Protein AF-0000000080687275 (afdb_homodimer)

Secondary structure (DSSP, 8-state):
-HHHHHHHHHHHHHHHHHHHHHHHHHHHHHHHT---TTHHHHHHHHHHHHHHHHHHH--HHHHHHHHHHHHHHHHHHHHIIIIIS---HHHHHHHHHHHHHHHHHHHHHHHHSSSSPPPP---PPBTTBTTB-TTSHHHHHH--BHHHHHHHHHHHHHHHHHHHSHHHHHHHHHHH-HHHHHHTT--HHHHHHHHHHHHHHHHHHHHHHIIIIISSS--TTTTTTHHHHHHHHHHHTTT-HHHHHHHHHHHHHHHHHHHHHHHSHHHHTTS-GGGGGGHHHHHHHHHHHHHTTS----TTTTPPP---/-HHHHHHHHHHHHHHHHHHHHHHHHHHHHHHHT---TTHHHHHHHHHHHHHHHHHHH--HHHHHHHHHHHHHHHHHHHHIIIIIS---HHHHHHHHHHHHHHHHHHHHHHHHSSSSPPPP---PPBTTBTTB-TTSHHHHHH--BHHHHHHHHHHHHHHHHHHHSHHHHHHHHHHH-HHHHHHTT--HHHHHHHHHHHHHHHHHHHHHHIIIIISSS--TTTTTTHHHHHHHHHHHTTT-HHHHHHHHHHHHHHHHHHHHHHHSHHHHHHS-GGGGGGHHHHHHHHHHHHHTTS----TTTTPPP---

Nearest PDB structures (foldseek):
  2nq2-assembly1_B  TM=5.399E-01  e=2.246E-03  Haemophilus influenzae
  7lb8-assembly1_B  TM=5.882E-01  e=3.002E-01  Escherichia coli K-12
  4iu9-assembly1_B  TM=1.634E-01  e=3.045E+00  Escherichia coli K-12
  7lb8-assembly1_B  TM=5.883E-01  e=2.188E-01  Escherichia coli K-12
  2x79-assembly1_A  TM=1.346E-01  e=5.485E-01  Microbacterium maritypicum

Foldseek 3Di:
DVVLVLLLLQQLLLQLLLLLLLLVLQLLLQLLFAGALLLQLLLLLLLLQLLVCCQVPVDNVVSLQRLLVSLLVLLLQLLCCCAVVVDQNVVSNVVSNVVSLVVSQVVCCVVPVGSKDDFRDHAAAWPCVVPDDCPDSCCSNRRAGCSSVVSVVSLVVLQCCLPPHPLNVLSNCSLAPVPVSVVVPHDSSVSSSVSSSNSSSSSSSSSSCQCRHPVRMDDRCSCVCSSVQSNLQCQLLLSHSVSSSVSSSLLSSQQSVLQVQCPDPVVVVVDPSVVSNCRSVVVSVVSCVVRNVDNNGRPNHSPHDDDD/DVVLVLLLLQQLLLQLLLLLLLLVLQLLLQLLFAGALLLQLLLLLLLLQLLVCCQVPVDNVVSLQRLLVSLLVLLLQLLCCCAVVVDQNVVSNVVSNVVSLVVSQVVCCVVPVGSKDPFRDHAAAWPCVVPDDCPDSCCSNRRAGCSSVVSVVSLVVLQCCLPPHPLNVLSNCSLAPVPVSVVVPDDSSVSSSVSSSNSSSSSSSSSSCQCRHPVRMDDRCSCVCSSVQSNLQCQLLLSHSVSSSVSSSLLSSQQSVLQVQCPDPVVVVVDPSVVSNCRSVVVSVVSCVVRNVDNSGRPNHSPHDDDD

Structure (mmCIF, N/CA/C/O backbone):
data_AF-0000000080687275-model_v1
#
loop_
_entity.id
_entity.type
_entity.pdbx_description
1 polymer 'Branched-chain amino acid transport system / permease component family protein'
#
loop_
_atom_site.group_PDB
_atom_site.id
_atom_site.type_symbol
_atom_site.label_atom_id
_atom_site.label_alt_id
_atom_site.label_comp_id
_atom_site.label_asym_id
_atom_site.label_entity_id
_atom_site.label_seq_id
_atom_site.pdbx_PDB_ins_code
_atom_site.Cartn_x
_atom_site.Cartn_y
_atom_site.Cartn_z
_atom_site.occupancy
_atom_site.B_iso_or_equiv
_atom_site.auth_seq_id
_atom_site.auth_comp_id
_atom_site.auth_asym_id
_atom_site.auth_atom_id
_atom_site.pdbx_PDB_model_num
ATOM 1 N N . MET A 1 1 ? -11.378 -32.579 17.565 1 58.43 1 MET A N 1
ATOM 2 C CA . MET A 1 1 ? -9.994 -32.147 17.398 1 58.43 1 MET A CA 1
ATOM 3 C C . MET A 1 1 ? -9.497 -32.446 15.988 1 58.43 1 MET A C 1
ATOM 5 O O . MET A 1 1 ? -8.892 -31.587 15.344 1 58.43 1 MET A O 1
ATOM 9 N N . SER A 1 2 ? -9.923 -33.703 15.536 1 73.34 2 SER A N 1
ATOM 10 C CA . SER A 1 2 ? -9.489 -34.105 14.202 1 73.34 2 SER A CA 1
ATOM 11 C C . SER A 1 2 ? -10.126 -33.23 13.127 1 73.34 2 SER A C 1
ATOM 13 O O . SER A 1 2 ? -9.461 -32.832 12.169 1 73.34 2 SER A O 1
ATOM 15 N N . ASN A 1 3 ? -11.264 -32.815 13.44 1 81.19 3 ASN A N 1
ATOM 16 C CA . ASN A 1 3 ? -11.999 -32.004 12.476 1 81.19 3 ASN A CA 1
ATOM 17 C C . ASN A 1 3 ? -11.424 -30.594 12.375 1 81.19 3 ASN A C 1
ATOM 19 O O . ASN A 1 3 ? -11.367 -30.019 11.287 1 81.19 3 ASN A O 1
ATOM 23 N N . ILE A 1 4 ? -10.945 -30.25 13.502 1 84.49 4 ILE A N 1
ATOM 24 C CA . ILE A 1 4 ? -10.379 -28.906 13.538 1 84.49 4 ILE A CA 1
ATOM 25 C C . ILE A 1 4 ? -9.06 -28.881 12.769 1 84.49 4 ILE A C 1
ATOM 27 O O . ILE A 1 4 ? -8.787 -27.937 12.023 1 84.49 4 ILE A O 1
ATOM 31 N N . ILE A 1 5 ? -8.329 -29.882 12.946 1 87.19 5 ILE A N 1
ATOM 32 C CA . ILE A 1 5 ? -7.039 -29.976 12.272 1 87.19 5 ILE A CA 1
ATOM 33 C C . ILE A 1 5 ? -7.251 -30.081 10.764 1 87.19 5 ILE A C 1
ATOM 35 O O . ILE A 1 5 ? -6.554 -29.427 9.985 1 87.19 5 ILE A O 1
ATOM 39 N N . ILE A 1 6 ? -8.177 -30.902 10.423 1 89.71 6 ILE A N 1
ATOM 40 C CA . ILE A 1 6 ? -8.488 -31.067 9.007 1 89.71 6 ILE A CA 1
ATOM 41 C C . ILE A 1 6 ? -8.948 -29.735 8.42 1 89.71 6 ILE A C 1
ATOM 43 O O . ILE A 1 6 ? -8.522 -29.35 7.329 1 89.71 6 ILE A O 1
ATOM 47 N N . PHE A 1 7 ? -9.694 -29.078 9.126 1 89.55 7 PHE A N 1
ATOM 48 C CA . PHE A 1 7 ? -10.179 -27.776 8.683 1 89.55 7 PHE A CA 1
ATOM 49 C C . PHE A 1 7 ? -9.025 -26.791 8.532 1 89.55 7 PHE A C 1
ATOM 51 O O . PHE A 1 7 ? -8.949 -26.063 7.54 1 89.55 7 PHE A O 1
ATOM 58 N N . LEU A 1 8 ? -8.193 -26.786 9.498 1 90.4 8 LEU A N 1
ATOM 59 C CA . LEU A 1 8 ? -7.048 -25.881 9.492 1 90.4 8 LEU A CA 1
ATOM 60 C C . LEU A 1 8 ? -6.173 -26.119 8.266 1 90.4 8 LEU A C 1
ATOM 62 O O . LEU A 1 8 ? -5.809 -25.173 7.565 1 90.4 8 LEU A O 1
ATOM 66 N N . ILE A 1 9 ? -5.897 -27.325 8.002 1 92.4 9 ILE A N 1
ATOM 67 C CA . ILE A 1 9 ? -5.022 -27.664 6.884 1 92.4 9 ILE A CA 1
ATOM 68 C C . ILE A 1 9 ? -5.734 -27.373 5.565 1 92.4 9 ILE A C 1
ATOM 70 O O . ILE A 1 9 ? -5.147 -26.786 4.653 1 92.4 9 ILE A O 1
ATOM 74 N N . SER A 1 10 ? -6.96 -27.768 5.53 1 92.69 10 SER A N 1
ATOM 75 C CA . SER A 1 10 ? -7.748 -27.6 4.314 1 92.69 10 SER A CA 1
ATOM 76 C C . SER A 1 10 ? -7.91 -26.126 3.958 1 92.69 10 SER A C 1
ATOM 78 O O . SER A 1 10 ? -7.652 -25.724 2.821 1 92.69 10 SER A O 1
ATOM 80 N N . GLU A 1 11 ? -8.269 -25.326 4.936 1 92.1 11 GLU A N 1
ATOM 81 C CA . GLU A 1 11 ? -8.498 -23.903 4.704 1 92.1 11 GLU A CA 1
ATOM 82 C C . GLU A 1 11 ? -7.189 -23.174 4.412 1 92.1 11 GLU A C 1
ATOM 84 O O . GLU A 1 11 ? -7.166 -22.215 3.638 1 92.1 11 GLU A O 1
ATOM 89 N N . THR A 1 12 ? -6.183 -23.611 5.043 1 93.88 12 THR A N 1
ATOM 90 C CA . THR A 1 12 ? -4.868 -23.046 4.76 1 93.88 12 THR A CA 1
ATOM 91 C C . THR A 1 12 ? -4.5 -23.24 3.292 1 93.88 12 THR A C 1
ATOM 93 O O . THR A 1 12 ? -4.016 -22.312 2.64 1 93.88 12 THR A O 1
ATOM 96 N N . LEU A 1 13 ? -4.747 -24.419 2.801 1 94.3 13 LEU A N 1
ATOM 97 C CA . LEU A 1 13 ? -4.449 -24.723 1.406 1 94.3 13 LEU A CA 1
ATOM 98 C C . LEU A 1 13 ? -5.271 -23.842 0.47 1 94.3 13 LEU A C 1
ATOM 100 O O . LEU A 1 13 ? -4.737 -23.281 -0.489 1 94.3 13 LEU A O 1
ATOM 104 N N . ILE A 1 14 ? -6.486 -23.67 0.762 1 93.69 14 ILE A N 1
ATOM 105 C CA . ILE A 1 14 ? -7.4 -22.903 -0.078 1 93.69 14 ILE A CA 1
ATOM 106 C C . ILE A 1 14 ? -6.983 -21.434 -0.088 1 93.69 14 ILE A C 1
ATOM 108 O O . ILE A 1 14 ? -6.896 -20.814 -1.151 1 93.69 14 ILE A O 1
ATOM 112 N N . ASN A 1 15 ? -6.614 -20.956 1.047 1 92.28 15 ASN A N 1
ATOM 113 C CA . ASN A 1 15 ? -6.348 -19.527 1.177 1 92.28 15 ASN A CA 1
ATOM 114 C C . ASN A 1 15 ? -4.947 -19.17 0.689 1 92.28 15 ASN A C 1
ATOM 116 O O . ASN A 1 15 ? -4.674 -18.013 0.365 1 92.28 15 ASN A O 1
ATOM 120 N N . SER A 1 16 ? -4.086 -20.107 0.638 1 96.32 16 SER A N 1
ATOM 121 C CA . SER A 1 16 ? -2.701 -19.831 0.271 1 96.32 16 SER A CA 1
ATOM 122 C C . SER A 1 16 ? -2.554 -19.655 -1.237 1 96.32 16 SER A C 1
ATOM 124 O O . SER A 1 16 ? -1.581 -19.059 -1.705 1 96.32 16 SER A O 1
ATOM 126 N N . GLN A 1 17 ? -3.489 -20.201 -2.002 1 97.3 17 GLN A N 1
ATOM 127 C CA . GLN A 1 17 ? -3.305 -20.267 -3.448 1 97.3 17 GLN A CA 1
ATOM 128 C C . GLN A 1 17 ? -3.199 -18.87 -4.053 1 97.3 17 GLN A C 1
ATOM 130 O O . GLN A 1 17 ? -2.372 -18.631 -4.936 1 97.3 17 GLN A O 1
ATOM 135 N N . THR A 1 18 ? -3.985 -17.893 -3.594 1 97.74 18 THR A N 1
ATOM 136 C CA . THR A 1 18 ? -3.936 -16.536 -4.128 1 97.74 18 THR A CA 1
ATOM 137 C C . THR A 1 18 ? -2.615 -15.861 -3.768 1 97.74 18 THR A C 1
ATOM 139 O O . THR A 1 18 ? -2.014 -15.179 -4.6 1 97.74 18 THR A O 1
ATOM 142 N N . LEU A 1 19 ? -2.14 -16.135 -2.581 1 96.87 19 LEU A N 1
ATOM 143 C CA . LEU A 1 19 ? -0.883 -15.548 -2.13 1 96.87 19 LEU A CA 1
ATOM 144 C C . LEU A 1 19 ? 0.298 -16.142 -2.89 1 96.87 19 LEU A C 1
ATOM 146 O O . LEU A 1 19 ? 1.256 -15.435 -3.208 1 96.87 19 LEU A O 1
ATOM 150 N N . ILE A 1 20 ? 0.205 -17.406 -3.135 1 98.36 20 ILE A N 1
ATOM 151 C CA . ILE A 1 20 ? 1.276 -18.066 -3.873 1 98.36 20 ILE A CA 1
ATOM 152 C C . ILE A 1 20 ? 1.376 -17.472 -5.277 1 98.36 20 ILE A C 1
ATOM 154 O O . ILE A 1 20 ? 2.461 -17.087 -5.719 1 98.36 20 ILE A O 1
ATOM 158 N N . LEU A 1 21 ? 0.271 -17.351 -5.945 1 98.7 21 LEU A N 1
ATOM 159 C CA . LEU A 1 21 ? 0.258 -16.852 -7.316 1 98.7 21 LEU A CA 1
ATOM 160 C C . LEU A 1 21 ? 0.722 -15.4 -7.371 1 98.7 21 LEU A C 1
ATOM 162 O O . LEU A 1 21 ? 1.595 -15.053 -8.169 1 98.7 21 LEU A O 1
ATOM 166 N N . ALA A 1 22 ? 0.164 -14.581 -6.518 1 98.46 22 ALA A N 1
ATOM 167 C CA . ALA A 1 22 ? 0.58 -13.182 -6.463 1 98.46 22 ALA A CA 1
ATOM 168 C C . ALA A 1 22 ? 2.046 -13.061 -6.057 1 98.46 22 ALA A C 1
ATOM 170 O O . ALA A 1 22 ? 2.779 -12.226 -6.593 1 98.46 22 ALA A O 1
ATOM 171 N N . GLY A 1 23 ? 2.444 -13.875 -5.089 1 97.82 23 GLY A N 1
ATOM 172 C CA . GLY A 1 23 ? 3.827 -13.875 -4.639 1 97.82 23 GLY A CA 1
ATOM 173 C C . GLY A 1 23 ? 4.809 -14.26 -5.728 1 97.82 23 GLY A C 1
ATOM 174 O O . GLY A 1 23 ? 5.879 -13.659 -5.847 1 97.82 23 GLY A O 1
ATOM 175 N N . LEU A 1 24 ? 4.457 -15.268 -6.497 1 98.59 24 LEU A N 1
ATOM 176 C CA . LEU A 1 24 ? 5.293 -15.663 -7.625 1 98.59 24 LEU A CA 1
ATOM 177 C C . LEU A 1 24 ? 5.387 -14.539 -8.652 1 98.59 24 LEU A C 1
ATOM 179 O O . LEU A 1 24 ? 6.435 -14.345 -9.272 1 98.59 24 LEU A O 1
ATOM 183 N N . GLY A 1 25 ? 4.239 -13.866 -8.832 1 98.57 25 GLY A N 1
ATOM 184 C CA . GLY A 1 25 ? 4.277 -12.688 -9.684 1 98.57 25 GLY A CA 1
ATOM 185 C C . GLY A 1 25 ? 5.264 -11.638 -9.208 1 98.57 25 GLY A C 1
ATOM 186 O O . GLY A 1 25 ? 6.084 -11.15 -9.988 1 98.57 25 GLY A O 1
ATOM 187 N N . GLY A 1 26 ? 5.193 -11.292 -7.982 1 97.86 26 GLY A N 1
ATOM 188 C CA . GLY A 1 26 ? 6.163 -10.362 -7.425 1 97.86 26 GLY A CA 1
ATOM 189 C C . GLY A 1 26 ? 7.594 -10.851 -7.543 1 97.86 26 GLY A C 1
ATOM 190 O O . GLY A 1 26 ? 8.504 -10.064 -7.812 1 97.86 26 GLY A O 1
ATOM 191 N N . LEU A 1 27 ? 7.783 -12.134 -7.367 1 97.91 27 LEU A N 1
ATOM 192 C CA . LEU A 1 27 ? 9.109 -12.744 -7.362 1 97.91 27 LEU A CA 1
ATOM 193 C C . LEU A 1 27 ? 9.798 -12.555 -8.709 1 97.91 27 LEU A C 1
ATOM 195 O O . LEU A 1 27 ? 10.953 -12.126 -8.765 1 97.91 27 LEU A O 1
ATOM 199 N N . ILE A 1 28 ? 9.077 -12.842 -9.726 1 98.51 28 ILE A N 1
ATOM 200 C CA . ILE A 1 28 ? 9.711 -12.8 -11.039 1 98.51 28 ILE A CA 1
ATOM 201 C C . ILE A 1 28 ? 10.062 -11.358 -11.397 1 98.51 28 ILE A C 1
ATOM 203 O O . ILE A 1 28 ? 11.115 -11.096 -11.984 1 98.51 28 ILE A O 1
ATOM 207 N N . SER A 1 29 ? 9.233 -10.442 -11.064 1 98.44 29 SER A N 1
ATOM 208 C CA . SER A 1 29 ? 9.52 -9.034 -11.322 1 98.44 29 SER A CA 1
ATOM 209 C C . SER A 1 29 ? 10.722 -8.558 -10.513 1 98.44 29 SER A C 1
ATOM 211 O O . SER A 1 29 ? 11.637 -7.937 -11.058 1 98.44 29 SER A O 1
ATOM 213 N N . GLU A 1 30 ? 10.749 -8.901 -9.304 1 96.58 30 GLU A N 1
ATOM 214 C CA . GLU A 1 30 ? 11.806 -8.4 -8.431 1 96.58 30 GLU A CA 1
ATOM 215 C C . GLU A 1 30 ? 13.132 -9.102 -8.71 1 96.58 30 GLU A C 1
ATOM 217 O O . GLU A 1 30 ? 14.198 -8.494 -8.599 1 96.58 30 GLU A O 1
ATOM 222 N N . LYS A 1 31 ? 13.071 -10.333 -9.066 1 97.25 31 LYS A N 1
ATOM 223 C CA . LYS A 1 31 ? 14.298 -11.036 -9.432 1 97.25 31 LYS A CA 1
ATOM 224 C C . LYS A 1 31 ? 14.961 -10.389 -10.644 1 97.25 31 LYS A C 1
ATOM 226 O O . LYS A 1 31 ? 16.186 -10.42 -10.778 1 97.25 31 LYS A O 1
ATOM 231 N N . SER A 1 32 ? 14.154 -9.834 -11.443 1 97.96 32 SER A N 1
ATOM 232 C CA . SER A 1 32 ? 14.694 -9.186 -12.634 1 97.96 32 SER A CA 1
ATOM 233 C C . SER A 1 32 ? 15.208 -7.786 -12.317 1 97.96 32 SER A C 1
ATOM 235 O O . SER A 1 32 ? 15.897 -7.172 -13.134 1 97.96 32 SER A O 1
ATOM 237 N N . GLY A 1 33 ? 14.776 -7.269 -11.204 1 96.35 33 GLY A N 1
ATOM 238 C CA . GLY A 1 33 ? 15.297 -5.976 -10.792 1 96.35 33 GLY A CA 1
ATOM 239 C C . GLY A 1 33 ? 14.228 -4.903 -10.703 1 96.35 33 GLY A C 1
ATOM 240 O O . GLY A 1 33 ? 14.53 -3.741 -10.422 1 96.35 33 GLY A O 1
ATOM 241 N N . ILE A 1 34 ? 12.976 -5.273 -10.898 1 96.42 34 ILE A N 1
ATOM 242 C CA . ILE A 1 34 ? 11.91 -4.278 -10.879 1 96.42 34 ILE A CA 1
ATOM 243 C C . ILE A 1 34 ? 10.966 -4.556 -9.711 1 96.42 34 ILE A C 1
ATOM 245 O O . ILE A 1 34 ? 10.413 -5.652 -9.6 1 96.42 34 ILE A O 1
ATOM 249 N N . ILE A 1 35 ? 10.806 -3.594 -8.859 1 93.64 35 ILE A N 1
ATOM 250 C CA . ILE A 1 35 ? 9.862 -3.715 -7.753 1 93.64 35 ILE A CA 1
ATOM 251 C C . ILE A 1 35 ? 8.445 -3.445 -8.253 1 93.64 35 ILE A C 1
ATOM 253 O O . ILE A 1 35 ? 8.193 -2.431 -8.907 1 93.64 35 ILE A O 1
ATOM 257 N N . ASN A 1 36 ? 7.596 -4.362 -7.973 1 94.42 36 ASN A N 1
ATOM 258 C CA . ASN A 1 36 ? 6.201 -4.144 -8.343 1 94.42 36 ASN A CA 1
ATOM 259 C C . ASN A 1 36 ? 5.298 -4.086 -7.114 1 94.42 36 ASN A C 1
ATOM 261 O O . ASN A 1 36 ? 4.637 -5.07 -6.778 1 94.42 36 ASN A O 1
ATOM 265 N N . ILE A 1 37 ? 5.153 -2.952 -6.578 1 90.63 37 ILE A N 1
ATOM 266 C CA . ILE A 1 37 ? 4.303 -2.753 -5.409 1 90.63 37 ILE A CA 1
ATOM 267 C C . ILE A 1 37 ? 2.843 -2.657 -5.844 1 90.63 37 ILE A C 1
ATOM 269 O O . ILE A 1 37 ? 1.936 -2.689 -5.009 1 90.63 37 ILE A O 1
ATOM 273 N N . GLY A 1 38 ? 2.559 -2.633 -7.095 1 93.88 38 GLY A N 1
ATOM 274 C CA . GLY A 1 38 ? 1.223 -2.479 -7.648 1 93.88 38 GLY A CA 1
ATOM 275 C C . GLY A 1 38 ? 0.452 -3.784 -7.716 1 93.88 38 GLY A C 1
ATOM 276 O O . GLY A 1 38 ? -0.606 -3.854 -8.344 1 93.88 38 GLY A O 1
ATOM 277 N N . LEU A 1 39 ? 0.964 -4.8 -7.057 1 97.12 39 LEU A N 1
ATOM 278 C CA . LEU A 1 39 ? 0.348 -6.121 -7.13 1 97.12 39 LEU A CA 1
ATOM 279 C C . LEU A 1 39 ? -1.102 -6.071 -6.663 1 97.12 39 LEU A C 1
ATOM 281 O O . LEU A 1 39 ? -1.957 -6.777 -7.202 1 97.12 39 LEU A O 1
ATOM 285 N N . GLU A 1 40 ? -1.343 -5.26 -5.691 1 94.88 40 GLU A N 1
ATOM 286 C CA . GLU A 1 40 ? -2.698 -5.143 -5.159 1 94.88 40 GLU A CA 1
ATOM 287 C C . GLU A 1 40 ? -3.666 -4.632 -6.222 1 94.88 40 GLU A C 1
ATOM 289 O O . GLU A 1 40 ? -4.753 -5.185 -6.397 1 94.88 40 GLU A O 1
ATOM 294 N N . GLY A 1 41 ? -3.285 -3.571 -6.865 1 95.08 41 GLY A N 1
ATOM 295 C CA . GLY A 1 41 ? -4.116 -3.028 -7.928 1 95.08 41 GLY A CA 1
ATOM 296 C C . GLY A 1 41 ? -4.285 -3.98 -9.098 1 95.08 41 GLY A C 1
ATOM 297 O O . GLY A 1 41 ? -5.381 -4.106 -9.649 1 95.08 41 GLY A O 1
ATOM 298 N N . ILE A 1 42 ? -3.259 -4.637 -9.44 1 98.27 42 ILE A N 1
ATOM 299 C CA . ILE A 1 42 ? -3.284 -5.582 -10.551 1 98.27 42 ILE A CA 1
ATOM 300 C C . ILE A 1 42 ? -4.175 -6.771 -10.198 1 98.27 42 ILE A C 1
ATOM 302 O O . ILE A 1 42 ? -4.968 -7.227 -11.025 1 98.27 42 ILE A O 1
ATOM 306 N N . MET A 1 43 ? -4.057 -7.214 -8.998 1 98.34 43 MET A N 1
ATOM 307 C CA . MET A 1 43 ? -4.925 -8.291 -8.53 1 98.34 43 MET A CA 1
ATOM 308 C C . MET A 1 43 ? -6.391 -7.874 -8.591 1 98.34 43 MET A C 1
ATOM 310 O O . MET A 1 43 ? -7.254 -8.674 -8.955 1 98.34 43 MET A O 1
ATOM 314 N N . THR A 1 44 ? -6.683 -6.666 -8.277 1 97.82 44 THR A N 1
ATOM 315 C CA . THR A 1 44 ? -8.052 -6.163 -8.254 1 97.82 44 THR A CA 1
ATOM 316 C C . THR A 1 44 ? -8.661 -6.185 -9.653 1 97.82 44 THR A C 1
ATOM 318 O O . THR A 1 44 ? -9.801 -6.616 -9.833 1 97.82 44 THR A O 1
ATOM 321 N N . ILE A 1 45 ? -7.888 -5.678 -10.585 1 97.7 45 ILE A N 1
ATOM 322 C CA . ILE A 1 45 ? -8.419 -5.662 -11.944 1 97.7 45 ILE A CA 1
ATOM 323 C C . ILE A 1 45 ? -8.612 -7.094 -12.44 1 97.7 45 ILE A C 1
ATOM 325 O O . ILE A 1 45 ? -9.535 -7.372 -13.209 1 97.7 45 ILE A O 1
ATOM 329 N N . GLY A 1 46 ? -7.704 -7.978 -12.092 1 98.72 46 GLY A N 1
ATOM 330 C CA . GLY A 1 46 ? -7.885 -9.385 -12.412 1 98.72 46 GLY A CA 1
ATOM 331 C C . GLY A 1 46 ? -9.113 -9.992 -11.762 1 98.72 46 GLY A C 1
ATOM 332 O O . GLY A 1 46 ? -9.834 -10.77 -12.39 1 98.72 46 GLY A O 1
ATOM 333 N N . ALA A 1 47 ? -9.316 -9.658 -10.515 1 98.62 47 ALA A N 1
ATOM 334 C CA . ALA A 1 47 ? -10.48 -10.14 -9.777 1 98.62 47 ALA A CA 1
ATOM 335 C C . ALA A 1 47 ? -11.777 -9.719 -10.463 1 98.62 47 ALA A C 1
ATOM 337 O O . ALA A 1 47 ? -12.675 -10.541 -10.665 1 98.62 47 ALA A O 1
ATOM 338 N N . PHE A 1 48 ? -11.849 -8.456 -10.839 1 98.31 48 PHE A N 1
ATOM 339 C CA . PHE A 1 48 ? -13.05 -7.953 -11.495 1 98.31 48 PHE A CA 1
ATOM 340 C C . PHE A 1 48 ? -13.241 -8.612 -12.855 1 98.31 48 PHE A C 1
ATOM 342 O O . PHE A 1 48 ? -14.326 -9.11 -13.163 1 98.31 48 PHE A O 1
ATOM 349 N N . SER A 1 49 ? -12.151 -8.576 -13.667 1 98.62 49 SER A N 1
ATOM 350 C CA . SER A 1 49 ? -12.244 -9.113 -15.021 1 98.62 49 SER A CA 1
ATOM 351 C C . SER A 1 49 ? -12.602 -10.596 -15.004 1 98.62 49 SER A C 1
ATOM 353 O O . SER A 1 49 ? -13.427 -11.05 -15.799 1 98.62 49 SER A O 1
ATOM 355 N N . GLY A 1 50 ? -11.944 -11.334 -14.118 1 98.25 50 GLY A N 1
ATOM 356 C CA . GLY A 1 50 ? -12.276 -12.744 -13.991 1 98.25 50 GLY A CA 1
ATOM 357 C C . GLY A 1 50 ? -13.726 -12.984 -13.615 1 98.25 50 GLY A C 1
ATOM 358 O O . GLY A 1 50 ? -14.401 -13.817 -14.224 1 98.25 50 GLY A O 1
ATOM 359 N N . ALA A 1 51 ? -14.202 -12.276 -12.665 1 98.11 51 ALA A N 1
ATOM 360 C CA . ALA A 1 51 ? -15.58 -12.428 -12.205 1 98.11 51 ALA A CA 1
ATOM 361 C C . ALA A 1 51 ? -16.569 -12.06 -13.308 1 98.11 51 ALA A C 1
ATOM 363 O O . ALA A 1 51 ? -17.554 -12.768 -13.528 1 98.11 51 ALA A O 1
ATOM 364 N N . ALA A 1 52 ? -16.306 -10.916 -13.949 1 98.02 52 ALA A N 1
ATOM 365 C CA . ALA A 1 52 ? -17.196 -10.443 -15.007 1 98.02 52 ALA A CA 1
ATOM 366 C C . ALA A 1 52 ? -17.287 -11.46 -16.141 1 98.02 52 ALA A C 1
ATOM 368 O O . ALA A 1 52 ? -18.383 -11.781 -16.609 1 98.02 52 ALA A O 1
ATOM 369 N N . VAL A 1 53 ? -16.144 -11.939 -16.559 1 97.94 53 VAL A N 1
ATOM 370 C CA . VAL A 1 53 ? -16.117 -12.889 -17.666 1 97.94 53 VAL A CA 1
ATOM 371 C C . VAL A 1 53 ? -16.774 -14.2 -17.239 1 97.94 53 VAL A C 1
ATOM 373 O O . VAL A 1 53 ? -17.483 -14.831 -18.027 1 97.94 53 VAL A O 1
ATOM 376 N N . ALA A 1 54 ? -16.514 -14.592 -16.016 1 97.47 54 ALA A N 1
ATOM 377 C CA . ALA A 1 54 ? -17.142 -15.809 -15.507 1 97.47 54 ALA A CA 1
ATOM 378 C C . ALA A 1 54 ? -18.662 -15.678 -15.497 1 97.47 54 ALA A C 1
ATOM 380 O O . ALA A 1 54 ? -19.376 -16.647 -15.768 1 97.47 54 ALA A O 1
ATOM 381 N N . TYR A 1 55 ? -19.123 -14.565 -15.166 1 96.6 55 TYR A N 1
ATOM 382 C CA . TYR A 1 55 ? -20.557 -14.308 -15.113 1 96.6 55 TYR A CA 1
ATOM 383 C C . TYR A 1 55 ? -21.193 -14.478 -16.488 1 96.6 55 TYR A C 1
ATOM 385 O O . TYR A 1 55 ? -22.272 -15.062 -16.612 1 96.6 55 TYR A O 1
ATOM 393 N N . PHE A 1 56 ? -20.552 -14.047 -17.511 1 96.67 56 PHE A N 1
ATOM 394 C CA . PHE A 1 56 ? -21.142 -14.042 -18.844 1 96.67 56 PHE A CA 1
ATOM 395 C C . PHE A 1 56 ? -20.867 -15.358 -19.562 1 96.67 56 PHE A C 1
ATOM 397 O O . PHE A 1 56 ? -21.706 -15.843 -20.324 1 96.67 56 PHE A O 1
ATOM 404 N N . THR A 1 57 ? -19.693 -15.958 -19.339 1 96.08 57 THR A N 1
ATOM 405 C CA . THR A 1 57 ? -19.292 -17.097 -20.156 1 96.08 57 THR A CA 1
ATOM 406 C C . THR A 1 57 ? -19.509 -18.407 -19.403 1 96.08 57 THR A C 1
ATOM 408 O O . THR A 1 57 ? -19.508 -19.482 -20.005 1 96.08 57 THR A O 1
ATOM 411 N N . HIS A 1 58 ? -19.535 -18.343 -18.102 1 94.99 58 HIS A N 1
ATOM 412 C CA . HIS A 1 58 ? -19.672 -19.517 -17.247 1 94.99 58 HIS A CA 1
ATOM 413 C C . HIS A 1 58 ? -18.515 -20.488 -17.455 1 94.99 58 HIS A C 1
ATOM 415 O O . HIS A 1 58 ? -18.711 -21.705 -17.446 1 94.99 58 HIS A O 1
ATOM 421 N N . ASP A 1 59 ? -17.414 -19.979 -17.801 1 95.04 59 ASP A N 1
ATOM 422 C CA . ASP A 1 59 ? -16.184 -20.744 -17.981 1 95.04 59 ASP A CA 1
ATOM 423 C C . ASP A 1 59 ? -15.097 -20.272 -17.019 1 95.04 59 ASP A C 1
ATOM 425 O O . ASP A 1 59 ? -14.383 -19.308 -17.304 1 95.04 59 ASP A O 1
ATOM 429 N N . PRO A 1 60 ? -14.886 -21.003 -16.003 1 93.04 60 PRO A N 1
ATOM 430 C CA . PRO A 1 60 ? -13.966 -20.542 -14.96 1 93.04 60 PRO A CA 1
ATOM 431 C C . PRO A 1 60 ? -12.521 -20.456 -15.444 1 93.04 60 PRO A C 1
ATOM 433 O O . PRO A 1 60 ? -11.807 -19.51 -15.101 1 93.04 60 PRO A O 1
ATOM 436 N N . LEU A 1 61 ? -12.078 -21.465 -16.214 1 95.11 61 LEU A N 1
ATOM 437 C CA . LEU A 1 61 ? -10.694 -21.461 -16.676 1 95.11 61 LEU A CA 1
ATOM 438 C C . LEU A 1 61 ? -10.436 -20.284 -17.61 1 95.11 61 LEU A C 1
ATOM 440 O O . LEU A 1 61 ? -9.401 -19.621 -17.51 1 95.11 61 LEU A O 1
ATOM 444 N N . PHE A 1 62 ? -11.349 -20.07 -18.514 1 97.2 62 PHE A N 1
ATOM 445 C CA . PHE A 1 62 ? -11.237 -18.934 -19.42 1 97.2 62 PHE A CA 1
ATOM 446 C C . PHE A 1 62 ? -11.258 -17.621 -18.647 1 97.2 62 PHE A C 1
ATOM 448 O O . PHE A 1 62 ? -10.507 -16.696 -18.964 1 97.2 62 PHE A O 1
ATOM 455 N N . SER A 1 63 ? -12.132 -17.551 -17.648 1 98 63 SER A N 1
ATOM 456 C CA . SER A 1 63 ? -12.241 -16.351 -16.825 1 98 63 SER A CA 1
ATOM 457 C C . SER A 1 63 ? -10.936 -16.066 -16.088 1 98 63 SER A C 1
ATOM 459 O O . SER A 1 63 ? -10.53 -14.909 -15.96 1 98 63 SER A O 1
ATOM 461 N N . ILE A 1 64 ? -10.297 -17.099 -15.602 1 98.13 64 ILE A N 1
ATOM 462 C CA . ILE A 1 64 ? -9.028 -16.95 -14.897 1 98.13 64 ILE A CA 1
ATOM 463 C C . ILE A 1 64 ? -7.956 -16.453 -15.864 1 98.13 64 ILE A C 1
ATOM 465 O O . ILE A 1 64 ? -7.174 -15.561 -15.529 1 98.13 64 ILE A O 1
ATOM 469 N N . PHE A 1 65 ? -7.992 -16.977 -17.063 1 98.37 65 PHE A N 1
ATOM 470 C CA . PHE A 1 65 ? -7.037 -16.561 -18.083 1 98.37 65 PHE A CA 1
ATOM 471 C C . PHE A 1 65 ? -7.239 -15.096 -18.449 1 98.37 65 PHE A C 1
ATOM 473 O O . PHE A 1 65 ? -6.272 -14.339 -18.559 1 98.37 65 PHE A O 1
ATOM 480 N N . VAL A 1 66 ? -8.502 -14.686 -18.566 1 98.67 66 VAL A N 1
ATOM 481 C CA . VAL A 1 66 ? -8.813 -13.304 -18.915 1 98.67 66 VAL A CA 1
ATOM 482 C C . VAL A 1 66 ? -8.409 -12.378 -17.77 1 98.67 66 VAL A C 1
ATOM 484 O O . VAL A 1 66 ? -7.937 -11.263 -18.003 1 98.67 66 VAL A O 1
ATOM 487 N N . GLY A 1 67 ? -8.664 -12.838 -16.53 1 98.75 67 GLY A N 1
ATOM 488 C CA . GLY A 1 67 ? -8.168 -12.077 -15.395 1 98.75 67 GLY A CA 1
ATOM 489 C C . GLY A 1 67 ? -6.669 -11.845 -15.441 1 98.75 67 GLY A C 1
ATOM 490 O O . GLY A 1 67 ? -6.198 -10.741 -15.159 1 98.75 67 GLY A O 1
ATOM 491 N N . GLY A 1 68 ? -5.974 -12.908 -15.815 1 98.82 68 GLY A N 1
ATOM 492 C CA . GLY A 1 68 ? -4.537 -12.775 -15.99 1 98.82 68 GLY A CA 1
ATOM 493 C C . GLY A 1 68 ? -4.157 -11.772 -17.064 1 98.82 68 GLY A C 1
ATOM 494 O O . GLY A 1 68 ? -3.243 -10.967 -16.873 1 98.82 68 GLY A O 1
ATOM 495 N N . LEU A 1 69 ? -4.826 -11.768 -18.16 1 98.84 69 LEU A N 1
ATOM 496 C CA . LEU A 1 69 ? -4.552 -10.849 -19.259 1 98.84 69 LEU A CA 1
ATOM 497 C C . LEU A 1 69 ? -4.831 -9.408 -18.845 1 98.84 69 LEU A C 1
ATOM 499 O O . LEU A 1 69 ? -4.098 -8.494 -19.23 1 98.84 69 LEU A O 1
ATOM 503 N N . ALA A 1 70 ? -5.899 -9.239 -18.109 1 98.79 70 ALA A N 1
ATOM 504 C CA . ALA A 1 70 ? -6.206 -7.899 -17.615 1 98.79 70 ALA A CA 1
ATOM 505 C C . ALA A 1 70 ? -5.083 -7.371 -16.727 1 98.79 70 ALA A C 1
ATOM 507 O O . ALA A 1 70 ? -4.71 -6.199 -16.819 1 98.79 70 ALA A O 1
ATOM 508 N N . GLY A 1 71 ? -4.603 -8.272 -15.854 1 98.75 71 GLY A N 1
ATOM 509 C CA . GLY A 1 71 ? -3.462 -7.895 -15.035 1 98.75 71 GLY A CA 1
ATOM 510 C C . GLY A 1 71 ? -2.224 -7.571 -15.849 1 98.75 71 GLY A C 1
ATOM 511 O O . GLY A 1 71 ? -1.505 -6.618 -15.544 1 98.75 71 GLY A O 1
ATOM 512 N N . LEU A 1 72 ? -2.037 -8.352 -16.86 1 98.79 72 LEU A N 1
ATOM 513 C CA . LEU A 1 72 ? -0.912 -8.128 -17.762 1 98.79 72 LEU A CA 1
ATOM 514 C C . LEU A 1 72 ? -1.01 -6.758 -18.425 1 98.79 72 LEU A C 1
ATOM 516 O O . LEU A 1 72 ? -0.009 -6.047 -18.541 1 98.79 72 LEU A O 1
ATOM 520 N N . VAL A 1 73 ? -2.128 -6.36 -18.822 1 98.29 73 VAL A N 1
ATOM 521 C CA . VAL A 1 73 ? -2.341 -5.078 -19.486 1 98.29 73 VAL A CA 1
ATOM 522 C C . VAL A 1 73 ? -1.993 -3.938 -18.532 1 98.29 73 VAL A C 1
ATOM 524 O O . VAL A 1 73 ? -1.304 -2.989 -18.915 1 98.29 73 VAL A O 1
ATOM 527 N N . LEU A 1 74 ? -2.487 -4.039 -17.375 1 95.5 74 LEU A N 1
ATOM 528 C CA . LEU A 1 74 ? -2.18 -2.995 -16.403 1 95.5 74 LEU A CA 1
ATOM 529 C C . LEU A 1 74 ? -0.685 -2.956 -16.101 1 95.5 74 LEU A C 1
ATOM 531 O O . LEU A 1 74 ? -0.124 -1.885 -15.861 1 95.5 74 LEU A O 1
ATOM 535 N N . ALA A 1 75 ? -0.062 -4.115 -16.098 1 98.11 75 ALA A N 1
ATOM 536 C CA . ALA A 1 75 ? 1.366 -4.208 -15.806 1 98.11 75 ALA A CA 1
ATOM 537 C C . ALA A 1 75 ? 2.196 -3.562 -16.912 1 98.11 75 ALA A C 1
ATOM 539 O O . ALA A 1 75 ? 3.348 -3.181 -16.691 1 98.11 75 ALA A O 1
ATOM 540 N N . ILE A 1 76 ? 1.667 -3.443 -18.099 1 97.71 76 ILE A N 1
ATOM 541 C CA . ILE A 1 76 ? 2.36 -2.755 -19.182 1 97.71 76 ILE A CA 1
ATOM 542 C C . ILE A 1 76 ? 2.648 -1.311 -18.776 1 97.71 76 ILE A C 1
ATOM 544 O O . ILE A 1 76 ? 3.725 -0.782 -19.062 1 97.71 76 ILE A O 1
ATOM 548 N N . LEU A 1 77 ? 1.728 -0.724 -18.096 1 91.28 77 LEU A N 1
ATOM 549 C CA . LEU A 1 77 ? 1.928 0.648 -17.643 1 91.28 77 LEU A CA 1
ATOM 550 C C . LEU A 1 77 ? 3.115 0.738 -16.689 1 91.28 77 LEU A C 1
ATOM 552 O O . LEU A 1 77 ? 3.974 1.609 -16.84 1 91.28 77 LEU A O 1
ATOM 556 N N . HIS A 1 78 ? 3.102 -0.14 -15.771 1 92.25 78 HIS A N 1
ATOM 557 C CA . HIS A 1 78 ? 4.205 -0.162 -14.817 1 92.25 78 HIS A CA 1
ATOM 558 C C . HIS A 1 78 ? 5.541 -0.367 -15.524 1 92.25 78 HIS A C 1
ATOM 560 O O . HIS A 1 78 ? 6.523 0.309 -15.211 1 92.25 78 HIS A O 1
ATOM 566 N N . ALA A 1 79 ? 5.524 -1.302 -16.463 1 96.66 79 ALA A N 1
ATOM 567 C CA . ALA A 1 79 ? 6.749 -1.634 -17.186 1 96.66 79 ALA A CA 1
ATOM 568 C C . ALA A 1 79 ? 7.243 -0.444 -18.003 1 96.66 79 ALA A C 1
ATOM 570 O O . ALA A 1 79 ? 8.434 -0.122 -17.984 1 96.66 79 ALA A O 1
ATOM 571 N N . VAL A 1 80 ? 6.386 0.173 -18.686 1 93.25 80 VAL A N 1
ATOM 572 C CA . VAL A 1 80 ? 6.758 1.292 -19.546 1 93.25 80 VAL A CA 1
ATOM 573 C C . VAL A 1 80 ? 7.303 2.438 -18.698 1 93.25 80 VAL A C 1
ATOM 575 O O . VAL A 1 80 ? 8.352 3.006 -19.01 1 93.25 80 VAL A O 1
ATOM 578 N N . PHE A 1 81 ? 6.666 2.668 -17.65 1 87.85 81 PHE A N 1
ATOM 579 C CA . PHE A 1 81 ? 7.052 3.806 -16.825 1 87.85 81 PHE A CA 1
ATOM 580 C C . PHE A 1 81 ? 8.368 3.533 -16.106 1 87.85 81 PHE A C 1
ATOM 582 O O . PHE A 1 81 ? 9.208 4.425 -15.978 1 87.85 81 PHE A O 1
ATOM 589 N N . THR A 1 82 ? 8.587 2.351 -15.662 1 90.34 82 THR A N 1
ATOM 590 C CA . THR A 1 82 ? 9.755 2.058 -14.838 1 90.34 82 THR A CA 1
ATOM 591 C C . THR A 1 82 ? 10.969 1.751 -15.709 1 90.34 82 THR A C 1
ATOM 593 O O . THR A 1 82 ? 12.088 2.156 -15.389 1 90.34 82 THR A O 1
ATOM 596 N N . ILE A 1 83 ? 10.746 1.093 -16.817 1 93.98 83 ILE A N 1
ATOM 597 C CA . ILE A 1 83 ? 11.87 0.576 -17.59 1 93.98 83 ILE A CA 1
ATOM 598 C C . ILE A 1 83 ? 12.283 1.598 -18.647 1 93.98 83 ILE A C 1
ATOM 600 O O . ILE A 1 83 ? 13.473 1.856 -18.838 1 93.98 83 ILE A O 1
ATOM 604 N N . PHE A 1 84 ? 11.324 2.209 -19.242 1 91.47 84 PHE A N 1
ATOM 605 C CA . PHE A 1 84 ? 11.658 3.099 -20.348 1 91.47 84 PHE A CA 1
ATOM 606 C C . PHE A 1 84 ? 11.697 4.55 -19.882 1 91.47 84 PHE A C 1
ATOM 608 O O . PHE A 1 84 ? 12.542 5.328 -20.329 1 91.47 84 PHE A O 1
ATOM 615 N N . LEU A 1 85 ? 10.869 4.816 -19.033 1 86 85 LEU A N 1
ATOM 616 C CA . LEU A 1 85 ? 10.814 6.205 -18.592 1 86 85 LEU A CA 1
ATOM 617 C C . LEU A 1 85 ? 11.596 6.396 -17.297 1 86 85 LEU A C 1
ATOM 619 O O . LEU A 1 85 ? 11.726 7.519 -16.805 1 86 85 LEU A O 1
ATOM 623 N N . LYS A 1 86 ? 12.022 5.269 -16.699 1 87.25 86 LYS A N 1
ATOM 624 C CA . LYS A 1 86 ? 12.91 5.269 -15.54 1 87.25 86 LYS A CA 1
ATOM 625 C C . LYS A 1 86 ? 12.27 5.988 -14.356 1 87.25 86 LYS A C 1
ATOM 627 O O . LYS A 1 86 ? 12.945 6.714 -13.624 1 87.25 86 LYS A O 1
ATOM 632 N N . SER A 1 87 ? 10.937 5.829 -14.317 1 80.55 87 SER A N 1
ATOM 633 C CA . SER A 1 87 ? 10.196 6.393 -13.194 1 80.55 87 SER A CA 1
ATOM 634 C C . SER A 1 87 ? 10.407 5.573 -11.925 1 80.55 87 SER A C 1
ATOM 636 O O . SER A 1 87 ? 10.827 4.416 -11.991 1 80.55 87 SER A O 1
ATOM 638 N N . ASP A 1 88 ? 10.171 6.213 -10.771 1 80.76 88 ASP A N 1
ATOM 639 C CA . ASP A 1 88 ? 10.262 5.516 -9.492 1 80.76 88 ASP A CA 1
ATOM 640 C C . ASP A 1 88 ? 9.268 4.359 -9.425 1 80.76 88 ASP A C 1
ATOM 642 O O . ASP A 1 88 ? 8.077 4.54 -9.688 1 80.76 88 ASP A O 1
ATOM 646 N N . GLN A 1 89 ? 9.757 3.293 -9.13 1 86.92 89 GLN A N 1
ATOM 647 C CA . GLN A 1 89 ? 8.977 2.062 -9.189 1 86.92 89 GLN A CA 1
ATOM 648 C C . GLN A 1 89 ? 7.944 2.011 -8.067 1 86.92 89 GLN A C 1
ATOM 650 O O . GLN A 1 89 ? 6.889 1.391 -8.215 1 86.92 89 GLN A O 1
ATOM 655 N N . ILE A 1 90 ? 8.178 2.602 -6.981 1 80.38 90 ILE A N 1
ATOM 656 C CA . ILE A 1 90 ? 7.237 2.638 -5.866 1 80.38 90 ILE A CA 1
ATOM 657 C C . ILE A 1 90 ? 6.034 3.503 -6.234 1 80.38 90 ILE A C 1
ATOM 659 O O . ILE A 1 90 ? 4.887 3.116 -5.998 1 80.38 90 ILE A O 1
ATOM 663 N N . ILE A 1 91 ? 6.308 4.554 -6.895 1 78.03 91 ILE A N 1
ATOM 664 C CA . ILE A 1 91 ? 5.261 5.49 -7.291 1 78.03 91 ILE A CA 1
ATOM 665 C C . ILE A 1 91 ? 4.338 4.83 -8.313 1 78.03 91 ILE A C 1
ATOM 667 O O . ILE A 1 91 ? 3.114 4.87 -8.17 1 78.03 91 ILE A O 1
ATOM 671 N N . THR A 1 92 ? 5.002 4.348 -9.288 1 84.25 92 THR A N 1
ATOM 672 C CA . THR A 1 92 ? 4.206 3.742 -10.35 1 84.25 92 THR A CA 1
ATOM 673 C C . THR A 1 92 ? 3.391 2.57 -9.813 1 84.25 92 THR A C 1
ATOM 675 O O . THR A 1 92 ? 2.23 2.39 -10.188 1 84.25 92 THR A O 1
ATOM 678 N N . GLY A 1 93 ? 3.991 1.767 -8.96 1 87.95 93 GLY A N 1
ATOM 679 C CA . GLY A 1 93 ? 3.259 0.672 -8.342 1 87.95 93 GLY A CA 1
ATOM 680 C C . GLY A 1 93 ? 2.067 1.136 -7.527 1 87.95 93 GLY A C 1
ATOM 681 O O . GLY A 1 93 ? 0.977 0.57 -7.634 1 87.95 93 GLY A O 1
ATOM 682 N N . MET A 1 94 ? 2.272 2.105 -6.725 1 83.07 94 MET A N 1
ATOM 683 C CA . MET A 1 94 ? 1.186 2.635 -5.905 1 83.07 94 MET A CA 1
ATOM 684 C C . MET A 1 94 ? 0.076 3.211 -6.779 1 83.07 94 MET A C 1
ATOM 686 O O . MET A 1 94 ? -1.105 3.086 -6.451 1 83.07 94 MET A O 1
ATOM 690 N N . ALA A 1 95 ? 0.465 3.901 -7.82 1 82.75 95 ALA A N 1
ATOM 691 C CA . ALA A 1 95 ? -0.519 4.433 -8.76 1 82.75 95 ALA A CA 1
ATOM 692 C C . ALA A 1 95 ? -1.423 3.325 -9.293 1 82.75 95 ALA A C 1
ATOM 694 O O . ALA A 1 95 ? -2.632 3.521 -9.444 1 82.75 95 ALA A O 1
ATOM 695 N N . LEU A 1 96 ? -0.82 2.209 -9.537 1 90.04 96 LEU A N 1
ATOM 696 C CA . LEU A 1 96 ? -1.599 1.084 -10.043 1 90.04 96 LEU A CA 1
ATOM 697 C C . LEU A 1 96 ? -2.6 0.602 -8.998 1 90.04 96 LEU A C 1
ATOM 699 O O . LEU A 1 96 ? -3.693 0.148 -9.344 1 90.04 96 LEU A O 1
ATOM 703 N N . ASN A 1 97 ? -2.195 0.675 -7.779 1 89.45 97 ASN A N 1
ATOM 704 C CA . ASN A 1 97 ? -3.077 0.246 -6.699 1 89.45 97 ASN A CA 1
ATOM 705 C C . ASN A 1 97 ? -4.324 1.122 -6.612 1 89.45 97 ASN A C 1
ATOM 707 O O . ASN A 1 97 ? -5.35 0.698 -6.079 1 89.45 97 ASN A O 1
ATOM 711 N N . PHE A 1 98 ? -4.287 2.251 -7.083 1 83.19 98 PHE A N 1
ATOM 712 C CA . PHE A 1 98 ? -5.459 3.117 -7.12 1 83.19 98 PHE A CA 1
ATOM 713 C C . PHE A 1 98 ? -6.19 2.983 -8.45 1 83.19 98 PHE A C 1
ATOM 715 O O . PHE A 1 98 ? -7.421 3.04 -8.497 1 83.19 98 PHE A O 1
ATOM 722 N N . LEU A 1 99 ? -5.434 2.78 -9.473 1 86.27 99 LEU A N 1
ATOM 723 C CA . LEU A 1 99 ? -6.001 2.696 -10.815 1 86.27 99 LEU A CA 1
ATOM 724 C C . LEU A 1 99 ? -6.793 1.405 -10.991 1 86.27 99 LEU A C 1
ATOM 726 O O . LEU A 1 99 ? -7.875 1.412 -11.584 1 86.27 99 LEU A O 1
ATOM 730 N N . GLY A 1 100 ? -6.26 0.291 -10.53 1 91.19 100 GLY A N 1
ATOM 731 C CA . GLY A 1 100 ? -6.92 -0.999 -10.656 1 91.19 100 GLY A CA 1
ATOM 732 C C . GLY A 1 100 ? -8.355 -0.986 -10.164 1 91.19 100 GLY A C 1
ATOM 733 O O . GLY A 1 100 ? -9.287 -1.184 -10.947 1 91.19 100 GLY A O 1
ATOM 734 N N . PRO A 1 101 ? -8.512 -0.69 -8.889 1 88.74 101 PRO A N 1
ATOM 735 C CA . PRO A 1 101 ? -9.869 -0.64 -8.341 1 88.74 101 PRO A CA 1
ATOM 736 C C . PRO A 1 101 ? -10.748 0.397 -9.037 1 88.74 101 PRO A C 1
ATOM 738 O O . PRO A 1 101 ? -11.949 0.175 -9.212 1 88.74 101 PRO A O 1
ATOM 741 N N . ALA A 1 102 ? -10.196 1.554 -9.403 1 83.3 102 ALA A N 1
ATOM 742 C CA . ALA A 1 102 ? -10.969 2.595 -10.075 1 83.3 102 ALA A CA 1
ATOM 743 C C . ALA A 1 102 ? -11.52 2.096 -11.407 1 83.3 102 ALA A C 1
ATOM 745 O O . ALA A 1 102 ? -12.694 2.311 -11.72 1 83.3 102 ALA A O 1
ATOM 746 N N . ILE A 1 103 ? -10.687 1.467 -12.145 1 89.6 103 ILE A N 1
ATOM 747 C CA . ILE A 1 103 ? -11.111 0.923 -13.431 1 89.6 103 ILE A CA 1
ATOM 748 C C . ILE A 1 103 ? -12.147 -0.176 -13.21 1 89.6 103 ILE A C 1
ATOM 750 O O . ILE A 1 103 ? -13.142 -0.255 -13.934 1 89.6 103 ILE A O 1
ATOM 754 N N . ALA A 1 104 ? -11.905 -1.022 -12.246 1 92.86 104 ALA A N 1
ATOM 755 C CA . ALA A 1 104 ? -12.827 -2.115 -11.947 1 92.86 104 ALA A CA 1
ATOM 756 C C . ALA A 1 104 ? -14.214 -1.583 -11.599 1 92.86 104 ALA A C 1
ATOM 758 O O . ALA A 1 104 ? -15.22 -2.06 -12.131 1 92.86 104 ALA A O 1
ATOM 759 N N . VAL A 1 105 ? -14.287 -0.667 -10.728 1 86.13 105 VAL A N 1
ATOM 760 C CA . VAL A 1 105 ? -15.557 -0.089 -10.303 1 86.13 105 VAL A CA 1
ATOM 761 C C . VAL A 1 105 ? -16.251 0.567 -11.494 1 86.13 105 VAL A C 1
ATOM 763 O O . VAL A 1 105 ? -17.463 0.422 -11.672 1 86.13 105 VAL A O 1
ATOM 766 N N . PHE A 1 106 ? -15.475 1.289 -12.314 1 85.38 106 PHE A N 1
ATOM 767 C CA . PHE A 1 106 ? -16.014 1.983 -13.478 1 85.38 106 PHE A CA 1
ATOM 768 C C . PHE A 1 106 ? -16.659 0.997 -14.445 1 85.38 106 PHE A C 1
ATOM 770 O O . PHE A 1 106 ? -17.821 1.159 -14.822 1 85.38 106 PHE A O 1
ATOM 777 N N . ILE A 1 107 ? -15.938 0.007 -14.787 1 92.39 107 ILE A N 1
ATOM 778 C CA . ILE A 1 107 ? -16.431 -0.946 -15.775 1 92.39 107 ILE A CA 1
ATOM 779 C C . ILE A 1 107 ? -17.581 -1.757 -15.182 1 92.39 107 ILE A C 1
ATOM 781 O O . ILE A 1 107 ? -18.544 -2.082 -15.88 1 92.39 107 ILE A O 1
ATOM 785 N N . SER A 1 108 ? -17.497 -2.099 -13.937 1 92.17 108 SER A N 1
ATOM 786 C CA . SER A 1 108 ? -18.564 -2.853 -13.286 1 92.17 108 SER A CA 1
ATOM 787 C C . SER A 1 108 ? -19.878 -2.08 -13.303 1 92.17 108 SER A C 1
ATOM 789 O O . SER A 1 108 ? -20.937 -2.651 -13.57 1 92.17 108 SER A O 1
ATOM 791 N N . THR A 1 109 ? -19.834 -0.859 -12.994 1 87.32 109 THR A N 1
ATOM 792 C CA . THR A 1 109 ? -21.03 -0.025 -12.981 1 87.32 109 THR A CA 1
ATOM 793 C C . THR A 1 109 ? -21.624 0.092 -14.382 1 87.32 109 THR A C 1
ATOM 795 O O . THR A 1 109 ? -22.844 0.174 -14.54 1 87.32 109 THR A O 1
ATOM 798 N N . LEU A 1 110 ? -20.784 0.133 -15.362 1 87.31 110 LEU A N 1
ATOM 799 C CA . LEU A 1 110 ? -21.238 0.22 -16.746 1 87.31 110 LEU A CA 1
ATOM 800 C C . LEU A 1 110 ? -21.936 -1.068 -17.171 1 87.31 110 LEU A C 1
ATOM 802 O O . LEU A 1 110 ? -22.954 -1.027 -17.865 1 87.31 110 LEU A O 1
ATOM 806 N N . ILE A 1 111 ? -21.394 -2.145 -16.675 1 93.69 111 ILE A N 1
ATOM 807 C CA . ILE A 1 111 ? -21.868 -3.439 -17.156 1 93.69 111 ILE A CA 1
ATOM 808 C C . ILE A 1 111 ? -23.011 -3.93 -16.271 1 93.69 111 ILE A C 1
ATOM 810 O O . ILE A 1 111 ? -24.01 -4.454 -16.77 1 93.69 111 ILE A O 1
ATOM 814 N N . PHE A 1 112 ? -22.866 -3.725 -14.978 1 94.47 112 PHE A N 1
ATOM 815 C CA . PHE A 1 112 ? -23.79 -4.376 -14.057 1 94.47 112 PHE A CA 1
ATOM 816 C C . PHE A 1 112 ? -24.621 -3.343 -13.304 1 94.47 112 PHE A C 1
ATOM 818 O O . PHE A 1 112 ? -25.437 -3.698 -12.451 1 94.47 112 PHE A O 1
ATOM 825 N N . SER A 1 113 ? -24.39 -2.022 -13.478 1 89.81 113 SER A N 1
ATOM 826 C CA . SER A 1 113 ? -25.057 -0.949 -12.748 1 89.81 113 SER A CA 1
ATOM 827 C C . SER A 1 113 ? -24.815 -1.069 -11.247 1 89.81 113 SER A C 1
ATOM 829 O O . SER A 1 113 ? -25.696 -0.755 -10.444 1 89.81 113 SER A O 1
ATOM 831 N N . SER A 1 114 ? -23.783 -1.754 -10.996 1 88.72 114 SER A N 1
ATOM 832 C CA . SER A 1 114 ? -23.351 -1.971 -9.619 1 88.72 114 SER A CA 1
ATOM 833 C C . SER A 1 114 ? -21.83 -2.02 -9.518 1 88.72 114 SER A C 1
ATOM 835 O O . SER A 1 114 ? -21.149 -2.366 -10.486 1 88.72 114 SER A O 1
ATOM 837 N N . ILE A 1 115 ? -21.315 -1.677 -8.37 1 87.52 115 ILE A N 1
ATOM 838 C CA . ILE A 1 115 ? -19.872 -1.71 -8.152 1 87.52 115 ILE A CA 1
ATOM 839 C C . ILE A 1 115 ? -19.413 -3.153 -7.957 1 87.52 115 ILE A C 1
ATOM 841 O O . ILE A 1 115 ? -18.213 -3.438 -7.986 1 87.52 115 ILE A O 1
ATOM 845 N N . SER A 1 116 ? -20.375 -4.02 -7.759 1 92.68 116 SER A N 1
ATOM 846 C CA . SER A 1 116 ? -20.106 -5.442 -7.574 1 92.68 116 SER A CA 1
ATOM 847 C C . SER A 1 116 ? -20.689 -6.268 -8.716 1 92.68 116 SER A C 1
ATOM 849 O O . SER A 1 116 ? -21.606 -5.82 -9.408 1 92.68 116 SER A O 1
ATOM 851 N N . THR A 1 117 ? -20.093 -7.395 -8.95 1 96 117 THR A N 1
ATOM 852 C CA . THR A 1 117 ? -20.667 -8.316 -9.925 1 96 117 THR A CA 1
ATOM 853 C C . THR A 1 117 ? -21.718 -9.209 -9.272 1 96 117 THR A C 1
ATOM 855 O O . THR A 1 117 ? -21.701 -9.409 -8.056 1 96 117 THR A O 1
ATOM 858 N N . PRO A 1 118 ? -22.648 -9.641 -10.089 1 95.87 118 PRO A N 1
ATOM 859 C CA . PRO A 1 118 ? -23.529 -10.685 -9.56 1 95.87 118 PRO A CA 1
ATOM 860 C C . PRO A 1 118 ? -22.776 -11.96 -9.19 1 95.87 118 PRO A C 1
ATOM 862 O O . PRO A 1 118 ? -21.616 -12.131 -9.574 1 95.87 118 PRO A O 1
ATOM 865 N N . PRO A 1 119 ? -23.42 -12.805 -8.428 1 95.78 119 PRO A N 1
ATOM 866 C CA . PRO A 1 119 ? -22.772 -14.06 -8.039 1 95.78 119 PRO A CA 1
ATOM 867 C C . PRO A 1 119 ? -22.487 -14.971 -9.231 1 95.78 119 PRO A C 1
ATOM 869 O O . PRO A 1 119 ? -23.27 -15.011 -10.183 1 95.78 119 PRO A O 1
ATOM 872 N N . ILE A 1 120 ? -21.383 -15.603 -9.127 1 94.08 120 ILE A N 1
ATOM 873 C CA . ILE A 1 120 ? -20.956 -16.556 -10.146 1 94.08 120 ILE A CA 1
ATOM 874 C C . ILE A 1 120 ? -21.438 -17.957 -9.775 1 94.08 120 ILE A C 1
ATOM 876 O O . ILE A 1 120 ? -21.228 -18.414 -8.65 1 94.08 120 ILE A O 1
ATOM 880 N N . GLU A 1 121 ? -21.965 -18.671 -10.666 1 89.32 121 GLU A N 1
ATOM 881 C CA . GLU A 1 121 ? -22.622 -19.947 -10.397 1 89.32 121 GLU A CA 1
ATOM 882 C C . GLU A 1 121 ? -21.678 -21.119 -10.655 1 89.32 121 GLU A C 1
ATOM 884 O O . GLU A 1 121 ? -21.832 -22.188 -10.061 1 89.32 121 GLU A O 1
ATOM 889 N N . ILE A 1 122 ? -20.741 -20.923 -11.525 1 85.33 122 ILE A N 1
ATOM 890 C CA . ILE A 1 122 ? -19.889 -22.041 -11.915 1 85.33 122 ILE A CA 1
ATOM 891 C C . ILE A 1 122 ? -18.487 -21.845 -11.343 1 85.33 122 ILE A C 1
ATOM 893 O O . ILE A 1 122 ? -17.963 -20.729 -11.337 1 85.33 122 ILE A O 1
ATOM 897 N N . LYS A 1 123 ? -17.904 -23.026 -10.888 1 86.94 123 LYS A N 1
ATOM 898 C CA . LYS A 1 123 ? -16.564 -23.028 -10.308 1 86.94 123 LYS A CA 1
ATOM 899 C C . LYS A 1 123 ? -15.685 -24.092 -10.959 1 86.94 123 LYS A C 1
ATOM 901 O O . LYS A 1 123 ? -16.184 -24.97 -11.666 1 86.94 123 LYS A O 1
ATOM 906 N N . LEU A 1 124 ? -14.411 -24.011 -10.76 1 90.21 124 LEU A N 1
ATOM 907 C CA . LEU A 1 124 ? -13.453 -25.004 -11.231 1 90.21 124 LEU A CA 1
ATOM 908 C C . LEU A 1 124 ? -13.728 -26.366 -10.602 1 90.21 124 LEU A C 1
ATOM 910 O O . LEU A 1 124 ? -14.226 -26.446 -9.477 1 90.21 124 LEU A O 1
ATOM 914 N N . PRO A 1 125 ? -13.398 -27.411 -11.346 1 89.33 125 PRO A N 1
ATOM 915 C CA . PRO A 1 125 ? -13.575 -28.754 -10.788 1 89.33 125 PRO A CA 1
ATOM 916 C C . PRO A 1 125 ? -12.694 -29.007 -9.567 1 89.33 125 PRO A C 1
ATOM 918 O O . PRO A 1 125 ? -11.675 -28.335 -9.387 1 89.33 125 PRO A O 1
ATOM 921 N N . ILE A 1 126 ? -13.17 -29.954 -8.779 1 91.34 126 ILE A N 1
ATOM 922 C CA . ILE A 1 126 ? -12.471 -30.341 -7.558 1 91.34 126 ILE A CA 1
ATOM 923 C C . ILE A 1 126 ? -11.68 -31.624 -7.801 1 91.34 126 ILE A C 1
ATOM 925 O O . ILE A 1 126 ? -12.192 -32.572 -8.402 1 91.34 126 ILE A O 1
ATOM 929 N N . LEU A 1 127 ? -10.49 -31.618 -7.4 1 86.47 127 LEU A N 1
ATOM 930 C CA . LEU A 1 127 ? -9.654 -32.806 -7.528 1 86.47 127 LEU A CA 1
ATOM 931 C C . LEU A 1 127 ? -10.218 -33.959 -6.704 1 86.47 127 LEU A C 1
ATOM 933 O O . LEU A 1 127 ? -10.632 -33.764 -5.558 1 86.47 127 LEU A O 1
ATOM 937 N N . PHE A 1 128 ? -10.307 -35.15 -7.263 1 85.54 128 PHE A N 1
ATOM 938 C CA . PHE A 1 128 ? -10.713 -36.402 -6.636 1 85.54 128 PHE A CA 1
ATOM 939 C C . PHE A 1 128 ? -12.228 -36.466 -6.485 1 85.54 128 PHE A C 1
ATOM 941 O O . PHE A 1 128 ? -12.758 -37.402 -5.883 1 85.54 128 PHE A O 1
ATOM 948 N N . ASN A 1 129 ? -12.828 -35.379 -6.97 1 83.98 129 ASN A N 1
ATOM 949 C CA . ASN A 1 129 ? -14.285 -35.42 -6.893 1 83.98 129 ASN A CA 1
ATOM 950 C C . ASN A 1 129 ? -14.853 -36.619 -7.647 1 83.98 129 ASN A C 1
ATOM 952 O O . ASN A 1 129 ? -14.564 -36.806 -8.83 1 83.98 129 ASN A O 1
ATOM 956 N N . GLY A 1 130 ? -15.631 -37.367 -6.968 1 85.01 130 GLY A N 1
ATOM 957 C CA . GLY A 1 130 ? -16.227 -38.546 -7.577 1 85.01 130 GLY A CA 1
ATOM 958 C C . GLY A 1 130 ? -15.329 -39.768 -7.515 1 85.01 130 GLY A C 1
ATOM 959 O O . GLY A 1 130 ? -15.766 -40.881 -7.813 1 85.01 130 GLY A O 1
ATOM 960 N N . ILE A 1 131 ? -14.104 -39.614 -7.126 1 86.64 131 ILE A N 1
ATOM 961 C CA . ILE A 1 131 ? -13.15 -40.715 -7.049 1 86.64 131 ILE A CA 1
ATOM 962 C C . ILE A 1 131 ? -13.019 -41.184 -5.602 1 86.64 131 ILE A C 1
ATOM 964 O O . ILE A 1 131 ? -13.08 -42.384 -5.324 1 86.64 131 ILE A O 1
ATOM 968 N N . LEU A 1 132 ? -12.921 -40.223 -4.756 1 87.25 132 LEU A N 1
ATOM 969 C CA . LEU A 1 132 ? -12.814 -40.517 -3.331 1 87.25 132 LEU A CA 1
ATOM 970 C C . LEU A 1 132 ? -14.047 -40.025 -2.581 1 87.25 132 LEU A C 1
ATOM 972 O O . LEU A 1 132 ? -14.69 -39.06 -3.001 1 87.25 132 LEU A O 1
ATOM 976 N N . SER A 1 133 ? -14.306 -40.705 -1.514 1 87.29 133 SER A N 1
ATOM 977 C CA . SER A 1 133 ? -15.419 -40.276 -0.673 1 87.29 133 SER A CA 1
ATOM 978 C C . SER A 1 133 ? -15.142 -38.918 -0.038 1 87.29 133 SER A C 1
ATOM 980 O O . SER A 1 133 ? -14.016 -38.642 0.382 1 87.29 133 SER A O 1
ATOM 982 N N . LYS A 1 134 ? -16.092 -38.121 0.026 1 86.57 134 LYS A N 1
ATOM 983 C CA . LYS A 1 134 ? -15.985 -36.779 0.592 1 86.57 134 LYS A CA 1
ATOM 984 C C . LYS A 1 134 ? -15.648 -36.835 2.079 1 86.57 134 LYS A C 1
ATOM 986 O O . LYS A 1 134 ? -15.159 -35.856 2.647 1 86.57 134 LYS A O 1
ATOM 991 N N . THR A 1 135 ? -15.873 -37.96 2.662 1 84.69 135 THR A N 1
ATOM 992 C CA . THR A 1 135 ? -15.632 -38.105 4.094 1 84.69 135 THR A CA 1
ATOM 993 C C . THR A 1 135 ? -14.213 -38.601 4.356 1 84.69 135 THR A C 1
ATOM 995 O O . THR A 1 135 ? -13.742 -38.578 5.495 1 84.69 135 THR A O 1
ATOM 998 N N . SER A 1 136 ? -13.617 -39.041 3.293 1 87.1 136 SER A N 1
ATOM 999 C CA . SER A 1 136 ? -12.253 -39.535 3.446 1 87.1 136 SER A CA 1
ATOM 1000 C C . SER A 1 136 ? -11.3 -38.413 3.845 1 87.1 136 SER A C 1
ATOM 1002 O O . SER A 1 136 ? -11.479 -37.265 3.434 1 87.1 136 SER A O 1
ATOM 1004 N N . PHE A 1 137 ? -10.34 -38.818 4.602 1 87.6 137 PHE A N 1
ATOM 1005 C CA . PHE A 1 137 ? -9.331 -37.884 5.089 1 87.6 137 PHE A CA 1
ATOM 1006 C C . PHE A 1 137 ? -8.587 -37.236 3.928 1 87.6 137 PHE A C 1
ATOM 1008 O O . PHE A 1 137 ? -8.357 -36.025 3.929 1 87.6 137 PHE A O 1
ATOM 1015 N N . ILE A 1 138 ? -8.238 -37.982 2.988 1 87.45 138 ILE A N 1
ATOM 1016 C CA . ILE A 1 138 ? -7.488 -37.502 1.833 1 87.45 138 ILE A CA 1
ATOM 1017 C C . ILE A 1 138 ? -8.324 -36.485 1.061 1 87.45 138 ILE A C 1
ATOM 1019 O O . ILE A 1 138 ? -7.811 -35.45 0.629 1 87.45 138 ILE A O 1
ATOM 1023 N N . PHE A 1 139 ? -9.532 -36.773 0.909 1 88.45 139 PHE A N 1
ATOM 1024 C CA . PHE A 1 139 ? -10.404 -35.871 0.166 1 88.45 139 PHE A CA 1
ATOM 1025 C C . PHE A 1 139 ? -10.634 -34.579 0.942 1 88.45 139 PHE A C 1
ATOM 1027 O O . PHE A 1 139 ? -10.697 -33.498 0.352 1 88.45 139 PHE A O 1
ATOM 1034 N N . GLN A 1 140 ? -10.722 -34.726 2.181 1 88.7 140 GLN A N 1
ATOM 1035 C CA . GLN A 1 140 ? -11 -33.548 2.996 1 88.7 140 GLN A CA 1
ATOM 1036 C C . GLN A 1 140 ? -9.826 -32.573 2.971 1 88.7 140 GLN A C 1
ATOM 1038 O O . GLN A 1 140 ? -10.021 -31.357 3.037 1 88.7 140 GLN A O 1
ATOM 1043 N N . ILE A 1 141 ? -8.7 -33.08 2.792 1 88.76 141 ILE A N 1
ATOM 1044 C CA . ILE A 1 141 ? -7.514 -32.23 2.817 1 88.76 141 ILE A CA 1
ATOM 1045 C C . ILE A 1 141 ? -7.145 -31.816 1.395 1 88.76 141 ILE A C 1
ATOM 1047 O O . ILE A 1 141 ? -6.849 -30.647 1.139 1 88.76 141 ILE A O 1
ATOM 1051 N N . PHE A 1 142 ? -7.286 -32.733 0.446 1 90.32 142 PHE A N 1
ATOM 1052 C CA . PHE A 1 142 ? -6.711 -32.48 -0.87 1 90.32 142 PHE A CA 1
ATOM 1053 C C . PHE A 1 142 ? -7.805 -32.319 -1.918 1 90.32 142 PHE A C 1
ATOM 1055 O O . PHE A 1 142 ? -7.526 -31.971 -3.067 1 90.32 142 PHE A O 1
ATOM 1062 N N . GLY A 1 143 ? -9.062 -32.668 -1.528 1 91.15 143 GLY A N 1
ATOM 1063 C CA . GLY A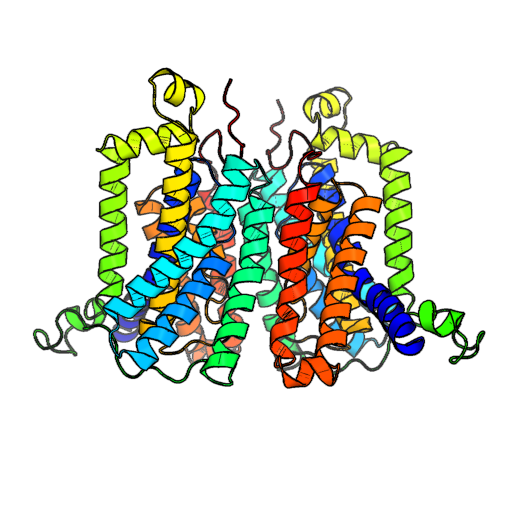 1 143 ? -10.17 -32.425 -2.438 1 91.15 143 GLY A CA 1
ATOM 1064 C C . GLY A 1 143 ? -10.464 -30.95 -2.639 1 91.15 143 GLY A C 1
ATOM 1065 O O . GLY A 1 143 ? -11.487 -30.447 -2.171 1 91.15 143 GLY A O 1
ATOM 1066 N N . LYS A 1 144 ? -9.533 -30.295 -3.342 1 92.08 144 LYS A N 1
ATOM 1067 C CA . LYS A 1 144 ? -9.635 -28.858 -3.579 1 92.08 144 LYS A CA 1
ATOM 1068 C C . LYS A 1 144 ? -9.734 -28.553 -5.071 1 92.08 144 LYS A C 1
ATOM 1070 O O . LYS A 1 144 ? -9.523 -29.435 -5.906 1 92.08 144 LYS A O 1
ATOM 1075 N N . ARG A 1 145 ? -10.095 -27.4 -5.338 1 93.41 145 ARG A N 1
ATOM 1076 C CA . ARG A 1 145 ? -10.233 -26.97 -6.726 1 93.41 145 ARG A CA 1
ATOM 1077 C C . ARG A 1 145 ? -8.877 -26.925 -7.422 1 93.41 145 ARG A C 1
ATOM 1079 O O . ARG A 1 145 ? -7.842 -26.779 -6.769 1 93.41 145 ARG A O 1
ATOM 1086 N N . TYR A 1 146 ? -8.786 -26.981 -8.688 1 94.31 146 TYR A N 1
ATOM 1087 C CA . TYR A 1 146 ? -7.587 -27.094 -9.51 1 94.31 146 TYR A CA 1
ATOM 1088 C C . TYR A 1 146 ? -6.68 -25.884 -9.32 1 94.31 146 TYR A C 1
ATOM 1090 O O . TYR A 1 146 ? -5.465 -25.976 -9.509 1 94.31 146 TYR A O 1
ATOM 1098 N N . SER A 1 147 ? -7.293 -24.807 -8.916 1 95.6 147 SER A N 1
ATOM 1099 C CA . SER A 1 147 ? -6.51 -23.582 -8.79 1 95.6 147 SER A CA 1
ATOM 1100 C C . SER A 1 147 ? -5.415 -23.731 -7.738 1 95.6 147 SER A C 1
ATOM 1102 O O . SER A 1 147 ? -4.325 -23.175 -7.887 1 95.6 147 SER A O 1
ATOM 1104 N N . VAL A 1 148 ? -5.664 -24.513 -6.719 1 96.56 148 VAL A N 1
ATOM 1105 C CA . VAL A 1 148 ? -4.677 -24.747 -5.669 1 96.56 148 VAL A CA 1
ATOM 1106 C C . VAL A 1 148 ? -3.461 -25.464 -6.253 1 96.56 148 VAL A C 1
ATOM 1108 O O . VAL A 1 148 ? -2.32 -25.082 -5.986 1 96.56 148 VAL A O 1
ATOM 1111 N N . TYR A 1 149 ? -3.671 -26.362 -7.04 1 95.77 149 TYR A N 1
ATOM 1112 C CA . TYR A 1 149 ? -2.603 -27.181 -7.604 1 95.77 149 TYR A CA 1
ATOM 1113 C C . TYR A 1 149 ? -1.859 -26.427 -8.7 1 95.77 149 TYR A C 1
ATOM 1115 O O . TYR A 1 149 ? -0.656 -26.622 -8.889 1 95.77 149 TYR A O 1
ATOM 1123 N N . ILE A 1 150 ? -2.582 -25.588 -9.392 1 96.07 150 ILE A N 1
ATOM 1124 C CA . ILE A 1 150 ? -1.925 -24.724 -10.366 1 96.07 150 ILE A CA 1
ATOM 1125 C C . ILE A 1 150 ? -0.923 -23.815 -9.656 1 96.07 150 ILE A C 1
ATOM 1127 O O . ILE A 1 150 ? 0.193 -23.615 -10.14 1 96.07 150 ILE A O 1
ATOM 1131 N N . ALA A 1 151 ? -1.368 -23.291 -8.517 1 97.92 151 ALA A N 1
ATOM 1132 C CA . ALA A 1 151 ? -0.481 -22.434 -7.735 1 97.92 151 ALA A CA 1
ATOM 1133 C C . ALA A 1 151 ? 0.757 -23.199 -7.276 1 97.92 151 ALA A C 1
ATOM 1135 O O . ALA A 1 151 ? 1.881 -22.709 -7.409 1 97.92 151 ALA A O 1
ATOM 1136 N N . ILE A 1 152 ? 0.602 -24.403 -6.785 1 97.51 152 ILE A N 1
ATOM 1137 C CA . ILE A 1 152 ? 1.705 -25.218 -6.287 1 97.51 152 ILE A CA 1
ATOM 1138 C C . ILE A 1 152 ? 2.615 -25.619 -7.446 1 97.51 152 ILE A C 1
ATOM 1140 O O . ILE A 1 152 ? 3.841 -25.587 -7.319 1 97.51 152 ILE A O 1
ATOM 1144 N N . LEU A 1 153 ? 2.023 -25.972 -8.541 1 97.79 153 LEU A N 1
ATOM 1145 C CA . LEU A 1 153 ? 2.79 -26.305 -9.737 1 97.79 153 LEU A CA 1
ATOM 1146 C C . LEU A 1 153 ? 3.615 -25.111 -10.205 1 97.79 153 LEU A C 1
ATOM 1148 O O . LEU A 1 153 ? 4.725 -25.28 -10.715 1 97.79 153 LEU A O 1
ATOM 1152 N N . GLY A 1 154 ? 2.981 -23.962 -10.038 1 98.29 154 GLY A N 1
ATOM 1153 C CA . GLY A 1 154 ? 3.725 -22.757 -10.369 1 98.29 154 GLY A CA 1
ATOM 1154 C C . GLY A 1 154 ? 5.015 -22.617 -9.582 1 98.29 154 GLY A C 1
ATOM 1155 O O . GLY A 1 154 ? 6.04 -22.204 -10.129 1 98.29 154 GLY A O 1
ATOM 1156 N N . VAL A 1 155 ? 4.956 -22.964 -8.347 1 98.62 155 VAL A N 1
ATOM 1157 C CA . VAL A 1 155 ? 6.135 -22.88 -7.492 1 98.62 155 VAL A CA 1
ATOM 1158 C C . VAL A 1 155 ? 7.231 -23.797 -8.03 1 98.62 155 VAL A C 1
ATOM 1160 O O . VAL A 1 155 ? 8.392 -23.394 -8.134 1 98.62 155 VAL A O 1
ATOM 1163 N N . VAL A 1 156 ? 6.879 -24.995 -8.38 1 98.26 156 VAL A N 1
ATOM 1164 C CA . VAL A 1 156 ? 7.824 -25.977 -8.901 1 98.26 156 VAL A CA 1
ATOM 1165 C C . VAL A 1 156 ? 8.39 -25.493 -10.234 1 98.26 156 VAL A C 1
ATOM 1167 O O . VAL A 1 156 ? 9.6 -25.565 -10.465 1 98.26 156 VAL A O 1
ATOM 1170 N N . LEU A 1 157 ? 7.547 -24.99 -11.02 1 98.34 157 LEU A N 1
ATOM 1171 C CA . LEU A 1 157 ? 7.965 -24.505 -12.331 1 98.34 157 LEU A CA 1
ATOM 1172 C C . LEU A 1 157 ? 8.947 -23.346 -12.194 1 98.34 157 LEU A C 1
ATOM 1174 O O . LEU A 1 157 ? 9.969 -23.308 -12.882 1 98.34 157 LEU A O 1
ATOM 1178 N N . PHE A 1 158 ? 8.595 -22.389 -11.378 1 98.58 158 PHE A N 1
ATOM 1179 C CA . PHE A 1 158 ? 9.481 -21.249 -11.176 1 98.58 158 PHE A CA 1
ATOM 1180 C C . PHE A 1 158 ? 10.823 -21.7 -10.611 1 98.58 158 PHE A C 1
ATOM 1182 O O . PHE A 1 158 ? 11.872 -21.186 -11.003 1 98.58 158 PHE A O 1
ATOM 1189 N N . HIS A 1 159 ? 10.774 -22.678 -9.703 1 97.87 159 HIS A N 1
ATOM 1190 C CA . HIS A 1 159 ? 12.011 -23.204 -9.137 1 97.87 159 HIS A CA 1
ATOM 1191 C C . HIS A 1 159 ? 12.896 -23.813 -10.219 1 97.87 159 HIS A C 1
ATOM 1193 O O . HIS A 1 159 ? 14.097 -23.536 -10.274 1 97.87 159 HIS A O 1
ATOM 1199 N N . ILE A 1 160 ? 12.334 -24.589 -11.071 1 97.81 160 ILE A N 1
ATOM 1200 C CA . ILE A 1 160 ? 13.061 -25.247 -12.152 1 97.81 160 ILE A CA 1
ATOM 1201 C C . ILE A 1 160 ? 13.592 -24.201 -13.129 1 97.81 160 ILE A C 1
ATOM 1203 O O . ILE A 1 160 ? 14.757 -24.252 -13.531 1 97.81 160 ILE A O 1
ATOM 1207 N N . VAL A 1 161 ? 12.79 -23.205 -13.437 1 97.61 161 VAL A N 1
ATOM 1208 C CA . VAL A 1 161 ? 13.17 -22.182 -14.405 1 97.61 161 VAL A CA 1
ATOM 1209 C C . VAL A 1 161 ? 14.346 -21.371 -13.866 1 97.61 161 VAL A C 1
ATOM 1211 O O . VAL A 1 161 ? 15.346 -21.177 -14.561 1 97.61 161 VAL A O 1
ATOM 1214 N N . PHE A 1 162 ? 14.307 -20.928 -12.653 1 96.92 162 PHE A N 1
ATOM 1215 C CA . PHE A 1 162 ? 15.33 -20.058 -12.084 1 96.92 162 PHE A CA 1
ATOM 1216 C C . PHE A 1 162 ? 16.637 -20.817 -11.885 1 96.92 162 PHE A C 1
ATOM 1218 O O . PHE A 1 162 ? 17.72 -20.245 -12.021 1 96.92 162 PHE A O 1
ATOM 1225 N N . LYS A 1 163 ? 16.517 -22.096 -11.612 1 95.33 163 LYS A N 1
ATOM 1226 C CA . LYS A 1 163 ? 17.702 -22.843 -11.201 1 95.33 163 LYS A CA 1
ATOM 1227 C C . LYS A 1 163 ? 18.353 -23.54 -12.393 1 95.33 163 LYS A C 1
ATOM 1229 O O . LYS A 1 163 ? 19.579 -23.643 -12.465 1 95.33 163 LYS A O 1
ATOM 1234 N N . TYR A 1 164 ? 17.544 -23.912 -13.4 1 96.72 164 TYR A N 1
ATOM 1235 C CA . TYR A 1 164 ? 18.101 -24.878 -14.341 1 96.72 164 TYR A CA 1
ATOM 1236 C C . TYR A 1 164 ? 17.996 -24.366 -15.773 1 96.72 164 TYR A C 1
ATOM 1238 O O . TYR A 1 164 ? 18.445 -25.03 -16.71 1 96.72 164 TYR A O 1
ATOM 1246 N N . THR A 1 165 ? 17.462 -23.186 -16.015 1 97.56 165 THR A N 1
ATOM 1247 C CA . THR A 1 165 ? 17.273 -22.765 -17.399 1 97.56 165 THR A CA 1
ATOM 1248 C C . THR A 1 165 ? 18.07 -21.498 -17.692 1 97.56 165 THR A C 1
ATOM 1250 O O . THR A 1 165 ? 18.436 -20.762 -16.774 1 97.56 165 THR A O 1
ATOM 1253 N N . LYS A 1 166 ? 18.294 -21.267 -18.969 1 97.1 166 LYS A N 1
ATOM 1254 C CA . LYS A 1 166 ? 18.992 -20.071 -19.432 1 97.1 166 LYS A CA 1
ATOM 1255 C C . LYS A 1 166 ? 18.178 -18.813 -19.144 1 97.1 166 LYS A C 1
ATOM 1257 O O . LYS A 1 166 ? 18.737 -17.772 -18.792 1 97.1 166 LYS A O 1
ATOM 1262 N N . ILE A 1 167 ? 16.926 -18.961 -19.265 1 97.26 167 ILE A N 1
ATOM 1263 C CA . ILE A 1 167 ? 16.042 -17.824 -19.028 1 97.26 167 ILE A CA 1
ATOM 1264 C C . ILE A 1 167 ? 16.136 -17.393 -17.567 1 97.26 167 ILE A C 1
ATOM 1266 O O . ILE A 1 167 ? 16.175 -16.197 -17.267 1 97.26 167 ILE A O 1
ATOM 1270 N N . GLY A 1 168 ? 16.119 -18.363 -16.726 1 97.85 168 GLY A N 1
ATOM 1271 C CA . GLY A 1 168 ? 16.254 -18.067 -15.309 1 97.85 168 GLY A CA 1
ATOM 1272 C C . GLY A 1 168 ? 17.56 -17.377 -14.966 1 97.85 168 GLY A C 1
ATOM 1273 O O . GLY A 1 168 ? 17.584 -16.452 -14.15 1 97.85 168 GLY A O 1
ATOM 1274 N N . LEU A 1 169 ? 18.615 -17.77 -15.593 1 96.85 169 LEU A N 1
ATOM 1275 C CA . LEU A 1 169 ? 19.922 -17.159 -15.372 1 96.85 169 LEU A CA 1
ATOM 1276 C C . LEU A 1 169 ? 19.932 -15.711 -15.848 1 96.85 169 LEU A C 1
ATOM 1278 O O . LEU A 1 169 ? 20.518 -14.843 -15.197 1 96.85 169 LEU A O 1
ATOM 1282 N N . ARG A 1 170 ? 19.331 -15.519 -16.944 1 97.89 170 ARG A N 1
ATOM 1283 C CA . ARG A 1 170 ? 19.271 -14.169 -17.495 1 97.89 170 ARG A CA 1
ATOM 1284 C C . ARG A 1 170 ? 18.444 -13.249 -16.602 1 97.89 170 ARG A C 1
ATOM 1286 O O . ARG A 1 170 ? 18.788 -12.08 -16.419 1 97.89 170 ARG A O 1
ATOM 1293 N N . ILE A 1 171 ? 17.367 -13.793 -16.068 1 98.2 171 ILE A N 1
ATOM 1294 C CA . ILE A 1 171 ? 16.525 -13.016 -15.166 1 98.2 171 ILE A CA 1
ATOM 1295 C C . ILE A 1 171 ? 17.314 -12.648 -13.911 1 98.2 171 ILE A C 1
ATOM 1297 O O . ILE A 1 171 ? 17.36 -11.479 -13.52 1 98.2 171 ILE A O 1
ATOM 1301 N N . ASN A 1 172 ? 17.981 -13.605 -13.354 1 97.21 172 ASN A N 1
ATOM 1302 C CA . ASN A 1 172 ? 18.785 -13.364 -12.161 1 97.21 172 ASN A CA 1
ATOM 1303 C C . ASN A 1 172 ? 19.893 -12.35 -12.427 1 97.21 172 ASN A C 1
ATOM 1305 O O . ASN A 1 172 ? 20.143 -11.467 -11.604 1 97.21 172 ASN A O 1
ATOM 1309 N N . ALA A 1 173 ? 20.521 -12.464 -13.525 1 97.06 173 ALA A N 1
ATOM 1310 C CA . ALA A 1 173 ? 21.612 -11.559 -13.881 1 97.06 173 ALA A CA 1
ATOM 1311 C C . ALA A 1 173 ? 21.103 -10.133 -14.066 1 97.06 173 ALA A C 1
ATOM 1313 O O . ALA A 1 173 ? 21.807 -9.17 -13.75 1 97.06 173 ALA A O 1
ATOM 1314 N N . SER A 1 174 ? 19.892 -10.043 -14.58 1 97.1 174 SER A N 1
ATOM 1315 C CA . SER A 1 174 ? 19.318 -8.721 -14.806 1 97.1 174 SER A CA 1
ATOM 1316 C C . SER A 1 174 ? 19.126 -7.969 -13.493 1 97.1 174 SER A C 1
ATOM 1318 O O . SER A 1 174 ? 19.179 -6.738 -13.463 1 97.1 174 SER A O 1
ATOM 1320 N N . GLY A 1 175 ? 18.814 -8.734 -12.452 1 96.1 175 GLY A N 1
ATOM 1321 C CA . GLY A 1 175 ? 18.636 -8.118 -11.147 1 96.1 175 GLY A CA 1
ATOM 1322 C C . GLY A 1 175 ? 19.924 -8.025 -10.35 1 96.1 175 GLY A C 1
ATOM 1323 O O . GLY A 1 175 ? 20.057 -7.168 -9.473 1 96.1 175 GLY A O 1
ATOM 1324 N N . GLU A 1 176 ? 20.989 -8.829 -10.699 1 95.94 176 GLU A N 1
ATOM 1325 C CA . GLU A 1 176 ? 22.22 -8.894 -9.917 1 95.94 176 GLU A CA 1
ATOM 1326 C C . GLU A 1 176 ? 23.339 -8.097 -10.582 1 95.94 176 GLU A C 1
ATOM 1328 O O . GLU A 1 176 ? 24.115 -7.421 -9.903 1 95.94 176 GLU A O 1
ATOM 1333 N N . ASN A 1 177 ? 23.448 -8.281 -11.859 1 95.81 177 ASN A N 1
ATOM 1334 C CA . ASN A 1 177 ? 24.513 -7.638 -12.621 1 95.81 177 ASN A CA 1
ATOM 1335 C C . ASN A 1 177 ? 24.064 -7.305 -14.041 1 95.81 177 ASN A C 1
ATOM 1337 O O . ASN A 1 177 ? 24.551 -7.896 -15.006 1 95.81 177 ASN A O 1
ATOM 1341 N N . PRO A 1 178 ? 23.269 -6.281 -14.133 1 96.33 178 PRO A N 1
ATOM 1342 C CA . PRO A 1 178 ? 22.714 -5.953 -15.449 1 96.33 178 PRO A CA 1
ATOM 1343 C C . PRO A 1 178 ? 23.791 -5.603 -16.473 1 96.33 178 PRO A C 1
ATOM 1345 O O . PRO A 1 178 ? 23.636 -5.894 -17.662 1 96.33 178 PRO A O 1
ATOM 1348 N N . GLU A 1 179 ? 24.881 -5.026 -16.042 1 95.04 179 GLU A N 1
ATOM 1349 C CA . GLU A 1 179 ? 25.955 -4.65 -16.956 1 95.04 179 GLU A CA 1
ATOM 1350 C C . GLU A 1 179 ? 26.599 -5.882 -17.586 1 95.04 179 GLU A C 1
ATOM 1352 O O . GLU A 1 179 ? 26.929 -5.877 -18.774 1 95.04 179 GLU A O 1
ATOM 1357 N N . VAL A 1 180 ? 26.815 -6.831 -16.787 1 94.48 180 VAL A N 1
ATOM 1358 C CA . VAL A 1 180 ? 27.406 -8.075 -17.27 1 94.48 180 VAL A CA 1
ATOM 1359 C C . VAL A 1 180 ? 26.459 -8.745 -18.263 1 94.48 180 VAL A C 1
ATOM 1361 O O . VAL A 1 180 ? 26.898 -9.284 -19.282 1 94.48 180 VAL A O 1
ATOM 1364 N N . LEU A 1 181 ? 25.195 -8.744 -17.964 1 95.64 181 LEU A N 1
ATOM 1365 C CA . LEU A 1 181 ? 24.2 -9.317 -18.864 1 95.64 181 LEU A CA 1
ATOM 1366 C C . LEU A 1 181 ? 24.219 -8.612 -20.216 1 95.64 181 LEU A C 1
ATOM 1368 O O . LEU A 1 181 ? 24.174 -9.264 -21.262 1 95.64 181 LEU A O 1
ATOM 1372 N N . GLU A 1 182 ? 24.313 -7.391 -20.202 1 94.65 182 GLU A N 1
ATOM 1373 C CA . GLU A 1 182 ? 24.364 -6.608 -21.433 1 94.65 182 GLU A CA 1
ATOM 1374 C C . GLU A 1 182 ? 25.643 -6.893 -22.216 1 94.65 182 GLU A C 1
ATOM 1376 O O . GLU A 1 182 ? 25.638 -6.88 -23.448 1 94.65 182 GLU A O 1
ATOM 1381 N N . SER A 1 183 ? 26.724 -7.101 -21.512 1 94.54 183 SER A N 1
ATOM 1382 C CA . SER A 1 183 ? 28.02 -7.336 -22.142 1 94.54 183 SER A CA 1
ATOM 1383 C C . SER A 1 183 ? 28.005 -8.611 -22.977 1 94.54 183 SER A C 1
ATOM 1385 O O . SER A 1 183 ? 28.796 -8.757 -23.911 1 94.54 183 SER A O 1
ATOM 1387 N N . VAL A 1 184 ? 27.158 -9.503 -22.69 1 95.11 184 VAL A N 1
ATOM 1388 C CA . VAL A 1 184 ? 27.106 -10.754 -23.44 1 95.11 184 VAL A CA 1
ATOM 1389 C C . VAL A 1 184 ? 25.999 -10.681 -24.49 1 95.11 184 VAL A C 1
ATOM 1391 O O . VAL A 1 184 ? 25.588 -11.706 -25.04 1 95.11 184 VAL A O 1
ATOM 1394 N N . GLY A 1 185 ? 25.32 -9.519 -24.673 1 94.36 185 GLY A N 1
ATOM 1395 C CA . GLY A 1 185 ? 24.437 -9.271 -25.801 1 94.36 185 GLY A CA 1
ATOM 1396 C C . GLY A 1 185 ? 22.969 -9.448 -25.46 1 94.36 185 GLY A C 1
ATOM 1397 O O . GLY A 1 185 ? 22.12 -9.496 -26.353 1 94.36 185 GLY A O 1
ATOM 1398 N N . VAL A 1 186 ? 22.654 -9.637 -24.256 1 95.88 186 VAL A N 1
ATOM 1399 C CA . VAL A 1 186 ? 21.262 -9.811 -23.855 1 95.88 186 VAL A CA 1
ATOM 1400 C C . VAL A 1 186 ? 20.698 -8.484 -23.352 1 95.88 186 VAL A C 1
ATOM 1402 O O . VAL A 1 186 ? 21.33 -7.802 -22.541 1 95.88 186 VAL A O 1
ATOM 1405 N N . SER A 1 187 ? 19.538 -8.154 -23.843 1 97.03 187 SER A N 1
ATOM 1406 C CA . SER A 1 187 ? 18.937 -6.877 -23.474 1 97.03 187 SER A CA 1
ATOM 1407 C C . SER A 1 187 ? 18.315 -6.94 -22.083 1 97.03 187 SER A C 1
ATOM 1409 O O . SER A 1 187 ? 17.36 -7.686 -21.858 1 97.03 187 SER A O 1
ATOM 1411 N N . VAL A 1 188 ? 18.796 -6.126 -21.243 1 97.53 188 VAL A N 1
ATOM 1412 C CA . VAL A 1 188 ? 18.288 -6.055 -19.877 1 97.53 188 VAL A CA 1
ATOM 1413 C C . VAL A 1 188 ? 16.844 -5.559 -19.888 1 97.53 188 VAL A C 1
ATOM 1415 O O . VAL A 1 188 ? 15.982 -6.124 -19.211 1 97.53 188 VAL A O 1
ATOM 1418 N N . ASN A 1 189 ? 16.504 -4.572 -20.727 1 97.2 189 ASN A N 1
ATOM 1419 C CA . ASN A 1 189 ? 15.174 -3.974 -20.786 1 97.2 189 ASN A CA 1
ATOM 1420 C C . ASN A 1 189 ? 14.128 -4.977 -21.263 1 97.2 189 ASN A C 1
ATOM 1422 O O . ASN A 1 189 ? 13.003 -4.994 -20.76 1 97.2 189 ASN A O 1
ATOM 1426 N N . LYS A 1 190 ? 14.526 -5.799 -22.161 1 97.72 190 LYS A N 1
ATOM 1427 C CA . LYS A 1 190 ? 13.584 -6.794 -22.665 1 97.72 190 LYS A CA 1
ATOM 1428 C C . LYS A 1 190 ? 13.25 -7.828 -21.594 1 97.72 190 LYS A C 1
ATOM 1430 O O . LYS A 1 190 ? 12.089 -8.21 -21.433 1 97.72 190 LYS A O 1
ATOM 1435 N N . ILE A 1 191 ? 14.278 -8.261 -20.924 1 98.09 191 ILE A N 1
ATOM 1436 C CA . ILE A 1 191 ? 14.08 -9.249 -19.87 1 98.09 191 ILE A CA 1
ATOM 1437 C C . ILE A 1 191 ? 13.186 -8.665 -18.778 1 98.09 191 ILE A C 1
ATOM 1439 O O . ILE A 1 191 ? 12.203 -9.29 -18.372 1 98.09 191 ILE A O 1
ATOM 1443 N N . ARG A 1 192 ? 13.492 -7.479 -18.327 1 98.43 192 ARG A N 1
ATOM 1444 C CA . ARG A 1 192 ? 12.727 -6.833 -17.265 1 98.43 192 ARG A CA 1
ATOM 1445 C C . ARG A 1 192 ? 11.288 -6.581 -17.702 1 98.43 192 ARG A C 1
ATOM 1447 O O . ARG A 1 192 ? 10.353 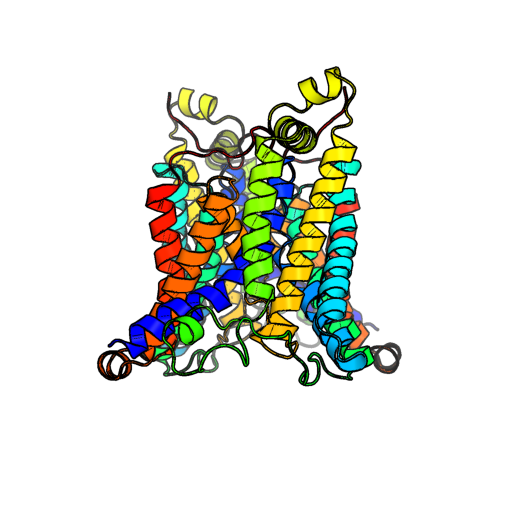-6.779 -16.923 1 98.43 192 ARG A O 1
ATOM 1454 N N . PHE A 1 193 ? 11.202 -6.198 -18.957 1 98.41 193 PHE A N 1
ATOM 1455 C CA . PHE A 1 193 ? 9.871 -5.937 -19.493 1 98.41 193 PHE A CA 1
ATOM 1456 C C . PHE A 1 193 ? 9.017 -7.199 -19.461 1 98.41 193 PHE A C 1
ATOM 1458 O O . PHE A 1 193 ? 7.881 -7.174 -18.982 1 98.41 193 PHE A O 1
ATOM 1465 N N . CYS A 1 194 ? 9.532 -8.251 -19.905 1 98.56 194 CYS A N 1
ATOM 1466 C CA . CYS A 1 194 ? 8.809 -9.517 -19.938 1 98.56 194 CYS A CA 1
ATOM 1467 C C . CYS A 1 194 ? 8.482 -9.996 -18.528 1 98.56 194 CYS A C 1
ATOM 1469 O O . CYS A 1 194 ? 7.398 -10.527 -18.285 1 98.56 194 CYS A O 1
ATOM 1471 N N . CYS A 1 195 ? 9.404 -9.823 -17.637 1 98.75 195 CYS A N 1
ATOM 1472 C CA . CYS A 1 195 ? 9.208 -10.265 -16.261 1 98.75 195 CYS A CA 1
ATOM 1473 C C . CYS A 1 195 ? 8.096 -9.47 -15.586 1 98.75 195 CYS A C 1
ATOM 1475 O O . CYS A 1 195 ? 7.271 -10.037 -14.867 1 98.75 195 CYS A O 1
ATOM 1477 N N . VAL A 1 196 ? 8.016 -8.175 -15.86 1 98.76 196 VAL A N 1
ATOM 1478 C CA . VAL A 1 196 ? 6.969 -7.342 -15.277 1 98.76 196 VAL A CA 1
ATOM 1479 C C . VAL A 1 196 ? 5.613 -7.731 -15.863 1 98.76 196 VAL A C 1
ATOM 1481 O O . VAL A 1 196 ? 4.606 -7.754 -15.151 1 98.76 196 VAL A O 1
ATOM 1484 N N . LEU A 1 197 ? 5.595 -8.056 -17.106 1 98.84 197 LEU A N 1
ATOM 1485 C CA . LEU A 1 197 ? 4.351 -8.489 -17.734 1 98.84 197 LEU A CA 1
ATOM 1486 C C . LEU A 1 197 ? 3.863 -9.799 -17.125 1 98.84 197 LEU A C 1
ATOM 1488 O O . LEU A 1 197 ? 2.673 -9.95 -16.839 1 98.84 197 LEU A O 1
ATOM 1492 N N . LEU A 1 198 ? 4.783 -10.69 -16.975 1 98.77 198 LEU A N 1
ATOM 1493 C CA . LEU A 1 198 ? 4.424 -11.967 -16.368 1 98.77 198 LEU A CA 1
ATOM 1494 C C . LEU A 1 198 ? 3.971 -11.775 -14.924 1 98.77 198 LEU A C 1
ATOM 1496 O O . LEU A 1 198 ? 3.08 -12.482 -14.449 1 98.77 198 LEU A O 1
ATOM 1500 N N . SER A 1 199 ? 4.637 -10.872 -14.253 1 98.81 199 SER A N 1
ATOM 1501 C CA . SER A 1 199 ? 4.213 -10.495 -12.908 1 98.81 199 SER A CA 1
ATOM 1502 C C . SER A 1 199 ? 2.751 -10.061 -12.892 1 98.81 199 SER A C 1
ATOM 1504 O O . SER A 1 199 ? 1.978 -10.498 -12.037 1 98.81 199 SER A O 1
ATOM 1506 N N . GLY A 1 200 ? 2.419 -9.222 -13.839 1 98.86 200 GLY A N 1
ATOM 1507 C CA . GLY A 1 200 ? 1.041 -8.768 -13.951 1 98.86 200 GLY A CA 1
ATOM 1508 C C . GLY A 1 200 ? 0.068 -9.889 -14.265 1 98.86 200 GLY A C 1
ATOM 1509 O O . GLY A 1 200 ? -1.028 -9.942 -13.703 1 98.86 200 GLY A O 1
ATOM 1510 N N . PHE A 1 201 ? 0.468 -10.719 -15.148 1 98.89 201 PHE A N 1
ATOM 1511 C CA . PHE A 1 201 ? -0.379 -11.845 -15.523 1 98.89 201 PHE A CA 1
ATOM 1512 C C . PHE A 1 201 ? -0.681 -12.721 -14.314 1 98.89 201 PHE A C 1
ATOM 1514 O O . PHE A 1 201 ? -1.839 -13.06 -14.06 1 98.89 201 PHE A O 1
ATOM 1521 N N . LEU A 1 202 ? 0.331 -13.09 -13.573 1 98.85 202 LEU A N 1
ATOM 1522 C CA . LEU A 1 202 ? 0.158 -13.967 -12.42 1 98.85 202 LEU A CA 1
ATOM 1523 C C . LEU A 1 202 ? -0.664 -13.281 -11.334 1 98.85 202 LEU A C 1
ATOM 1525 O O . LEU A 1 202 ? -1.509 -13.914 -10.696 1 98.85 202 LEU A O 1
ATOM 1529 N N . ALA A 1 203 ? -0.405 -12.003 -11.089 1 98.81 203 ALA A N 1
ATOM 1530 C CA . ALA A 1 203 ? -1.205 -11.253 -10.123 1 98.81 203 ALA A CA 1
ATOM 1531 C C . ALA A 1 203 ? -2.669 -11.196 -10.549 1 98.81 203 ALA A C 1
ATOM 1533 O O . ALA A 1 203 ? -3.569 -11.322 -9.716 1 98.81 203 ALA A O 1
ATOM 1534 N N . GLY A 1 204 ? -2.878 -10.979 -11.854 1 98.84 204 GLY A N 1
ATOM 1535 C CA . GLY A 1 204 ? -4.237 -10.995 -12.373 1 98.84 204 GLY A CA 1
ATOM 1536 C C . GLY A 1 204 ? -4.925 -12.336 -12.201 1 98.84 204 GLY A C 1
ATOM 1537 O O . GLY A 1 204 ? -6.096 -12.394 -11.82 1 98.84 204 GLY A O 1
ATOM 1538 N N . VAL A 1 205 ? -4.205 -13.359 -12.485 1 98.75 205 VAL A N 1
ATOM 1539 C CA . VAL A 1 205 ? -4.726 -14.707 -12.28 1 98.75 205 VAL A CA 1
ATOM 1540 C C . VAL A 1 205 ? -5.096 -14.9 -10.811 1 98.75 205 VAL A C 1
ATOM 1542 O O . VAL A 1 205 ? -6.15 -15.459 -10.498 1 98.75 205 VAL A O 1
ATOM 1545 N N . SER A 1 206 ? -4.199 -14.485 -9.926 1 98.66 206 SER A N 1
ATOM 1546 C CA . SER A 1 206 ? -4.457 -14.565 -8.491 1 98.66 206 SER A CA 1
ATOM 1547 C C . SER A 1 206 ? -5.768 -13.877 -8.126 1 98.66 206 SER A C 1
ATOM 1549 O O . SER A 1 206 ? -6.575 -14.427 -7.374 1 98.66 206 SER A O 1
ATOM 1551 N N . GLY A 1 207 ? -5.997 -12.731 -8.655 1 98.51 207 GLY A N 1
ATOM 1552 C CA . GLY A 1 207 ? -7.242 -12.017 -8.418 1 98.51 207 GLY A CA 1
ATOM 1553 C C . GLY A 1 207 ? -8.46 -12.751 -8.948 1 98.51 207 GLY A C 1
ATOM 1554 O O . GLY A 1 207 ? -9.487 -12.83 -8.27 1 98.51 207 GLY A O 1
ATOM 1555 N N . ALA A 1 208 ? -8.298 -13.25 -10.125 1 98.47 208 ALA A N 1
ATOM 1556 C CA . ALA A 1 208 ? -9.407 -13.98 -10.735 1 98.47 208 ALA A CA 1
ATOM 1557 C C . ALA A 1 208 ? -9.756 -15.224 -9.923 1 98.47 208 ALA A C 1
ATOM 1559 O O . ALA A 1 208 ? -10.933 -15.555 -9.758 1 98.47 208 ALA A O 1
ATOM 1560 N N . VAL A 1 209 ? -8.753 -15.891 -9.48 1 97.91 209 VAL A N 1
ATOM 1561 C CA . VAL A 1 209 ? -8.978 -17.068 -8.646 1 97.91 209 VAL A CA 1
ATOM 1562 C C . VAL A 1 209 ? -9.731 -16.667 -7.38 1 97.91 209 VAL A C 1
ATOM 1564 O O . VAL A 1 209 ? -10.646 -17.372 -6.945 1 97.91 209 VAL A O 1
ATOM 1567 N N . LEU A 1 210 ? -9.407 -15.599 -6.861 1 97.11 210 LEU A N 1
ATOM 1568 C CA . LEU A 1 210 ? -10.041 -15.108 -5.643 1 97.11 210 LEU A CA 1
ATOM 1569 C C . LEU A 1 210 ? -11.544 -14.94 -5.841 1 97.11 210 LEU A C 1
ATOM 1571 O O . LEU A 1 210 ? -12.336 -15.347 -4.988 1 97.11 210 LEU A O 1
ATOM 1575 N N . THR A 1 211 ? -11.943 -14.386 -6.973 1 97.21 211 THR A N 1
ATOM 1576 C CA . THR A 1 211 ? -13.346 -14.024 -7.142 1 97.21 211 THR A CA 1
ATOM 1577 C C . THR A 1 211 ? -14.118 -15.153 -7.818 1 97.21 211 THR A C 1
ATOM 1579 O O . THR A 1 211 ? -15.341 -15.242 -7.686 1 97.21 211 THR A O 1
ATOM 1582 N N . THR A 1 212 ? -13.431 -16.029 -8.564 1 96.11 212 THR A N 1
ATOM 1583 C CA . THR A 1 212 ? -14.156 -17.081 -9.268 1 96.11 212 THR A CA 1
ATOM 1584 C C . THR A 1 212 ? -14.176 -18.367 -8.447 1 96.11 212 THR A C 1
ATOM 1586 O O . THR A 1 212 ? -15.063 -19.206 -8.62 1 96.11 212 THR A O 1
ATOM 1589 N N . VAL A 1 213 ? -13.191 -18.528 -7.581 1 94.15 213 VAL A N 1
ATOM 1590 C CA . VAL A 1 213 ? -13.056 -19.805 -6.889 1 94.15 213 VAL A CA 1
ATOM 1591 C C . VAL A 1 213 ? -13.387 -19.629 -5.409 1 94.15 213 VAL A C 1
ATOM 1593 O O . VAL A 1 213 ? -14.083 -20.459 -4.819 1 94.15 213 VAL A O 1
ATOM 1596 N N . ILE A 1 214 ? -12.975 -18.531 -4.835 1 92.96 214 ILE A N 1
ATOM 1597 C CA . ILE A 1 214 ? -13.071 -18.379 -3.388 1 92.96 214 ILE A CA 1
ATOM 1598 C C . ILE A 1 214 ? -14.307 -17.554 -3.035 1 92.96 214 ILE A C 1
ATOM 1600 O O . ILE A 1 214 ? -15.202 -18.034 -2.335 1 92.96 214 ILE A O 1
ATOM 1604 N N . ALA A 1 215 ? -14.42 -16.392 -3.618 1 92.89 215 ALA A N 1
ATOM 1605 C CA . ALA A 1 215 ? -15.473 -15.464 -3.216 1 92.89 215 ALA A CA 1
ATOM 1606 C C . ALA A 1 215 ? -16.715 -15.631 -4.087 1 92.89 215 ALA A C 1
ATOM 1608 O O . ALA A 1 215 ? -17.819 -15.257 -3.684 1 92.89 215 ALA A O 1
ATOM 1609 N N . SER A 1 216 ? -16.658 -16.046 -5.33 1 94.48 216 SER A N 1
ATOM 1610 C CA . SER A 1 216 ? -17.741 -16.282 -6.279 1 94.48 216 SER A CA 1
ATOM 1611 C C . SER A 1 216 ? -18.419 -14.976 -6.68 1 94.48 216 SER A C 1
ATOM 1613 O O . SER A 1 216 ? -19.599 -14.967 -7.036 1 94.48 216 SER A O 1
ATOM 1615 N N . SER A 1 217 ? -17.794 -13.878 -6.496 1 96.4 217 SER A N 1
ATOM 1616 C CA . SER A 1 217 ? -18.214 -12.565 -6.973 1 96.4 217 SER A CA 1
ATOM 1617 C C . SER A 1 217 ? -17.134 -11.516 -6.728 1 96.4 217 SER A C 1
ATOM 1619 O O . SER A 1 217 ? -16.191 -11.754 -5.97 1 96.4 217 SER A O 1
ATOM 1621 N N . TYR A 1 218 ? -17.276 -10.452 -7.407 1 97.13 218 TYR A N 1
ATOM 1622 C CA . TYR A 1 218 ? -16.405 -9.308 -7.161 1 97.13 218 TYR A CA 1
ATOM 1623 C C . TYR A 1 218 ? -17.126 -8.239 -6.348 1 97.13 218 TYR A C 1
ATOM 1625 O O . TYR A 1 218 ? -18.226 -7.814 -6.707 1 97.13 218 TYR A O 1
ATOM 1633 N N . VAL A 1 219 ? -16.575 -7.908 -5.292 1 93.95 219 VAL A N 1
ATOM 1634 C CA . VAL A 1 219 ? -16.988 -6.748 -4.51 1 93.95 219 VAL A CA 1
ATOM 1635 C C . VAL A 1 219 ? -15.794 -5.822 -4.287 1 93.95 219 VAL A C 1
ATOM 1637 O O . VAL A 1 219 ? -14.646 -6.272 -4.273 1 93.95 219 VAL A O 1
ATOM 1640 N N . GLN A 1 220 ? -16.097 -4.576 -4.134 1 86.86 220 GLN A N 1
ATOM 1641 C CA . GLN A 1 220 ? -15.014 -3.628 -3.892 1 86.86 220 GLN A CA 1
ATOM 1642 C C . GLN A 1 220 ? -14.223 -4.005 -2.642 1 86.86 220 GLN A C 1
ATOM 1644 O O . GLN A 1 220 ? -14.805 -4.269 -1.588 1 86.86 220 GLN A O 1
ATOM 1649 N N . GLY A 1 221 ? -12.915 -4.094 -2.81 1 86.1 221 GLY A N 1
ATOM 1650 C CA . GLY A 1 221 ? -12.073 -4.411 -1.668 1 86.1 221 GLY A CA 1
ATOM 1651 C C . GLY A 1 221 ? -11.861 -5.901 -1.478 1 86.1 221 GLY A C 1
ATOM 1652 O O . GLY A 1 221 ? -11.248 -6.326 -0.496 1 86.1 221 GLY A O 1
ATOM 1653 N N . VAL A 1 222 ? -12.297 -6.675 -2.388 1 92.19 222 VAL A N 1
ATOM 1654 C CA . VAL A 1 222 ? -12.293 -8.127 -2.244 1 92.19 222 VAL A CA 1
ATOM 1655 C C . VAL A 1 222 ? -10.86 -8.624 -2.063 1 92.19 222 VAL A C 1
ATOM 1657 O O . VAL A 1 222 ? -10.627 -9.634 -1.394 1 92.19 222 VAL A O 1
ATOM 1660 N N . THR A 1 223 ? -9.853 -7.979 -2.62 1 94 223 THR A N 1
ATOM 1661 C CA . THR A 1 223 ? -8.469 -8.423 -2.503 1 94 223 THR A CA 1
ATOM 1662 C C . THR A 1 223 ? -7.964 -8.251 -1.073 1 94 223 THR A C 1
ATOM 1664 O O . THR A 1 223 ? -7.086 -8.991 -0.626 1 94 223 THR A O 1
ATOM 1667 N N . GLY A 1 224 ? -8.482 -7.238 -0.422 1 86.19 224 GLY A N 1
ATOM 1668 C CA . GLY A 1 224 ? -8.243 -7.089 1.005 1 86.19 224 GLY A CA 1
ATOM 1669 C C . GLY A 1 224 ? -6.776 -6.91 1.349 1 86.19 224 GLY A C 1
ATOM 1670 O O . GLY A 1 224 ? -6.312 -7.393 2.384 1 86.19 224 GLY A O 1
ATOM 1671 N N . GLY A 1 225 ? -5.949 -6.439 0.46 1 87.69 225 GLY A N 1
ATOM 1672 C CA . GLY A 1 225 ? -4.539 -6.208 0.73 1 87.69 225 GLY A CA 1
ATOM 1673 C C . GLY A 1 225 ? -3.67 -7.417 0.437 1 87.69 225 GLY A C 1
ATOM 1674 O O . GLY A 1 225 ? -2.465 -7.399 0.696 1 87.69 225 GLY A O 1
ATOM 1675 N N . GLN A 1 226 ? -4.194 -8.402 -0.062 1 92.23 226 GLN A N 1
ATOM 1676 C CA . GLN A 1 226 ? -3.458 -9.637 -0.31 1 92.23 226 GLN A CA 1
ATOM 1677 C C . GLN A 1 226 ? -2.27 -9.393 -1.236 1 92.23 226 GLN A C 1
ATOM 1679 O O . GLN A 1 226 ? -1.245 -10.069 -1.13 1 92.23 226 GLN A O 1
ATOM 1684 N N . GLY A 1 227 ? -2.417 -8.488 -2.152 1 93.65 227 GLY A N 1
ATOM 1685 C CA . GLY A 1 227 ? -1.279 -8.131 -2.985 1 93.65 227 GLY A CA 1
ATOM 1686 C C . GLY A 1 227 ? -0.085 -7.643 -2.186 1 93.65 227 GLY A C 1
ATOM 1687 O O . GLY A 1 227 ? 1.056 -7.998 -2.487 1 93.65 227 GLY A O 1
ATOM 1688 N N . PHE A 1 228 ? -0.35 -6.867 -1.195 1 88.66 228 PHE A N 1
ATOM 1689 C CA . PHE A 1 228 ? 0.709 -6.373 -0.323 1 88.66 228 PHE A CA 1
ATOM 1690 C C . PHE A 1 228 ? 1.271 -7.499 0.537 1 88.66 228 PHE A C 1
ATOM 1692 O O . PHE A 1 228 ? 2.477 -7.557 0.782 1 88.66 228 PHE A O 1
ATOM 1699 N N . ILE A 1 229 ? 0.389 -8.325 0.975 1 88.06 229 ILE A N 1
ATOM 1700 C CA . ILE A 1 229 ? 0.827 -9.457 1.783 1 88.06 229 ILE A CA 1
ATOM 1701 C C . ILE A 1 229 ? 1.737 -10.361 0.955 1 88.06 229 ILE A C 1
ATOM 1703 O O . ILE A 1 229 ? 2.736 -10.878 1.461 1 88.06 229 ILE A O 1
ATOM 1707 N N . ALA A 1 230 ? 1.363 -10.494 -0.259 1 93.6 230 ALA A N 1
ATOM 1708 C CA . ALA A 1 230 ? 2.174 -11.315 -1.154 1 93.6 230 ALA A CA 1
ATOM 1709 C C . ALA A 1 230 ? 3.598 -10.775 -1.254 1 93.6 230 ALA A C 1
ATOM 1711 O O . ALA A 1 230 ? 4.558 -11.546 -1.319 1 93.6 230 ALA A O 1
ATOM 1712 N N . ILE A 1 231 ? 3.731 -9.515 -1.319 1 90.12 231 ILE A N 1
ATOM 1713 C CA . ILE A 1 231 ? 5.049 -8.894 -1.375 1 90.12 231 ILE A CA 1
ATOM 1714 C C . ILE A 1 231 ? 5.827 -9.217 -0.101 1 90.12 231 ILE A C 1
ATOM 1716 O O . ILE A 1 231 ? 7.02 -9.525 -0.156 1 90.12 231 ILE A O 1
ATOM 1720 N N . VAL A 1 232 ? 5.114 -9.164 1.003 1 84.55 232 VAL A N 1
ATOM 1721 C CA . VAL A 1 232 ? 5.745 -9.469 2.283 1 84.55 232 VAL A CA 1
ATOM 1722 C C . VAL A 1 232 ? 6.221 -10.92 2.292 1 84.55 232 VAL A C 1
ATOM 1724 O O . VAL A 1 232 ? 7.309 -11.219 2.788 1 84.55 232 VAL A O 1
ATOM 1727 N N . MET A 1 233 ? 5.456 -11.74 1.696 1 87.93 233 MET A N 1
ATOM 1728 C CA . MET A 1 233 ? 5.81 -13.157 1.697 1 87.93 233 MET A CA 1
ATOM 1729 C C . MET A 1 233 ? 7.01 -13.418 0.792 1 87.93 233 MET A C 1
ATOM 1731 O O . MET A 1 233 ? 7.825 -14.298 1.074 1 87.93 233 MET A O 1
ATOM 1735 N N . LEU A 1 234 ? 7.022 -12.734 -0.265 1 89.12 234 LEU A N 1
ATOM 1736 C CA . LEU A 1 234 ? 8.159 -12.9 -1.164 1 89.12 234 LEU A CA 1
ATOM 1737 C C . LEU A 1 234 ? 9.452 -12.449 -0.494 1 89.12 234 LEU A C 1
ATOM 1739 O O . LEU A 1 234 ? 10.502 -13.067 -0.681 1 89.12 234 LEU A O 1
ATOM 1743 N N . ILE A 1 235 ? 9.354 -11.41 0.279 1 84.32 235 ILE A N 1
ATOM 1744 C CA . ILE A 1 235 ? 10.525 -10.906 0.988 1 84.32 235 ILE A CA 1
ATOM 1745 C C . ILE A 1 235 ? 10.911 -11.876 2.102 1 84.32 235 ILE A C 1
ATOM 1747 O O . ILE A 1 235 ? 12.081 -12.245 2.235 1 84.32 235 ILE A O 1
ATOM 1751 N N . PHE A 1 236 ? 9.9 -12.258 2.734 1 81.08 236 PHE A N 1
ATOM 1752 C CA . PHE A 1 236 ? 10.104 -13.252 3.781 1 81.08 236 PHE A CA 1
ATOM 1753 C C . PHE A 1 236 ? 10.706 -14.528 3.205 1 81.08 236 PHE A C 1
ATOM 1755 O O . PHE A 1 236 ? 11.493 -15.205 3.871 1 81.08 236 PHE A O 1
ATOM 1762 N N . GLY A 1 237 ? 10.269 -14.865 2.106 1 87.73 237 GLY A N 1
ATOM 1763 C CA . GLY A 1 237 ? 10.711 -16.077 1.434 1 87.73 237 GLY A CA 1
ATOM 1764 C C . GLY A 1 237 ? 12.072 -15.933 0.78 1 87.73 237 GLY A C 1
ATOM 1765 O O . GLY A 1 237 ? 12.52 -16.831 0.063 1 87.73 237 GLY A O 1
ATOM 1766 N N . LYS A 1 238 ? 12.752 -14.79 0.959 1 89.16 238 LYS A N 1
ATOM 1767 C CA . LYS A 1 238 ? 14.113 -14.53 0.498 1 89.16 238 LYS A CA 1
ATOM 1768 C C . LYS A 1 238 ? 14.207 -14.63 -1.022 1 89.16 238 LYS A C 1
ATOM 1770 O O . LYS A 1 238 ? 15.176 -15.177 -1.554 1 89.16 238 LYS A O 1
ATOM 1775 N N . TRP A 1 239 ? 13.174 -14.312 -1.669 1 93.22 239 TRP A N 1
ATOM 1776 C CA . TRP A 1 239 ? 13.113 -14.222 -3.124 1 93.22 239 TRP A CA 1
ATOM 1777 C C . TRP A 1 239 ? 13.336 -15.589 -3.764 1 93.22 239 TRP A C 1
ATOM 1779 O O . TRP A 1 239 ? 14.095 -15.713 -4.728 1 93.22 239 TRP A O 1
ATOM 1789 N N . THR A 1 240 ? 12.764 -16.601 -3.18 1 95.77 240 THR A N 1
ATOM 1790 C CA . THR A 1 240 ? 12.76 -17.935 -3.771 1 95.77 240 THR A CA 1
ATOM 1791 C C . THR A 1 240 ? 11.333 -18.455 -3.919 1 95.77 240 THR A C 1
ATOM 1793 O O . THR A 1 240 ? 10.447 -18.081 -3.148 1 95.77 240 THR A O 1
ATOM 1796 N N . PRO A 1 241 ? 11.166 -19.268 -4.897 1 97.74 241 PRO A N 1
ATOM 1797 C CA . PRO A 1 241 ? 9.817 -19.805 -5.09 1 97.74 241 PRO A CA 1
ATOM 1798 C C . PRO A 1 241 ? 9.322 -20.603 -3.886 1 97.74 241 PRO A C 1
ATOM 1800 O O . PRO A 1 241 ? 8.181 -20.426 -3.451 1 97.74 241 PRO A O 1
ATOM 1803 N N . PHE A 1 242 ? 10.138 -21.391 -3.341 1 97.19 242 PHE A N 1
ATOM 1804 C CA . PHE A 1 242 ? 9.749 -22.188 -2.184 1 97.19 242 PHE A CA 1
ATOM 1805 C C . PHE A 1 242 ? 9.556 -21.305 -0.957 1 97.19 242 PHE A C 1
ATOM 1807 O O . PHE A 1 242 ? 8.72 -21.598 -0.1 1 97.19 242 PHE A O 1
ATOM 1814 N N . GLY A 1 243 ? 10.333 -20.299 -0.882 1 93.85 243 GLY A N 1
ATOM 1815 C CA . GLY A 1 243 ? 10.108 -19.331 0.18 1 93.85 243 GLY A CA 1
ATOM 1816 C C . GLY A 1 243 ? 8.739 -18.68 0.113 1 93.85 243 GLY A C 1
ATOM 1817 O O . GLY A 1 243 ? 8.079 -18.503 1.139 1 93.85 243 GLY A O 1
ATOM 1818 N N . VAL A 1 244 ? 8.367 -18.309 -1.075 1 95.79 244 VAL A N 1
ATOM 1819 C CA . VAL A 1 244 ? 7.045 -17.728 -1.285 1 95.79 244 VAL A CA 1
ATOM 1820 C C . VAL A 1 244 ? 5.969 -18.716 -0.841 1 95.79 244 VAL A C 1
ATOM 1822 O O . VAL A 1 244 ? 4.999 -18.333 -0.183 1 95.79 244 VAL A O 1
ATOM 1825 N N . LEU A 1 245 ? 6.183 -19.982 -1.209 1 97.24 245 LEU A N 1
ATOM 1826 C CA . LEU A 1 245 ? 5.247 -21.03 -0.816 1 97.24 245 LEU A CA 1
ATOM 1827 C C . LEU A 1 245 ? 5.137 -21.119 0.702 1 97.24 245 LEU A C 1
ATOM 1829 O O . LEU A 1 245 ? 4.032 -21.11 1.25 1 97.24 245 LEU A O 1
ATOM 1833 N N . MET A 1 246 ? 6.215 -21.199 1.347 1 92.86 246 MET A N 1
ATOM 1834 C CA . MET A 1 246 ? 6.239 -21.345 2.8 1 92.86 246 MET A CA 1
ATOM 1835 C C . MET A 1 246 ? 5.636 -20.12 3.48 1 92.86 246 MET A C 1
ATOM 1837 O O . MET A 1 246 ? 4.894 -20.248 4.455 1 92.86 246 MET A O 1
ATOM 1841 N N . GLY A 1 247 ? 6.035 -18.993 3.001 1 89.88 247 GLY A N 1
ATOM 1842 C CA . GLY A 1 247 ? 5.457 -17.777 3.549 1 89.88 247 GLY A CA 1
ATOM 1843 C C . GLY A 1 247 ? 3.951 -17.704 3.383 1 89.88 247 GLY A C 1
ATOM 1844 O O . GLY A 1 247 ? 3.237 -17.31 4.308 1 89.88 247 GLY A O 1
ATOM 1845 N N . SER A 1 248 ? 3.484 -18.048 2.199 1 94.27 248 SER A N 1
ATOM 1846 C CA . SER A 1 248 ? 2.053 -18.017 1.913 1 94.27 248 SER A CA 1
ATOM 1847 C C . SER A 1 248 ? 1.291 -19 2.797 1 94.27 248 SER A C 1
ATOM 1849 O O . SER A 1 248 ? 0.203 -18.689 3.285 1 94.27 248 SER A O 1
ATOM 1851 N N . PHE A 1 249 ? 1.87 -20.141 3.035 1 93.23 249 PHE A N 1
ATOM 1852 C CA . PHE A 1 249 ? 1.254 -21.127 3.915 1 93.23 249 PHE A CA 1
ATOM 1853 C C . PHE A 1 249 ? 1.239 -20.631 5.356 1 93.23 249 PHE A C 1
ATOM 1855 O O . PHE A 1 249 ? 0.248 -20.806 6.068 1 93.23 249 PHE A O 1
ATOM 1862 N N . LEU A 1 250 ? 2.255 -20.11 5.739 1 87.26 250 LEU A N 1
ATOM 1863 C CA . LEU A 1 250 ? 2.346 -19.617 7.11 1 87.26 250 LEU A CA 1
ATOM 1864 C C . LEU A 1 250 ? 1.289 -18.55 7.374 1 87.26 250 LEU A C 1
ATOM 1866 O O . LEU A 1 250 ? 0.58 -18.608 8.381 1 87.26 250 LEU A O 1
ATOM 1870 N N . PHE A 1 251 ? 1.221 -17.614 6.502 1 88.34 251 PHE A N 1
ATOM 1871 C CA . PHE A 1 251 ? 0.249 -16.542 6.683 1 88.34 251 PHE A CA 1
ATOM 1872 C C . PHE A 1 251 ? -1.171 -17.096 6.696 1 88.34 251 PHE A C 1
ATOM 1874 O O . PHE A 1 251 ? -1.977 -16.731 7.554 1 88.34 251 PHE A O 1
ATOM 1881 N N . SER A 1 252 ? -1.429 -17.905 5.714 1 91.91 252 SER A N 1
ATOM 1882 C CA . SER A 1 252 ? -2.772 -18.464 5.602 1 91.91 252 SER A CA 1
ATOM 1883 C C . SER A 1 252 ? -3.113 -19.328 6.812 1 91.91 252 SER A C 1
ATOM 1885 O O . SER A 1 252 ? -4.263 -19.356 7.257 1 91.91 252 SER A O 1
ATOM 1887 N N . PHE A 1 253 ? -2.193 -20.052 7.289 1 90.25 253 PHE A N 1
ATOM 1888 C CA . PHE A 1 253 ? -2.396 -20.87 8.479 1 90.25 253 PHE A CA 1
ATOM 1889 C C . PHE A 1 253 ? -2.733 -20 9.683 1 90.25 253 PHE A C 1
ATOM 1891 O O . PHE A 1 253 ? -3.683 -20.284 10.415 1 90.25 253 PHE A O 1
ATOM 1898 N N . VAL A 1 254 ? -1.952 -18.996 9.831 1 85.49 254 VAL A N 1
ATOM 1899 C CA . VAL A 1 254 ? -2.157 -18.112 10.973 1 85.49 254 VAL A CA 1
ATOM 1900 C C . VAL A 1 254 ? -3.518 -17.428 10.861 1 85.49 254 VAL A C 1
ATOM 1902 O O . VAL A 1 254 ? -4.224 -17.269 11.859 1 85.49 254 VAL A O 1
ATOM 1905 N N . LYS A 1 255 ? -3.827 -17.005 9.701 1 85.08 255 LYS A N 1
ATOM 1906 C CA . LYS A 1 255 ? -5.126 -16.379 9.47 1 85.08 255 LYS A CA 1
ATOM 1907 C C . LYS A 1 255 ? -6.266 -17.338 9.8 1 85.08 255 LYS A C 1
ATOM 1909 O O . LYS A 1 255 ? -7.24 -16.954 10.45 1 85.08 255 LYS A O 1
ATOM 1914 N N . THR A 1 256 ? -6.136 -18.569 9.312 1 86.7 256 THR A N 1
ATOM 1915 C CA . THR A 1 256 ? -7.156 -19.58 9.563 1 86.7 256 THR A CA 1
ATOM 1916 C C . THR A 1 256 ? -7.224 -19.923 11.048 1 86.7 256 THR A C 1
ATOM 1918 O O . THR A 1 256 ? -8.31 -20.127 11.594 1 86.7 256 THR A O 1
ATOM 1921 N N . LEU A 1 257 ? -6.126 -20.033 11.644 1 83.85 257 LEU A N 1
ATOM 1922 C CA . LEU A 1 257 ? -6.068 -20.314 13.074 1 83.85 257 LEU A CA 1
ATOM 1923 C C . LEU A 1 257 ? -6.781 -19.226 13.871 1 83.85 257 LEU A C 1
ATOM 1925 O O . LEU A 1 257 ? -7.484 -19.521 14.84 1 83.85 257 LEU A O 1
ATOM 1929 N N . ALA A 1 258 ? -6.551 -18.024 13.453 1 79.14 258 ALA A N 1
ATOM 1930 C CA . ALA A 1 258 ? -7.207 -16.904 14.121 1 79.14 258 ALA A CA 1
ATOM 1931 C C . ALA A 1 258 ? -8.725 -17.019 14.024 1 79.14 258 ALA A C 1
ATOM 1933 O O . ALA A 1 258 ? -9.439 -16.736 14.989 1 79.14 258 ALA A O 1
ATOM 1934 N N . ILE A 1 259 ? -9.174 -17.428 12.943 1 76.26 259 ILE A N 1
ATOM 1935 C CA . ILE A 1 259 ? -10.607 -17.581 12.716 1 76.26 259 ILE A CA 1
ATOM 1936 C C . ILE A 1 259 ? -11.146 -18.724 13.573 1 76.26 259 ILE A C 1
ATOM 1938 O O . ILE A 1 259 ? -12.221 -18.61 14.165 1 76.26 259 ILE A O 1
ATOM 1942 N N . VAL A 1 260 ? -10.402 -19.794 13.605 1 79.46 260 VAL A N 1
ATOM 1943 C CA . VAL A 1 260 ? -10.812 -20.961 14.38 1 79.46 260 VAL A CA 1
ATOM 1944 C C . VAL A 1 260 ? -10.83 -20.614 15.867 1 79.46 260 VAL A C 1
ATOM 1946 O O . VAL A 1 260 ? -11.749 -21.005 16.59 1 79.46 260 VAL A O 1
ATOM 1949 N N . LEU A 1 261 ? -9.895 -19.97 16.253 1 76.56 261 LEU A N 1
ATOM 1950 C CA . LEU A 1 261 ? -9.806 -19.596 17.66 1 76.56 261 LEU A CA 1
ATOM 1951 C C . LEU A 1 261 ? -10.914 -18.618 18.034 1 76.56 261 LEU A C 1
ATOM 1953 O O . LEU A 1 261 ? -11.421 -18.647 19.158 1 76.56 261 LEU A O 1
ATOM 1957 N N . ALA A 1 262 ? -11.198 -17.797 17.089 1 72.11 262 ALA A N 1
ATOM 1958 C CA . ALA A 1 262 ? -12.267 -16.831 17.328 1 72.11 262 ALA A CA 1
ATOM 1959 C C . ALA A 1 262 ? -13.613 -17.532 17.491 1 72.11 262 ALA A C 1
ATOM 1961 O O . ALA A 1 262 ? -14.518 -17.006 18.143 1 72.11 262 ALA A O 1
ATOM 1962 N N . GLN A 1 263 ? -13.752 -18.604 16.851 1 68.71 263 GLN A N 1
ATOM 1963 C CA . GLN A 1 263 ? -15.007 -19.348 16.897 1 68.71 263 GLN A CA 1
ATOM 1964 C C . GLN A 1 263 ? -15.045 -20.289 18.097 1 68.71 263 GLN A C 1
ATOM 1966 O O . GLN A 1 263 ? -16.087 -20.873 18.402 1 68.71 263 GLN A O 1
ATOM 1971 N N . SER A 1 264 ? -13.983 -20.45 18.74 1 66.23 264 SER A N 1
ATOM 1972 C CA . SER A 1 264 ? -13.97 -21.349 19.889 1 66.23 264 SER A CA 1
ATOM 1973 C C . SER A 1 264 ? -14.689 -20.731 21.084 1 66.23 264 SER A C 1
ATOM 1975 O O . SER A 1 264 ? -14.555 -19.533 21.342 1 66.23 264 SER A O 1
ATOM 1977 N N . PRO A 1 265 ? -15.684 -21.414 21.496 1 59.96 265 PRO A N 1
ATOM 1978 C CA . PRO A 1 265 ? -16.488 -20.943 22.626 1 59.96 265 PRO A CA 1
ATOM 1979 C C . PRO A 1 265 ? -15.641 -20.326 23.737 1 59.96 265 PRO A C 1
ATOM 1981 O O . PRO A 1 265 ? -16.066 -19.364 24.38 1 59.96 265 PRO A O 1
ATOM 1984 N N . PHE A 1 266 ? -14.573 -20.901 24.014 1 53.21 266 PHE A N 1
ATOM 1985 C CA . PHE A 1 266 ? -13.767 -20.429 25.134 1 53.21 266 PHE A CA 1
ATOM 1986 C C . PHE A 1 266 ? -13.226 -19.031 24.86 1 53.21 266 PHE A C 1
ATOM 1988 O O . PHE A 1 266 ? -13.229 -18.174 25.745 1 53.21 266 PHE A O 1
ATOM 1995 N N . LEU A 1 267 ? -12.775 -18.812 23.738 1 55.83 267 LEU A N 1
ATOM 1996 C CA . LEU A 1 267 ? -12.173 -17.519 23.432 1 55.83 267 LEU A CA 1
ATOM 1997 C C . LEU A 1 267 ? -13.223 -16.536 22.925 1 55.83 267 LEU A C 1
ATOM 1999 O O . LEU A 1 267 ? -13.018 -15.321 22.976 1 55.83 267 LEU A O 1
ATOM 2003 N N . SER A 1 268 ? -14.271 -17.129 22.262 1 54.72 268 SER A N 1
ATOM 2004 C CA . SER A 1 268 ? -15.379 -16.282 21.833 1 54.72 268 SER A CA 1
ATOM 2005 C C . SER A 1 268 ? -15.92 -15.451 22.992 1 54.72 268 SER A C 1
ATOM 2007 O O . SER A 1 268 ? -16.628 -14.465 22.777 1 54.72 268 SER A O 1
ATOM 2009 N N . LEU A 1 269 ? -15.91 -16.11 24.147 1 51.19 269 LEU A N 1
ATOM 2010 C CA . LEU A 1 269 ? -16.419 -15.41 25.321 1 51.19 269 LEU A CA 1
ATOM 2011 C C . LEU A 1 269 ? -15.578 -14.175 25.625 1 51.19 269 LEU A C 1
ATOM 2013 O O . LEU A 1 269 ? -16.091 -13.181 26.143 1 51.19 269 LEU A O 1
ATOM 2017 N N . ILE A 1 270 ? -14.397 -14.377 25.501 1 50.33 270 ILE A N 1
ATOM 2018 C CA . ILE A 1 270 ? -13.542 -13.313 26.017 1 50.33 270 ILE A CA 1
ATOM 2019 C C . ILE A 1 270 ? -13.256 -12.3 24.911 1 50.33 270 ILE A C 1
ATOM 2021 O O . ILE A 1 270 ? -13.11 -11.105 25.178 1 50.33 270 ILE A O 1
ATOM 2025 N N . MET A 1 271 ? -13.05 -12.874 23.619 1 52.05 271 MET A N 1
ATOM 2026 C CA . MET A 1 271 ? -12.62 -11.876 22.644 1 52.05 271 MET A CA 1
ATOM 2027 C C . MET A 1 271 ? -13.561 -11.847 21.444 1 52.05 271 MET A C 1
ATOM 2029 O O . MET A 1 271 ? -13.872 -12.891 20.868 1 52.05 271 MET A O 1
ATOM 2033 N N . PRO A 1 272 ? -14.319 -10.758 21.26 1 53.38 272 PRO A N 1
ATOM 2034 C CA . PRO A 1 272 ? -15.13 -10.656 20.044 1 53.38 272 PRO A CA 1
ATOM 2035 C C . PRO A 1 272 ? -14.385 -11.126 18.797 1 53.38 272 PRO A C 1
ATOM 2037 O O . PRO A 1 272 ? -13.165 -10.964 18.705 1 53.38 272 PRO A O 1
ATOM 2040 N N . PRO A 1 273 ? -14.892 -12.173 17.992 1 52.91 273 PRO A N 1
ATOM 2041 C CA . PRO A 1 273 ? -14.321 -12.74 16.768 1 52.91 273 PRO A CA 1
ATOM 2042 C C . PRO A 1 273 ? -13.518 -11.719 15.965 1 52.91 273 PRO A C 1
ATOM 2044 O O . PRO A 1 273 ? -12.555 -12.083 15.285 1 52.91 273 PRO A O 1
ATOM 2047 N N . LYS A 1 274 ? -13.872 -10.503 16.123 1 53.74 274 LYS A N 1
ATOM 2048 C CA . LYS A 1 274 ? -13.289 -9.451 15.295 1 53.74 274 LYS A CA 1
ATOM 2049 C C . LYS A 1 274 ? -11.851 -9.157 15.713 1 53.74 274 LYS A C 1
ATOM 2051 O O . LYS A 1 274 ? -11.043 -8.703 14.899 1 53.74 274 LYS A O 1
ATOM 2056 N N . MET A 1 275 ? -11.489 -9.537 17.052 1 54.64 275 MET A N 1
ATOM 2057 C CA . MET A 1 275 ? -10.146 -9.258 17.552 1 54.64 275 MET A CA 1
ATOM 2058 C C . MET A 1 275 ? -9.129 -10.219 16.946 1 54.64 275 MET A C 1
ATOM 2060 O O . MET A 1 275 ? -7.955 -9.873 16.795 1 54.64 275 MET A O 1
ATOM 2064 N N . LEU A 1 276 ? -9.573 -11.365 16.645 1 56.86 276 LEU A N 1
ATOM 2065 C CA . LEU A 1 276 ? -8.631 -12.398 16.226 1 56.86 276 LEU A CA 1
ATOM 2066 C C . LEU A 1 276 ? -8.179 -12.17 14.788 1 56.86 276 LEU A C 1
ATOM 2068 O O . LEU A 1 276 ? -7.172 -12.732 14.353 1 56.86 276 LEU A O 1
ATOM 2072 N N . VAL A 1 277 ? -8.805 -11.275 14.184 1 56.42 277 VAL A N 1
ATOM 2073 C CA . VAL A 1 277 ? -8.42 -10.979 12.809 1 56.42 277 VAL A CA 1
ATOM 2074 C C . VAL A 1 277 ? -7.067 -10.271 12.792 1 56.42 277 VAL A C 1
ATOM 2076 O O . VAL A 1 277 ? -6.355 -10.302 11.786 1 56.42 277 VAL A O 1
ATOM 2079 N N . ILE A 1 278 ? -6.553 -9.9 14.028 1 60.17 278 ILE A N 1
ATOM 2080 C CA . ILE A 1 278 ? -5.334 -9.104 14.123 1 60.17 278 ILE A CA 1
ATOM 2081 C C . ILE A 1 278 ? -4.121 -10.027 14.22 1 60.17 278 ILE A C 1
ATOM 2083 O O . ILE A 1 278 ? -3.004 -9.633 13.877 1 60.17 278 ILE A O 1
ATOM 2087 N N . THR A 1 279 ? -4.309 -11.187 14.66 1 63.6 279 THR A N 1
ATOM 2088 C CA . THR A 1 279 ? -3.239 -12.103 15.041 1 63.6 279 THR A CA 1
ATOM 2089 C C . THR A 1 279 ? -2.347 -12.421 13.845 1 63.6 279 THR A C 1
ATOM 2091 O O . THR A 1 279 ? -1.12 -12.413 13.96 1 63.6 279 THR A O 1
ATOM 2094 N N . PRO A 1 280 ? -2.915 -12.513 12.645 1 64.36 280 PRO A N 1
ATOM 2095 C CA . PRO A 1 280 ? -2.019 -12.859 11.539 1 64.36 280 PRO A CA 1
ATOM 2096 C C . PRO A 1 280 ? -1.026 -11.745 11.214 1 64.36 280 PRO A C 1
ATOM 2098 O O . PRO A 1 280 ? 0.132 -12.02 10.89 1 64.36 280 PRO A O 1
ATOM 2101 N N . TYR A 1 281 ? -1.419 -10.61 11.434 1 64.73 281 TYR A N 1
ATOM 2102 C CA . TYR A 1 281 ? -0.563 -9.486 11.069 1 64.73 281 TYR A CA 1
ATOM 2103 C C . TYR A 1 281 ? 0.555 -9.298 12.087 1 64.73 281 TYR A C 1
ATOM 2105 O O . TYR A 1 281 ? 1.684 -8.963 11.724 1 64.73 281 TYR A O 1
ATOM 2113 N N . LEU A 1 282 ? 0.198 -9.582 13.292 1 66.27 282 LEU A N 1
ATOM 2114 C CA . LEU A 1 282 ? 1.216 -9.533 14.336 1 66.27 282 LEU A CA 1
ATOM 2115 C C . LEU A 1 282 ? 2.26 -10.625 14.129 1 66.27 282 LEU A C 1
ATOM 2117 O O . LEU A 1 282 ? 3.459 -10.381 14.285 1 66.27 282 LEU A O 1
ATOM 2121 N N . ILE A 1 283 ? 1.796 -11.761 13.767 1 66.85 283 ILE A N 1
ATOM 2122 C CA . ILE A 1 283 ? 2.698 -12.894 13.59 1 66.85 283 ILE A CA 1
ATOM 2123 C C . ILE A 1 283 ? 3.609 -12.647 12.39 1 66.85 283 ILE A C 1
ATOM 2125 O O . ILE A 1 283 ? 4.797 -12.978 12.426 1 66.85 283 ILE A O 1
ATOM 2129 N N . ILE A 1 284 ? 3.049 -11.999 11.373 1 64.01 284 ILE A N 1
ATOM 2130 C CA . ILE A 1 284 ? 3.865 -11.698 10.202 1 64.01 284 ILE A CA 1
ATOM 2131 C C . ILE A 1 284 ? 4.989 -10.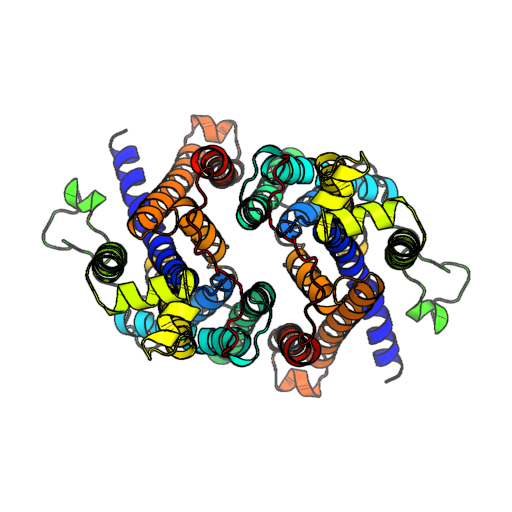74 10.59 1 64.01 284 ILE A C 1
ATOM 2133 O O . ILE A 1 284 ? 6.143 -10.939 10.203 1 64.01 284 ILE A O 1
ATOM 2137 N N . ILE A 1 285 ? 4.652 -9.84 11.448 1 62.98 285 ILE A N 1
ATOM 2138 C CA . ILE A 1 285 ? 5.648 -8.878 11.907 1 62.98 285 ILE A CA 1
ATOM 2139 C C . ILE A 1 285 ? 6.73 -9.597 12.708 1 62.98 285 ILE A C 1
ATOM 2141 O O . ILE A 1 285 ? 7.924 -9.372 12.493 1 62.98 285 ILE A O 1
ATOM 2145 N N . VAL A 1 286 ? 6.272 -10.392 13.565 1 65.48 286 VAL A N 1
ATOM 2146 C CA . VAL A 1 286 ? 7.209 -11.102 14.431 1 65.48 286 VAL A CA 1
ATOM 2147 C C . VAL A 1 286 ? 8.079 -12.037 13.595 1 65.48 286 VAL A C 1
ATOM 2149 O O . VAL A 1 286 ? 9.291 -12.121 13.807 1 65.48 286 VAL A O 1
ATOM 2152 N N . SER A 1 287 ? 7.453 -12.812 12.681 1 64.63 287 SER A N 1
ATOM 2153 C CA . SER A 1 287 ? 8.203 -13.74 11.841 1 64.63 287 SER A CA 1
ATOM 2154 C C . SER A 1 287 ? 9.26 -13.01 11.018 1 64.63 287 SER A C 1
ATOM 2156 O O . SER A 1 287 ? 10.358 -13.53 10.807 1 64.63 287 SER A O 1
ATOM 2158 N N . LEU A 1 288 ? 8.917 -11.878 10.582 1 59.73 288 LEU A N 1
ATOM 2159 C CA . LEU A 1 288 ? 9.847 -11.085 9.785 1 59.73 288 LEU A CA 1
ATOM 2160 C C . LEU A 1 288 ? 11.059 -10.672 10.613 1 59.73 288 LEU A C 1
ATOM 2162 O O . LEU A 1 288 ? 12.178 -10.62 10.099 1 59.73 288 LEU A O 1
ATOM 2166 N N . VAL A 1 289 ? 10.815 -10.302 11.828 1 58.72 289 VAL A N 1
ATOM 2167 C CA . VAL A 1 289 ? 11.876 -9.923 12.755 1 58.72 289 VAL A CA 1
ATOM 2168 C C . VAL A 1 289 ? 12.89 -11.06 12.873 1 58.72 289 VAL A C 1
ATOM 2170 O O . VAL A 1 289 ? 14.099 -10.821 12.899 1 58.72 289 VAL A O 1
ATOM 2173 N N . PHE A 1 290 ? 12.348 -12.16 12.866 1 59.49 290 PHE A N 1
ATOM 2174 C CA . PHE A 1 290 ? 13.217 -13.284 13.193 1 59.49 290 PHE A CA 1
ATOM 2175 C C . PHE A 1 290 ? 13.894 -13.828 11.941 1 59.49 290 PHE A C 1
ATOM 2177 O O . PHE A 1 290 ? 15.016 -14.335 12.005 1 59.49 290 PHE A O 1
ATOM 2184 N N . PHE A 1 291 ? 13.238 -13.651 10.81 1 58.46 291 PHE A N 1
ATOM 2185 C CA . PHE A 1 291 ? 13.765 -14.355 9.647 1 58.46 291 PHE A CA 1
ATOM 2186 C C . PHE A 1 291 ? 14.364 -13.374 8.646 1 58.46 291 PHE A C 1
ATOM 2188 O O . PHE A 1 291 ? 14.911 -13.783 7.62 1 58.46 291 PHE A O 1
ATOM 2195 N N . SER A 1 292 ? 14.312 -12.08 8.854 1 55.52 292 SER A N 1
ATOM 2196 C CA . SER A 1 292 ? 14.718 -11.111 7.842 1 55.52 292 SER A CA 1
ATOM 2197 C C . SER A 1 292 ? 16.221 -10.858 7.891 1 55.52 292 SER A C 1
ATOM 2199 O O . SER A 1 292 ? 16.743 -10.04 7.13 1 55.52 292 SER A O 1
ATOM 2201 N N . LYS A 1 293 ? 17.061 -11.438 8.7 1 56.51 293 LYS A N 1
ATOM 2202 C CA . LYS A 1 293 ? 18.473 -11.088 8.83 1 56.51 293 LYS A CA 1
ATOM 2203 C C . LYS A 1 293 ? 19.192 -11.202 7.489 1 56.51 293 LYS A C 1
ATOM 2205 O O . LYS A 1 293 ? 20.191 -10.518 7.254 1 56.51 293 LYS A O 1
ATOM 2210 N N . ARG A 1 294 ? 18.929 -12.072 6.656 1 57.49 294 ARG A N 1
ATOM 2211 C CA . ARG A 1 294 ? 19.73 -12.204 5.443 1 57.49 294 ARG A CA 1
ATOM 2212 C C . ARG A 1 294 ? 18.975 -11.672 4.229 1 57.49 294 ARG A C 1
ATOM 2214 O O . ARG A 1 294 ? 18.009 -12.288 3.773 1 57.49 294 ARG A O 1
ATOM 2221 N N . ASN A 1 295 ? 19.18 -10.36 3.9 1 63.88 295 ASN A N 1
ATOM 2222 C CA . ASN A 1 295 ? 18.55 -9.738 2.74 1 63.88 295 ASN A CA 1
ATOM 2223 C C . ASN A 1 295 ? 19.117 -10.284 1.433 1 63.88 295 ASN A C 1
ATOM 2225 O O . ASN A 1 295 ? 20.298 -10.091 1.136 1 63.88 295 ASN A O 1
ATOM 2229 N N . ASN A 1 296 ? 18.398 -11.241 0.822 1 80.01 296 ASN A N 1
ATOM 2230 C CA . ASN A 1 296 ? 18.778 -11.833 -0.457 1 80.01 296 ASN A CA 1
ATOM 2231 C C . ASN A 1 296 ? 18.13 -11.1 -1.628 1 80.01 296 ASN A C 1
ATOM 2233 O O . ASN A 1 296 ? 17.85 -11.703 -2.665 1 80.01 296 ASN A O 1
ATOM 2237 N N . ALA A 1 297 ? 17.918 -9.822 -1.397 1 85.25 297 ALA A N 1
ATOM 2238 C CA . ALA A 1 297 ? 17.335 -9.037 -2.482 1 85.25 297 ALA A CA 1
ATOM 2239 C C . ALA A 1 297 ? 18.335 -8.847 -3.619 1 85.25 297 ALA A C 1
ATOM 2241 O O . ALA A 1 297 ? 19.541 -8.751 -3.385 1 85.25 297 ALA A O 1
ATOM 2242 N N . PRO A 1 298 ? 17.798 -8.895 -4.837 1 91.38 298 PRO A N 1
ATOM 2243 C CA . PRO A 1 298 ? 18.712 -8.573 -5.936 1 91.38 298 PRO A CA 1
ATOM 2244 C C . PRO A 1 298 ? 19.444 -7.249 -5.726 1 91.38 298 PRO A C 1
ATOM 2246 O O . PRO A 1 298 ? 18.855 -6.286 -5.228 1 91.38 298 PRO A O 1
ATOM 2249 N N . LYS A 1 299 ? 20.66 -7.196 -6.087 1 89.26 299 LYS A N 1
ATOM 2250 C CA . LYS A 1 299 ? 21.542 -6.067 -5.806 1 89.26 299 LYS A CA 1
ATOM 2251 C C . LYS A 1 299 ? 21.032 -4.793 -6.473 1 89.26 299 LYS A C 1
ATOM 2253 O O . LYS A 1 299 ? 21.198 -3.696 -5.935 1 89.26 299 LYS A O 1
ATOM 2258 N N . PHE A 1 300 ? 20.453 -4.939 -7.633 1 89.84 300 PHE A N 1
ATOM 2259 C CA . PHE A 1 300 ? 20.036 -3.76 -8.383 1 89.84 300 PHE A CA 1
ATOM 2260 C C . PHE A 1 300 ? 18.52 -3.609 -8.354 1 89.84 300 PHE A C 1
ATOM 2262 O O . PHE A 1 300 ? 17.936 -2.987 -9.244 1 89.84 300 PHE A O 1
ATOM 2269 N N . LEU A 1 301 ? 17.952 -4.199 -7.348 1 89.91 301 LEU A N 1
ATOM 2270 C CA . LEU A 1 301 ? 16.503 -4.102 -7.211 1 89.91 301 LEU A CA 1
ATOM 2271 C C . LEU A 1 301 ? 16.067 -2.648 -7.06 1 89.91 301 LEU A C 1
ATOM 2273 O O . LEU A 1 301 ? 16.598 -1.921 -6.218 1 89.91 301 LEU A O 1
ATOM 2277 N N . GLY A 1 302 ? 15.125 -2.273 -7.932 1 86.57 302 GLY A N 1
ATOM 2278 C CA . GLY A 1 302 ? 14.545 -0.944 -7.821 1 86.57 302 GLY A CA 1
ATOM 2279 C C . GLY A 1 302 ? 15.392 0.134 -8.47 1 86.57 302 GLY A C 1
ATOM 2280 O O . GLY A 1 302 ? 15.019 1.308 -8.471 1 86.57 302 GLY A O 1
ATOM 2281 N N . ILE A 1 303 ? 16.512 -0.229 -9.052 1 83.63 303 ILE A N 1
ATOM 2282 C CA . ILE A 1 303 ? 17.41 0.727 -9.689 1 83.63 303 ILE A CA 1
ATOM 2283 C C . ILE A 1 303 ? 17.192 0.712 -11.2 1 83.63 303 ILE A C 1
ATOM 2285 O O . ILE A 1 303 ? 17.337 -0.329 -11.845 1 83.63 303 ILE A O 1
ATOM 2289 N N . PRO A 1 304 ? 16.789 1.862 -11.693 1 84.12 304 PRO A N 1
ATOM 2290 C CA . PRO A 1 304 ? 16.632 1.909 -13.149 1 84.12 304 PRO A CA 1
ATOM 2291 C C . PRO A 1 304 ? 17.927 1.59 -13.893 1 84.12 304 PRO A C 1
ATOM 2293 O O . PRO A 1 304 ? 19.005 2.019 -13.474 1 84.12 304 PRO A O 1
ATOM 2296 N N . TYR A 1 305 ? 17.804 0.86 -14.926 1 86.47 305 TYR A N 1
ATOM 2297 C CA . TYR A 1 305 ? 18.978 0.492 -15.709 1 86.47 305 TYR A CA 1
ATOM 2298 C C . TYR A 1 305 ? 19.227 1.5 -16.825 1 86.47 305 TYR A C 1
ATOM 2300 O O . TYR A 1 305 ? 18.302 1.872 -17.551 1 86.47 305 TYR A O 1
ATOM 2308 N N . LYS A 1 306 ? 20.455 2.066 -16.887 1 81.99 306 LYS A N 1
ATOM 2309 C CA . LYS A 1 306 ? 20.904 2.965 -17.947 1 81.99 306 LYS A CA 1
ATOM 2310 C C . LYS A 1 306 ? 21.961 2.298 -18.822 1 81.99 306 LYS A C 1
ATOM 2312 O O . LYS A 1 306 ? 23.004 1.866 -18.325 1 81.99 306 LYS A O 1
ATOM 2317 N N . LYS A 1 307 ? 21.537 2.175 -20.062 1 75.49 307 LYS A N 1
ATOM 2318 C CA . LYS A 1 307 ? 22.475 1.566 -21 1 75.49 307 LYS A CA 1
ATOM 2319 C C . LYS A 1 307 ? 23.676 2.476 -21.245 1 75.49 307 LYS A C 1
ATOM 2321 O O . LYS A 1 307 ? 23.519 3.688 -21.413 1 75.49 307 LYS A O 1
ATOM 2326 N N . HIS A 1 308 ? 24.797 2.105 -20.889 1 60.08 308 HIS A N 1
ATOM 2327 C CA . HIS A 1 308 ? 25.988 2.865 -21.254 1 60.08 308 HIS A CA 1
ATOM 2328 C C . HIS A 1 308 ? 26.462 2.507 -22.658 1 60.08 308 HIS A C 1
ATOM 2330 O O . HIS A 1 308 ? 26.278 1.374 -23.11 1 60.08 308 HIS A O 1
ATOM 2336 N N . MET B 1 1 ? -21.114 29.957 -11.466 1 58.06 1 MET B N 1
ATOM 2337 C CA . MET B 1 1 ? -19.713 29.722 -11.802 1 58.06 1 MET B CA 1
ATOM 2338 C C . MET B 1 1 ? -18.802 30.12 -10.646 1 58.06 1 MET B C 1
ATOM 2340 O O . MET B 1 1 ? -17.899 29.368 -10.274 1 58.06 1 MET B O 1
ATOM 2344 N N . SER B 1 2 ? -19.209 31.315 -10.055 1 72.83 2 SER B N 1
ATOM 2345 C CA . SER B 1 2 ? -18.399 31.808 -8.946 1 72.83 2 SER B CA 1
ATOM 2346 C C . SER B 1 2 ? -18.493 30.882 -7.738 1 72.83 2 SER B C 1
ATOM 2348 O O . SER B 1 2 ? -17.487 30.605 -7.081 1 72.83 2 SER B O 1
ATOM 2350 N N . ASN B 1 3 ? -19.594 30.299 -7.658 1 81.22 3 ASN B N 1
ATOM 2351 C CA . ASN B 1 3 ? -19.828 29.418 -6.518 1 81.22 3 ASN B CA 1
ATOM 2352 C C . ASN B 1 3 ? -19.064 28.105 -6.659 1 81.22 3 ASN B C 1
ATOM 2354 O O . ASN B 1 3 ? -18.55 27.573 -5.673 1 81.22 3 ASN B O 1
ATOM 2358 N N . ILE B 1 4 ? -18.966 27.81 -7.895 1 84.35 4 ILE B N 1
ATOM 2359 C CA . ILE B 1 4 ? -18.268 26.556 -8.16 1 84.35 4 ILE B CA 1
ATOM 2360 C C . ILE B 1 4 ? -16.773 26.733 -7.901 1 84.35 4 ILE B C 1
ATOM 2362 O O . ILE B 1 4 ? -16.129 25.856 -7.321 1 84.35 4 ILE B O 1
ATOM 2366 N N . ILE B 1 5 ? -16.301 27.819 -8.297 1 87.16 5 ILE B N 1
ATOM 2367 C CA . ILE B 1 5 ? -14.882 28.108 -8.114 1 87.16 5 ILE B CA 1
ATOM 2368 C C . ILE B 1 5 ? -14.566 28.218 -6.624 1 87.16 5 ILE B C 1
ATOM 2370 O O . ILE B 1 5 ? -13.553 27.692 -6.158 1 87.16 5 ILE B O 1
ATOM 2374 N N . ILE B 1 6 ? -15.417 28.912 -5.958 1 89.74 6 ILE B N 1
ATOM 2375 C CA . ILE B 1 6 ? -15.232 29.067 -4.519 1 89.74 6 ILE B CA 1
ATOM 2376 C C . ILE B 1 6 ? -15.27 27.698 -3.844 1 89.74 6 ILE B C 1
ATOM 2378 O O . ILE B 1 6 ? -14.444 27.403 -2.977 1 89.74 6 ILE B O 1
ATOM 2382 N N . PHE B 1 7 ? -16.125 26.92 -4.262 1 89.53 7 PHE B N 1
ATOM 2383 C CA . PHE B 1 7 ? -16.239 25.575 -3.712 1 89.53 7 PHE B CA 1
ATOM 2384 C C . PHE B 1 7 ? -14.98 24.765 -3.997 1 89.53 7 PHE B C 1
ATOM 2386 O O . PHE B 1 7 ? -14.463 24.08 -3.112 1 89.53 7 PHE B O 1
ATOM 2393 N N . LEU B 1 8 ? -14.541 24.851 -5.193 1 90.36 8 LEU B N 1
ATOM 2394 C CA . LEU B 1 8 ? -13.352 24.115 -5.61 1 90.36 8 LEU B CA 1
ATOM 2395 C C . LEU B 1 8 ? -12.147 24.503 -4.759 1 90.36 8 LEU B C 1
ATOM 2397 O O . LEU B 1 8 ? -11.43 23.634 -4.259 1 90.36 8 LEU B O 1
ATOM 2401 N N . ILE B 1 9 ? -11.963 25.744 -4.575 1 92.44 9 ILE B N 1
ATOM 2402 C CA . ILE B 1 9 ? -10.811 26.23 -3.823 1 92.44 9 ILE B CA 1
ATOM 2403 C C . ILE B 1 9 ? -10.97 25.871 -2.347 1 92.44 9 ILE B C 1
ATOM 2405 O O . ILE B 1 9 ? -10.026 25.394 -1.713 1 92.44 9 ILE B O 1
ATOM 2409 N N . SER B 1 10 ? -12.159 26.088 -1.879 1 92.7 10 SER B N 1
ATOM 2410 C CA . SER B 1 10 ? -12.443 25.84 -0.47 1 92.7 10 SER B CA 1
ATOM 2411 C C . SER B 1 10 ? -12.262 24.367 -0.12 1 92.7 10 SER B C 1
ATOM 2413 O O . SER B 1 10 ? -11.571 24.032 0.844 1 92.7 10 SER B O 1
ATOM 2415 N N . GLU B 1 11 ? -12.817 23.505 -0.939 1 92.08 11 GLU B N 1
ATOM 2416 C CA . GLU B 1 11 ? -12.749 22.07 -0.68 1 92.08 11 GLU B CA 1
ATOM 2417 C C . GLU B 1 11 ? -11.333 21.539 -0.88 1 92.08 11 GLU B C 1
ATOM 2419 O O . GLU B 1 11 ? -10.909 20.61 -0.19 1 92.08 11 GLU B O 1
ATOM 2424 N N . THR B 1 12 ? -10.679 22.097 -1.806 1 93.87 12 THR B N 1
ATOM 2425 C CA . THR B 1 12 ? -9.283 21.729 -2.014 1 93.87 12 THR B CA 1
ATOM 2426 C C . THR B 1 12 ? -8.457 22.008 -0.762 1 93.87 12 THR B C 1
ATOM 2428 O O . THR B 1 12 ? -7.649 21.175 -0.346 1 93.87 12 THR B O 1
ATOM 2431 N N . LEU B 1 13 ? -8.68 23.149 -0.184 1 94.29 13 LEU B N 1
ATOM 2432 C CA . LEU B 1 13 ? -7.96 23.527 1.027 1 94.29 13 LEU B CA 1
ATOM 2433 C C . LEU B 1 13 ? -8.272 22.564 2.168 1 94.29 13 LEU B C 1
ATOM 2435 O O . LEU B 1 13 ? -7.365 22.106 2.866 1 94.29 13 LEU B O 1
ATOM 2439 N N . ILE B 1 14 ? -9.481 22.215 2.308 1 93.66 14 ILE B N 1
ATOM 2440 C CA . ILE B 1 14 ? -9.928 21.349 3.393 1 93.66 14 ILE B CA 1
ATOM 2441 C C . ILE B 1 14 ? -9.332 19.954 3.219 1 93.66 14 ILE B C 1
ATOM 2443 O O . ILE B 1 14 ? -8.798 19.377 4.169 1 93.66 14 ILE B O 1
ATOM 2447 N N . ASN B 1 15 ? -9.315 19.505 2.018 1 92.29 15 ASN B N 1
ATOM 2448 C CA . ASN B 1 15 ? -8.915 18.125 1.764 1 92.29 15 ASN B CA 1
ATOM 2449 C C . ASN B 1 15 ? -7.396 17.98 1.727 1 92.29 15 ASN B C 1
ATOM 2451 O O . ASN B 1 15 ? -6.869 16.88 1.906 1 92.29 15 ASN B O 1
ATOM 2455 N N . SER B 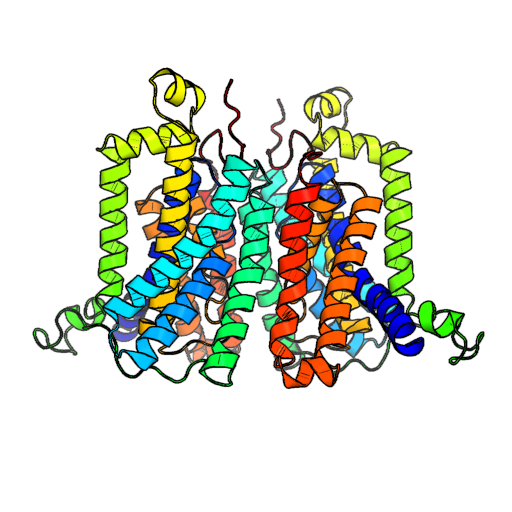1 16 ? -6.707 19.028 1.499 1 96.32 16 SER B N 1
ATOM 2456 C CA . SER B 1 16 ? -5.257 18.958 1.354 1 96.32 16 SER B CA 1
ATOM 2457 C C . SER B 1 16 ? -4.57 18.839 2.71 1 96.32 16 SER B C 1
ATOM 2459 O O . SER B 1 16 ? -3.424 18.394 2.795 1 96.32 16 SER B O 1
ATOM 2461 N N . GLN B 1 17 ? -5.248 19.272 3.772 1 97.31 17 GLN B N 1
ATOM 2462 C CA . GLN B 1 17 ? -4.581 19.397 5.064 1 97.31 17 GLN B CA 1
ATOM 2463 C C . GLN B 1 17 ? -4.079 18.043 5.557 1 97.31 17 GLN B C 1
ATOM 2465 O O . GLN B 1 17 ? -2.972 17.943 6.092 1 97.31 17 GLN B O 1
ATOM 2470 N N . THR B 1 18 ? -4.831 16.959 5.367 1 97.76 18 THR B N 1
ATOM 2471 C CA . THR B 1 18 ? -4.41 15.637 5.817 1 97.76 18 THR B CA 1
ATOM 2472 C C . THR B 1 18 ? -3.219 15.142 5.002 1 97.76 18 THR B C 1
ATOM 2474 O O . THR B 1 18 ? -2.277 14.569 5.554 1 97.76 18 THR B O 1
ATOM 2477 N N . LEU B 1 19 ? -3.239 15.445 3.737 1 96.88 19 LEU B N 1
ATOM 2478 C CA . LEU B 1 19 ? -2.15 15.027 2.861 1 96.88 19 LEU B CA 1
ATOM 2479 C C . LEU B 1 19 ? -0.872 15.798 3.177 1 96.88 19 LEU B C 1
ATOM 2481 O O . LEU B 1 19 ? 0.225 15.238 3.123 1 96.88 19 LEU B O 1
ATOM 2485 N N . ILE B 1 20 ? -1.044 17.046 3.467 1 98.38 20 ILE B N 1
ATOM 2486 C CA . ILE B 1 20 ? 0.116 17.865 3.803 1 98.38 20 ILE B CA 1
ATOM 2487 C C . ILE B 1 20 ? 0.782 17.325 5.066 1 98.38 20 ILE B C 1
ATOM 2489 O O . ILE B 1 20 ? 1.995 17.104 5.091 1 98.38 20 ILE B O 1
ATOM 2493 N N . LEU B 1 21 ? 0.012 17.07 6.075 1 98.71 21 LEU B N 1
ATOM 2494 C CA . LEU B 1 21 ? 0.547 16.608 7.352 1 98.71 21 LEU B CA 1
ATOM 2495 C C . LEU B 1 21 ? 1.197 15.237 7.204 1 98.71 21 LEU B C 1
ATOM 2497 O O . LEU B 1 21 ? 2.333 15.033 7.639 1 98.71 21 LEU B O 1
ATOM 2501 N N . ALA B 1 22 ? 0.496 14.321 6.58 1 98.48 22 ALA B N 1
ATOM 2502 C CA . ALA B 1 22 ? 1.057 12.993 6.349 1 98.48 22 ALA B CA 1
ATOM 2503 C C . ALA B 1 22 ? 2.29 13.068 5.453 1 98.48 22 ALA B C 1
ATOM 2505 O O . ALA B 1 2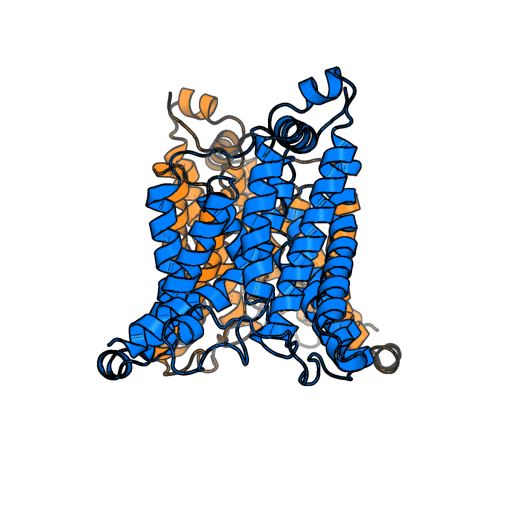2 ? 3.271 12.354 5.676 1 98.48 22 ALA B O 1
ATOM 2506 N N . GLY B 1 23 ? 2.204 13.91 4.427 1 97.85 23 GLY B N 1
ATOM 2507 C CA . GLY B 1 23 ? 3.328 14.091 3.522 1 97.85 23 GLY B CA 1
ATOM 2508 C C . GLY B 1 23 ? 4.566 14.634 4.21 1 97.85 23 GLY B C 1
ATOM 2509 O O . GLY B 1 23 ? 5.682 14.19 3.932 1 97.85 23 GLY B O 1
ATOM 2510 N N . LEU B 1 24 ? 4.369 15.602 5.088 1 98.6 24 LEU B N 1
ATOM 2511 C CA . LEU B 1 24 ? 5.483 16.136 5.862 1 98.6 24 LEU B CA 1
ATOM 2512 C C . LEU B 1 24 ? 6.086 15.061 6.76 1 98.6 24 LEU B C 1
ATOM 2514 O O . LEU B 1 24 ? 7.301 15.031 6.97 1 98.6 24 LEU B O 1
ATOM 2518 N N . GLY B 1 25 ? 5.187 14.239 7.308 1 98.59 25 GLY B N 1
ATOM 2519 C CA . GLY B 1 25 ? 5.684 13.1 8.063 1 98.59 25 GLY B CA 1
ATOM 2520 C C . GLY B 1 25 ? 6.577 12.186 7.245 1 98.59 25 GLY B C 1
ATOM 2521 O O . GLY B 1 25 ? 7.677 11.836 7.677 1 98.59 25 GLY B O 1
ATOM 2522 N N . GLY B 1 26 ? 6.127 11.804 6.115 1 97.88 26 GLY B N 1
ATOM 2523 C CA . GLY B 1 26 ? 6.96 11.004 5.231 1 97.88 26 GLY B CA 1
ATOM 2524 C C . GLY B 1 26 ? 8.259 11.691 4.852 1 97.88 26 GLY B C 1
ATOM 2525 O O . GLY B 1 26 ? 9.305 11.045 4.762 1 97.88 26 GLY B O 1
ATOM 2526 N N . LEU B 1 27 ? 8.19 12.987 4.648 1 97.95 27 LEU B N 1
ATOM 2527 C CA . LEU B 1 27 ? 9.331 13.776 4.196 1 97.95 27 LEU B CA 1
ATOM 2528 C C . LEU B 1 27 ? 10.469 13.715 5.21 1 97.95 27 LEU B C 1
ATOM 2530 O O . LEU B 1 27 ? 11.618 13.453 4.845 1 97.95 27 LEU B O 1
ATOM 2534 N N . ILE B 1 28 ? 10.122 13.919 6.423 1 98.52 28 ILE B N 1
ATOM 2535 C CA . ILE B 1 28 ? 11.175 13.996 7.429 1 98.52 28 ILE B CA 1
ATOM 2536 C C . ILE B 1 28 ? 11.822 12.624 7.605 1 98.52 28 ILE B C 1
ATOM 2538 O O . ILE B 1 28 ? 13.038 12.522 7.78 1 98.52 28 ILE B O 1
ATOM 2542 N N . SER B 1 29 ? 11.061 11.593 7.565 1 98.45 29 SER B N 1
ATOM 2543 C CA . SER B 1 29 ? 11.612 10.245 7.67 1 98.45 29 SER B CA 1
ATOM 2544 C C . SER B 1 29 ? 12.509 9.92 6.481 1 98.45 29 SER B C 1
ATOM 2546 O O . SER B 1 29 ? 13.632 9.443 6.655 1 98.45 29 SER B O 1
ATOM 2548 N N . GLU B 1 30 ? 12.056 10.237 5.348 1 96.61 30 GLU B N 1
ATOM 2549 C CA . GLU B 1 30 ? 12.8 9.864 4.148 1 96.61 30 GLU B CA 1
ATOM 2550 C C . GLU B 1 30 ? 14.028 10.751 3.963 1 96.61 30 GLU B C 1
ATOM 2552 O O . GLU B 1 30 ? 15.061 10.294 3.47 1 96.61 30 GLU B O 1
ATOM 2557 N N . LYS B 1 31 ? 13.929 11.969 4.348 1 97.31 31 LYS B N 1
ATOM 2558 C CA . LYS B 1 31 ? 15.096 12.844 4.282 1 97.31 31 LYS B CA 1
ATOM 2559 C C . LYS B 1 31 ? 16.224 12.324 5.168 1 97.31 31 LYS B C 1
ATOM 2561 O O . LYS B 1 31 ? 17.402 12.528 4.866 1 97.31 31 LYS B O 1
ATOM 2566 N N . SER B 1 32 ? 15.835 11.677 6.181 1 97.98 32 SER B N 1
ATOM 2567 C CA . SER B 1 32 ? 16.841 11.14 7.091 1 97.98 32 SER B CA 1
ATOM 2568 C C . SER B 1 32 ? 17.403 9.818 6.576 1 97.98 32 SER B C 1
ATOM 2570 O O . SER B 1 32 ? 18.416 9.33 7.081 1 97.98 32 SER B O 1
ATOM 2572 N N . GLY B 1 33 ? 16.685 9.22 5.669 1 96.38 33 GLY B N 1
ATOM 2573 C CA . GLY B 1 33 ? 17.205 8.003 5.068 1 96.38 33 GLY B CA 1
ATOM 2574 C C . GLY B 1 33 ? 16.332 6.789 5.328 1 96.38 33 GLY B C 1
ATOM 2575 O O . GLY B 1 33 ? 16.673 5.675 4.925 1 96.38 33 GLY B O 1
ATOM 2576 N N . ILE B 1 34 ? 15.183 6.989 5.958 1 96.48 34 ILE B N 1
ATOM 2577 C CA . ILE B 1 34 ? 14.327 5.854 6.285 1 96.48 34 ILE B CA 1
ATOM 2578 C C . ILE B 1 34 ? 13.006 5.969 5.528 1 96.48 34 ILE B C 1
ATOM 2580 O O . ILE B 1 34 ? 12.3 6.973 5.648 1 96.48 34 ILE B O 1
ATOM 2584 N N . ILE B 1 35 ? 12.699 4.974 4.765 1 93.69 35 ILE B N 1
ATOM 2585 C CA . ILE B 1 35 ? 11.423 4.934 4.06 1 93.69 35 ILE B CA 1
ATOM 2586 C C . ILE B 1 35 ? 10.32 4.481 5.014 1 93.69 35 ILE B C 1
ATOM 2588 O O . ILE B 1 35 ? 10.452 3.452 5.682 1 93.69 35 ILE B O 1
ATOM 2592 N N . ASN B 1 36 ? 9.306 5.266 5.075 1 94.41 36 ASN B N 1
ATOM 2593 C CA . ASN B 1 36 ? 8.172 4.864 5.899 1 94.41 36 ASN B CA 1
ATOM 2594 C C . ASN B 1 36 ? 6.913 4.663 5.06 1 94.41 36 ASN B C 1
ATOM 2596 O O . ASN B 1 36 ? 6.052 5.543 5.004 1 94.41 36 ASN B O 1
ATOM 2600 N N . ILE B 1 37 ? 6.743 3.51 4.575 1 90.54 37 ILE B N 1
ATOM 2601 C CA . ILE B 1 37 ? 5.571 3.184 3.77 1 90.54 37 ILE B CA 1
ATOM 2602 C C . ILE B 1 37 ? 4.384 2.888 4.683 1 90.54 37 ILE B C 1
ATOM 2604 O O . ILE B 1 37 ? 3.249 2.765 4.216 1 90.54 37 ILE B O 1
ATOM 2608 N N . GLY B 1 38 ? 4.559 2.851 5.959 1 93.84 38 GLY B N 1
ATOM 2609 C CA . GLY B 1 38 ? 3.535 2.526 6.938 1 93.84 38 GLY B CA 1
ATOM 2610 C C . GLY B 1 38 ? 2.662 3.711 7.306 1 93.84 38 GLY B C 1
ATOM 2611 O O . GLY B 1 38 ? 1.889 3.646 8.264 1 93.84 38 GLY B O 1
ATOM 2612 N N . LEU B 1 39 ? 2.774 4.769 6.542 1 97.14 39 LEU B N 1
ATOM 2613 C CA . LEU B 1 39 ? 2.047 5.993 6.861 1 97.14 39 LEU B CA 1
ATOM 2614 C C . LEU B 1 39 ? 0.546 5.731 6.928 1 97.14 39 LEU B C 1
ATOM 2616 O O . LEU B 1 39 ? -0.156 6.326 7.749 1 97.14 39 LEU B O 1
ATOM 2620 N N . GLU B 1 40 ? 0.093 4.872 6.079 1 94.89 40 GLU B N 1
ATOM 2621 C CA . GLU B 1 40 ? -1.332 4.555 6.05 1 94.89 40 GLU B CA 1
ATOM 2622 C C . GLU B 1 40 ? -1.787 3.939 7.369 1 94.89 40 GLU B C 1
ATOM 2624 O O . GLU B 1 40 ? -2.809 4.342 7.929 1 94.89 40 GLU B O 1
ATOM 2629 N N . GLY B 1 41 ? -1.069 2.956 7.812 1 95.1 41 GLY B N 1
ATOM 2630 C CA . GLY B 1 41 ? -1.392 2.329 9.084 1 95.1 41 GLY B CA 1
ATOM 2631 C C . GLY B 1 41 ? -1.272 3.276 10.263 1 95.1 41 GLY B C 1
ATOM 2632 O O . GLY B 1 41 ? -2.111 3.261 11.166 1 95.1 41 GLY B O 1
ATOM 2633 N N . ILE B 1 42 ? -0.29 4.075 10.241 1 98.28 42 ILE B N 1
ATOM 2634 C CA . ILE B 1 42 ? -0.052 5.034 11.315 1 98.28 42 ILE B CA 1
ATOM 2635 C C . ILE B 1 42 ? -1.165 6.079 11.328 1 98.28 42 ILE B C 1
ATOM 2637 O O . ILE B 1 42 ? -1.671 6.442 12.393 1 98.28 42 ILE B O 1
ATOM 2641 N N . MET B 1 43 ? -1.541 6.505 10.175 1 98.36 43 MET B N 1
ATOM 2642 C CA . MET B 1 43 ? -2.657 7.441 10.068 1 98.36 43 MET B CA 1
ATOM 2643 C C . MET B 1 43 ? -3.937 6.826 10.625 1 98.36 43 MET B C 1
ATOM 2645 O O . MET B 1 43 ? -4.722 7.508 11.287 1 98.36 43 MET B O 1
ATOM 2649 N N . THR B 1 44 ? -4.153 5.578 10.402 1 97.82 44 THR B N 1
ATOM 2650 C CA . THR B 1 44 ? -5.361 4.891 10.844 1 97.82 44 THR B CA 1
ATOM 2651 C C . THR B 1 44 ? -5.44 4.861 12.368 1 97.82 44 THR B C 1
ATOM 2653 O O . THR B 1 44 ? -6.494 5.133 12.946 1 97.82 44 THR B O 1
ATOM 2656 N N . ILE B 1 45 ? -4.324 4.496 12.963 1 97.72 45 ILE B N 1
ATOM 2657 C CA . ILE B 1 45 ? -4.339 4.438 14.421 1 97.72 45 ILE B CA 1
ATOM 2658 C C . ILE B 1 45 ? -4.54 5.84 14.991 1 97.72 45 ILE B C 1
ATOM 2660 O O . ILE B 1 45 ? -5.163 6.006 16.042 1 97.72 45 ILE B O 1
ATOM 2664 N N . GLY B 1 46 ? -3.94 6.83 14.365 1 98.73 46 GLY B N 1
ATOM 2665 C CA . GLY B 1 46 ? -4.189 8.206 14.764 1 98.73 46 GLY B CA 1
ATOM 2666 C C . GLY B 1 46 ? -5.639 8.621 14.6 1 98.73 46 GLY B C 1
ATOM 2667 O O . GLY B 1 46 ? -6.194 9.307 15.461 1 98.73 46 GLY B O 1
ATOM 2668 N N . ALA B 1 47 ? -6.216 8.23 13.499 1 98.63 47 ALA B N 1
ATOM 2669 C CA . ALA B 1 47 ? -7.62 8.529 13.227 1 98.63 47 ALA B CA 1
ATOM 2670 C C . ALA B 1 47 ? -8.524 7.948 14.311 1 98.63 47 ALA B C 1
ATOM 2672 O O . ALA B 1 47 ? -9.401 8.64 14.833 1 98.63 47 ALA B O 1
ATOM 2673 N N . PHE B 1 48 ? -8.286 6.702 14.658 1 98.33 48 PHE B N 1
ATOM 2674 C CA . PHE B 1 48 ? -9.101 6.054 15.679 1 98.33 48 PHE B CA 1
ATOM 2675 C C . PHE B 1 48 ? -8.893 6.714 17.037 1 98.33 48 PHE B C 1
ATOM 2677 O O . PHE B 1 48 ? -9.859 7.064 17.718 1 98.33 48 PHE B O 1
ATOM 2684 N N . SER B 1 49 ? -7.593 6.84 17.411 1 98.63 49 SER B N 1
ATOM 2685 C CA . SER B 1 49 ? -7.279 7.393 18.724 1 98.63 49 SER B CA 1
ATOM 2686 C C . SER B 1 49 ? -7.822 8.811 18.871 1 98.63 49 SER B C 1
ATOM 2688 O O . SER B 1 49 ? -8.373 9.165 19.916 1 98.63 49 SER B O 1
ATOM 2690 N N . GLY B 1 50 ? -7.634 9.608 17.828 1 98.26 50 GLY B N 1
ATOM 2691 C CA . GLY B 1 50 ? -8.181 10.955 17.86 1 98.26 50 GLY B CA 1
ATOM 2692 C C . GLY B 1 50 ? -9.689 10.983 18.022 1 98.26 50 GLY B C 1
ATOM 2693 O O . GLY B 1 50 ? -10.216 11.732 18.847 1 98.26 50 GLY B O 1
ATOM 2694 N N . ALA B 1 51 ? -10.363 10.198 17.286 1 98.12 51 ALA B N 1
ATOM 2695 C CA . ALA B 1 51 ? -11.822 10.147 17.34 1 98.12 51 ALA B CA 1
ATOM 2696 C C . ALA B 1 51 ? -12.303 9.672 18.708 1 98.12 51 ALA B C 1
ATOM 2698 O O . ALA B 1 51 ? -13.237 10.243 19.277 1 98.12 51 ALA B O 1
ATOM 2699 N N . ALA B 1 52 ? -11.681 8.59 19.19 1 98.05 52 ALA B N 1
ATOM 2700 C CA . ALA B 1 52 ? -12.071 8.025 20.48 1 98.05 52 ALA B CA 1
ATOM 2701 C C . ALA B 1 52 ? -11.897 9.045 21.601 1 98.05 52 ALA B C 1
ATOM 2703 O O . ALA B 1 52 ? -12.789 9.22 22.434 1 98.05 52 ALA B O 1
ATOM 2704 N N . VAL B 1 53 ? -10.75 9.687 21.601 1 97.98 53 VAL B N 1
ATOM 2705 C CA . VAL B 1 53 ? -10.468 10.656 22.655 1 97.98 53 VAL B CA 1
ATOM 2706 C C . VAL B 1 53 ? -11.407 11.853 22.521 1 97.98 53 VAL B C 1
ATOM 2708 O O . VAL B 1 53 ? -11.872 12.4 23.523 1 97.98 53 VAL B O 1
ATOM 2711 N N . ALA B 1 54 ? -11.647 12.25 21.294 1 97.51 54 ALA B N 1
ATOM 2712 C CA . ALA B 1 54 ? -12.575 13.355 21.071 1 97.51 54 ALA B CA 1
ATOM 2713 C C . ALA B 1 54 ? -13.97 13.013 21.589 1 97.51 54 ALA B C 1
ATOM 2715 O O . ALA B 1 54 ? -14.671 13.878 22.119 1 97.51 54 ALA B O 1
ATOM 2716 N N . TYR B 1 55 ? -14.357 11.842 21.415 1 96.65 55 TYR B N 1
ATOM 2717 C CA . TYR B 1 55 ? -15.669 11.384 21.859 1 96.65 55 TYR B CA 1
ATOM 2718 C C . TYR B 1 55 ? -15.801 11.494 23.374 1 96.65 55 TYR B C 1
ATOM 2720 O O . TYR B 1 55 ? -16.839 11.921 23.883 1 96.65 55 TYR B O 1
ATOM 2728 N N . PHE B 1 56 ? -14.792 11.181 24.092 1 96.71 56 PHE B N 1
ATOM 2729 C CA . PHE B 1 56 ? -14.873 11.124 25.547 1 96.71 56 PHE B CA 1
ATOM 2730 C C . PHE B 1 56 ? -14.548 12.481 26.161 1 96.71 56 PHE B C 1
ATOM 2732 O O . PHE B 1 56 ? -15.127 12.861 27.18 1 96.71 56 PHE B O 1
ATOM 2739 N N . THR B 1 57 ? -13.619 13.231 25.561 1 96.11 57 THR B N 1
ATOM 2740 C CA . THR B 1 57 ? -13.118 14.433 26.218 1 96.11 57 THR B CA 1
ATOM 2741 C C . THR B 1 57 ? -13.767 15.682 25.628 1 96.11 57 THR B C 1
ATOM 2743 O O . THR B 1 57 ? -13.707 16.76 26.224 1 96.11 57 THR B O 1
ATOM 2746 N N . HIS B 1 58 ? -14.237 15.584 24.406 1 95.05 58 HIS B N 1
ATOM 2747 C CA . HIS B 1 58 ? -14.828 16.708 23.69 1 95.05 58 HIS B CA 1
ATOM 2748 C C . HIS B 1 58 ? -13.818 17.836 23.506 1 95.05 58 HIS B C 1
ATOM 2750 O O . HIS B 1 58 ? -14.171 19.014 23.605 1 95.05 58 HIS B O 1
ATOM 2756 N N . ASP B 1 59 ? -12.604 17.496 23.431 1 95.12 59 ASP B N 1
ATOM 2757 C CA . ASP B 1 59 ? -11.508 18.429 23.192 1 95.12 59 ASP B CA 1
ATOM 2758 C C . ASP B 1 59 ? -10.772 18.091 21.898 1 95.12 59 ASP B C 1
ATOM 2760 O O . ASP B 1 59 ? -9.869 17.251 21.892 1 95.12 59 ASP B O 1
ATOM 2764 N N . PRO B 1 60 ? -11.035 18.818 20.896 1 93.13 60 PRO B N 1
ATOM 2765 C CA . PRO B 1 60 ? -10.485 18.465 19.585 1 93.13 60 PRO B CA 1
ATOM 2766 C C . PRO B 1 60 ? -8.965 18.593 19.529 1 93.13 60 PRO B C 1
ATOM 2768 O O . PRO B 1 60 ? -8.291 17.747 18.935 1 93.13 60 PRO B O 1
ATOM 2771 N N . LEU B 1 61 ? -8.426 19.669 20.117 1 95.13 61 LEU B N 1
ATOM 2772 C CA . LEU B 1 61 ? -6.982 19.869 20.064 1 95.13 61 LEU B CA 1
ATOM 2773 C C . LEU B 1 61 ? -6.251 18.763 20.817 1 95.13 61 LEU B C 1
ATOM 2775 O O . LEU B 1 61 ? -5.235 18.25 20.344 1 95.13 61 LEU B O 1
ATOM 2779 N N . PHE B 1 62 ? -6.753 18.451 21.976 1 97.23 62 PHE B N 1
ATOM 2780 C CA . PHE B 1 62 ? -6.172 17.364 22.756 1 97.23 62 PHE B CA 1
ATOM 2781 C C . PHE B 1 62 ? -6.28 16.042 22.006 1 97.23 62 PHE B C 1
ATOM 2783 O O . PHE B 1 62 ? -5.344 15.239 22.015 1 97.23 62 PHE B O 1
ATOM 2790 N N . SER B 1 63 ? -7.426 15.828 21.373 1 98.01 63 SER B N 1
ATOM 2791 C CA . SER B 1 63 ? -7.648 14.604 20.61 1 98.01 63 SER B CA 1
ATOM 2792 C C . SER B 1 63 ? -6.658 14.484 19.456 1 98.01 63 SER B C 1
ATOM 2794 O O . SER B 1 63 ? -6.167 13.392 19.164 1 98.01 63 SER B O 1
ATOM 2796 N N . ILE B 1 64 ? -6.38 15.58 18.806 1 98.15 64 ILE B N 1
ATOM 2797 C CA . ILE B 1 64 ? -5.431 15.591 17.698 1 98.15 64 ILE B CA 1
ATOM 2798 C C . ILE B 1 64 ? -4.03 15.273 18.216 1 98.15 64 ILE B C 1
ATOM 2800 O O . ILE B 1 64 ? -3.298 14.493 17.602 1 98.15 64 ILE B O 1
ATOM 2804 N N . PHE B 1 65 ? -3.721 15.817 19.362 1 98.39 65 PHE B N 1
ATOM 2805 C CA . PHE B 1 65 ? -2.421 15.564 19.972 1 98.39 65 PHE B CA 1
ATOM 2806 C C . PHE B 1 65 ? -2.276 14.093 20.346 1 98.39 65 PHE B C 1
ATOM 2808 O O . PHE B 1 65 ? -1.237 13.482 20.087 1 98.39 65 PHE B O 1
ATOM 2815 N N . VAL B 1 66 ? -3.344 13.52 20.893 1 98.68 66 VAL B N 1
ATOM 2816 C CA . VAL B 1 66 ? -3.317 12.117 21.292 1 98.68 66 VAL B CA 1
ATOM 2817 C C . VAL B 1 66 ? -3.214 11.229 20.054 1 98.68 66 VAL B C 1
ATOM 2819 O O . VAL B 1 66 ? -2.541 10.196 20.078 1 98.68 66 VAL B O 1
ATOM 2822 N N . GLY B 1 67 ? -3.95 11.616 18.992 1 98.76 67 GLY B N 1
ATOM 2823 C CA . GLY B 1 67 ? -3.781 10.903 17.736 1 98.76 67 GLY B CA 1
ATOM 2824 C C . GLY B 1 67 ? -2.344 10.882 17.25 1 98.76 67 GLY B C 1
ATOM 2825 O O . GLY B 1 67 ? -1.853 9.849 16.79 1 98.76 67 GLY B O 1
ATOM 2826 N N . GLY B 1 68 ? -1.719 12.041 17.386 1 98.82 68 GLY B N 1
ATOM 2827 C CA . GLY B 1 68 ? -0.307 12.112 17.045 1 98.82 68 GLY B CA 1
ATOM 2828 C C . GLY B 1 68 ? 0.558 11.196 17.89 1 98.82 68 GLY B C 1
ATOM 2829 O O . GLY B 1 68 ? 1.448 10.52 17.37 1 98.82 68 GLY B O 1
ATOM 2830 N N . LEU B 1 69 ? 0.328 11.125 19.153 1 98.85 69 LEU B N 1
ATOM 2831 C CA . LEU B 1 69 ? 1.093 10.279 20.062 1 98.85 69 LEU B CA 1
ATOM 2832 C C . LEU B 1 69 ? 0.889 8.804 19.733 1 98.85 69 LEU B C 1
ATOM 2834 O O . LEU B 1 69 ? 1.828 8.009 19.815 1 98.85 69 LEU B O 1
ATOM 2838 N N . ALA B 1 70 ? -0.343 8.474 19.409 1 98.8 70 ALA B N 1
ATOM 2839 C CA . ALA B 1 70 ? -0.615 7.093 19.02 1 98.8 70 ALA B CA 1
ATOM 2840 C C . ALA B 1 70 ? 0.187 6.704 17.781 1 98.8 70 ALA B C 1
ATOM 2842 O O . ALA B 1 70 ? 0.73 5.599 17.706 1 98.8 70 ALA B O 1
ATOM 2843 N N . GLY B 1 71 ? 0.202 7.639 16.817 1 98.75 71 GLY B N 1
ATOM 2844 C CA . GLY B 1 71 ? 1.025 7.404 15.641 1 98.75 71 GLY B CA 1
ATOM 2845 C C . GLY B 1 71 ? 2.502 7.274 15.963 1 98.75 71 GLY B C 1
ATOM 2846 O O . GLY B 1 71 ? 3.192 6.42 15.402 1 98.75 71 GLY B O 1
ATOM 2847 N N . LEU B 1 72 ? 2.924 8.1 16.864 1 98.8 72 LEU B N 1
ATOM 2848 C CA . LEU B 1 72 ? 4.313 8.054 17.309 1 98.8 72 LEU B CA 1
ATOM 2849 C C . LEU B 1 72 ? 4.641 6.7 17.928 1 98.8 72 LEU B C 1
ATOM 2851 O O . LEU B 1 72 ? 5.706 6.135 17.667 1 98.8 72 LEU B O 1
ATOM 2855 N N . VAL B 1 73 ? 3.8 6.164 18.685 1 98.3 73 VAL B N 1
ATOM 2856 C CA . VAL B 1 73 ? 4.011 4.881 19.347 1 98.3 73 VAL B CA 1
ATOM 2857 C C . VAL B 1 73 ? 4.156 3.777 18.301 1 98.3 73 VAL B C 1
ATOM 2859 O O . VAL B 1 73 ? 5.058 2.94 18.394 1 98.3 73 VAL B O 1
ATOM 2862 N N . LEU B 1 74 ? 3.284 3.773 17.387 1 95.54 74 LEU B N 1
ATOM 2863 C CA . LEU B 1 74 ? 3.372 2.761 16.341 1 95.54 74 LEU B CA 1
ATOM 2864 C C . LEU B 1 74 ? 4.658 2.921 15.536 1 95.54 74 LEU B C 1
ATOM 2866 O O . LEU B 1 74 ? 5.241 1.933 15.085 1 95.54 74 LEU B O 1
ATOM 2870 N N . ALA B 1 75 ? 5.075 4.161 15.347 1 98.12 75 ALA B N 1
ATOM 2871 C CA . ALA B 1 75 ? 6.283 4.445 14.577 1 98.12 75 ALA B CA 1
ATOM 2872 C C . ALA B 1 75 ? 7.527 3.944 15.306 1 98.12 75 ALA B C 1
ATOM 2874 O O . ALA B 1 75 ? 8.569 3.72 14.686 1 98.12 75 ALA B O 1
ATOM 2875 N N . ILE B 1 76 ? 7.472 3.783 16.602 1 97.72 76 ILE B N 1
ATOM 2876 C CA . ILE B 1 76 ? 8.588 3.224 17.356 1 97.72 76 ILE B CA 1
ATOM 2877 C C . ILE B 1 76 ? 8.911 1.824 16.838 1 97.72 76 ILE B C 1
ATOM 2879 O O . ILE B 1 76 ? 10.082 1.455 16.717 1 97.72 76 ILE B O 1
ATOM 2883 N N . LEU B 1 77 ? 7.901 1.092 16.511 1 91.3 77 LEU B N 1
ATOM 2884 C CA . LEU B 1 77 ? 8.118 -0.25 15.982 1 91.3 77 LEU B CA 1
ATOM 2885 C C . LEU B 1 77 ? 8.899 -0.198 14.673 1 91.3 77 LEU B C 1
ATOM 2887 O O . LEU B 1 77 ? 9.867 -0.942 14.493 1 91.3 77 LEU B O 1
ATOM 2891 N N . HIS B 1 78 ? 8.44 0.654 13.84 1 92.21 78 HIS B N 1
ATOM 2892 C CA . HIS B 1 78 ? 9.129 0.805 12.563 1 92.21 78 HIS B CA 1
ATOM 2893 C C . HIS B 1 78 ? 10.585 1.211 12.767 1 92.21 78 HIS B C 1
ATOM 2895 O O . HIS B 1 78 ? 11.481 0.672 12.113 1 92.21 78 HIS B O 1
ATOM 2901 N N . ALA B 1 79 ? 10.771 2.163 13.679 1 96.67 79 ALA B N 1
ATOM 2902 C CA . ALA B 1 79 ? 12.112 2.678 13.939 1 96.67 79 ALA B CA 1
ATOM 2903 C C . ALA B 1 79 ? 13.02 1.588 14.5 1 96.67 79 ALA B C 1
ATOM 2905 O O . ALA B 1 79 ? 14.163 1.436 14.062 1 96.67 79 ALA B O 1
ATOM 2906 N N . VAL B 1 80 ? 12.549 0.868 15.42 1 93.25 80 VAL B N 1
ATOM 2907 C CA . VAL B 1 80 ? 13.348 -0.168 16.066 1 93.25 80 VAL B CA 1
ATOM 2908 C C . VAL B 1 80 ? 13.716 -1.247 15.05 1 93.25 80 VAL B C 1
ATOM 2910 O O . VAL B 1 80 ? 14.875 -1.659 14.964 1 93.25 80 VAL B O 1
ATOM 2913 N N . PHE B 1 81 ? 12.789 -1.59 14.279 1 87.8 81 PHE B N 1
ATOM 2914 C CA . PHE B 1 81 ? 13.018 -2.681 13.339 1 87.8 81 PHE B CA 1
ATOM 2915 C C . PHE B 1 81 ? 13.952 -2.243 12.217 1 87.8 81 PHE B C 1
ATOM 2917 O O . PHE B 1 81 ? 14.81 -3.012 11.781 1 87.8 81 PHE B O 1
ATOM 2924 N N . THR B 1 82 ? 13.843 -1.05 11.757 1 90.31 82 THR B N 1
ATOM 2925 C CA . THR B 1 82 ? 14.598 -0.616 10.587 1 90.31 82 THR B CA 1
ATOM 2926 C C . THR B 1 82 ? 15.984 -0.121 10.99 1 90.31 82 THR B C 1
ATOM 2928 O O . THR B 1 82 ? 16.966 -0.371 10.289 1 90.31 82 THR B O 1
ATOM 2931 N N . ILE B 1 83 ? 16.076 0.525 12.124 1 94.01 83 ILE B N 1
ATOM 2932 C CA . ILE B 1 83 ? 17.315 1.213 12.473 1 94.01 83 ILE B CA 1
ATOM 2933 C C . ILE B 1 83 ? 18.208 0.283 13.291 1 94.01 83 ILE B C 1
ATOM 2935 O O . ILE B 1 83 ? 19.416 0.205 13.053 1 94.01 83 ILE B O 1
ATOM 2939 N N . PHE B 1 84 ? 17.611 -0.451 14.162 1 91.47 84 PHE B N 1
ATOM 2940 C CA . PHE B 1 84 ? 18.43 -1.261 15.057 1 91.47 84 PHE B CA 1
ATOM 2941 C C . PHE B 1 84 ? 18.504 -2.702 14.567 1 91.47 84 PHE B C 1
ATOM 2943 O O . PHE B 1 84 ? 19.552 -3.344 14.666 1 91.47 84 PHE B O 1
ATOM 2950 N N . LEU B 1 85 ? 17.481 -3.103 14.056 1 85.93 85 LEU B N 1
ATOM 2951 C CA . LEU B 1 85 ? 17.468 -4.496 13.622 1 85.93 85 LEU B CA 1
ATOM 2952 C C . LEU B 1 85 ? 17.771 -4.604 12.131 1 85.93 85 LEU B C 1
ATOM 2954 O O . LEU B 1 85 ? 17.883 -5.708 11.595 1 85.93 85 LEU B O 1
ATOM 2958 N N . LYS B 1 86 ? 17.797 -3.435 11.455 1 87.28 86 LYS B N 1
ATOM 2959 C CA . LYS B 1 86 ? 18.216 -3.335 10.059 1 87.28 86 LYS B CA 1
ATOM 2960 C C . LYS B 1 86 ? 17.31 -4.164 9.153 1 87.28 86 LYS B C 1
ATOM 2962 O O . LYS B 1 86 ? 17.784 -4.804 8.211 1 87.28 86 LYS B O 1
ATOM 2967 N N . SER B 1 87 ? 16.032 -4.19 9.578 1 80.54 87 SER B N 1
ATOM 2968 C CA . SER B 1 87 ? 15.032 -4.88 8.769 1 80.54 87 SER B CA 1
ATOM 2969 C C . SER B 1 87 ? 14.669 -4.069 7.53 1 80.54 87 SER B C 1
ATOM 2971 O O . SER B 1 87 ? 14.923 -2.864 7.473 1 80.54 87 SER B O 1
ATOM 2973 N N . ASP B 1 88 ? 14.126 -4.77 6.521 1 80.66 88 ASP B N 1
ATOM 2974 C CA . ASP B 1 88 ? 13.666 -4.099 5.31 1 80.66 88 ASP B CA 1
ATOM 2975 C C . ASP B 1 88 ? 12.565 -3.09 5.626 1 80.66 88 ASP B C 1
ATOM 2977 O O . ASP B 1 88 ? 11.577 -3.426 6.282 1 80.66 88 ASP B O 1
ATOM 2981 N N . GLN B 1 89 ? 12.773 -1.974 5.206 1 86.88 89 GLN B N 1
ATOM 2982 C CA . GLN B 1 89 ? 11.901 -0.861 5.567 1 86.88 89 GLN B CA 1
ATOM 2983 C C . GLN B 1 89 ? 10.544 -0.979 4.879 1 86.88 89 GLN B C 1
ATOM 2985 O O . GLN B 1 89 ? 9.533 -0.511 5.405 1 86.88 89 GLN B O 1
ATOM 2990 N N . ILE B 1 90 ? 10.464 -1.547 3.764 1 80.49 90 ILE B N 1
ATOM 2991 C CA . ILE B 1 90 ? 9.209 -1.737 3.046 1 80.49 90 ILE B CA 1
ATOM 2992 C C . ILE B 1 90 ? 8.34 -2.753 3.785 1 80.49 90 ILE B C 1
ATOM 2994 O O . ILE B 1 90 ? 7.141 -2.534 3.973 1 80.49 90 ILE B O 1
ATOM 2998 N N . ILE B 1 91 ? 8.969 -3.741 4.286 1 78 91 ILE B N 1
ATOM 2999 C CA . ILE B 1 91 ? 8.266 -4.806 4.993 1 78 91 ILE B CA 1
ATOM 3000 C C . ILE B 1 91 ? 7.677 -4.262 6.292 1 78 91 ILE B C 1
ATOM 3002 O O . ILE B 1 91 ? 6.498 -4.479 6.585 1 78 91 ILE B O 1
ATOM 3006 N N . THR B 1 92 ? 8.564 -3.672 6.979 1 84.18 92 THR B N 1
ATOM 3007 C CA . THR B 1 92 ? 8.114 -3.16 8.269 1 84.18 92 THR B CA 1
ATOM 3008 C C . THR B 1 92 ? 7.01 -2.123 8.084 1 84.18 92 THR B C 1
ATOM 3010 O O . THR B 1 92 ? 6.041 -2.097 8.846 1 84.18 92 THR B O 1
ATOM 3013 N N . GLY B 1 93 ? 7.157 -1.265 7.096 1 87.9 93 GLY B N 1
ATOM 3014 C CA . GLY B 1 93 ? 6.111 -0.297 6.803 1 87.9 93 GLY B CA 1
ATOM 3015 C C . GLY B 1 93 ? 4.786 -0.942 6.443 1 87.9 93 GLY B C 1
ATOM 3016 O O . GLY B 1 93 ? 3.735 -0.528 6.937 1 87.9 93 GLY B O 1
ATOM 3017 N N . MET B 1 94 ? 4.833 -1.891 5.592 1 83.11 94 MET B N 1
ATOM 3018 C CA . MET B 1 94 ? 3.615 -2.588 5.189 1 83.11 94 MET B CA 1
ATOM 3019 C C . MET B 1 94 ? 2.969 -3.288 6.38 1 83.11 94 MET B C 1
ATOM 3021 O O . MET B 1 94 ? 1.742 -3.335 6.487 1 83.11 94 MET B O 1
ATOM 3025 N N . ALA B 1 95 ? 3.788 -3.887 7.204 1 82.8 95 ALA B N 1
ATOM 3026 C CA . ALA B 1 95 ? 3.277 -4.527 8.414 1 82.8 95 ALA B CA 1
ATOM 3027 C C . ALA B 1 95 ? 2.471 -3.543 9.256 1 82.8 95 ALA B C 1
ATOM 3029 O O . ALA B 1 95 ? 1.433 -3.901 9.818 1 82.8 95 ALA B O 1
ATOM 3030 N N . LEU B 1 96 ? 2.96 -2.35 9.301 1 90.07 96 LEU B N 1
ATOM 3031 C CA . LEU B 1 96 ? 2.258 -1.332 10.075 1 90.07 96 LEU B CA 1
ATOM 3032 C C . LEU B 1 96 ? 0.898 -1.022 9.458 1 90.07 96 LEU B C 1
ATOM 3034 O O . LEU B 1 96 ? -0.057 -0.713 10.174 1 90.07 96 LEU B O 1
ATOM 3038 N N . ASN B 1 97 ? 0.855 -1.073 8.175 1 89.42 97 ASN B N 1
ATOM 3039 C CA . ASN B 1 97 ? -0.399 -0.798 7.481 1 89.42 97 ASN B CA 1
ATOM 3040 C C . ASN B 1 97 ? -1.462 -1.841 7.811 1 89.42 97 ASN B C 1
ATOM 3042 O O . ASN B 1 97 ? -2.659 -1.578 7.678 1 89.42 97 ASN B O 1
ATOM 3046 N N . PHE B 1 98 ? -1.107 -2.938 8.218 1 83.22 98 PHE B N 1
ATOM 3047 C CA . PHE B 1 98 ? -2.061 -3.957 8.641 1 83.22 98 PHE B CA 1
ATOM 3048 C C . PHE B 1 98 ? -2.291 -3.892 10.146 1 83.22 98 PHE B C 1
ATOM 3050 O O . PHE B 1 98 ? -3.408 -4.115 10.619 1 83.22 98 PHE B O 1
ATOM 3057 N N . LEU B 1 99 ? -1.261 -3.567 10.844 1 86.36 99 LEU B N 1
ATOM 3058 C CA . LEU B 1 99 ? -1.328 -3.531 12.301 1 86.36 99 LEU B CA 1
ATOM 3059 C C . LEU B 1 99 ? -2.179 -2.359 12.777 1 86.36 99 LEU B C 1
ATOM 3061 O O . LEU B 1 99 ? -2.969 -2.5 13.713 1 86.36 99 LEU B O 1
ATOM 3065 N N . GLY B 1 100 ? -1.998 -1.188 12.187 1 91.29 100 GLY B N 1
ATOM 3066 C CA . GLY B 1 100 ? -2.746 -0.001 12.57 1 91.29 100 GLY B CA 1
ATOM 3067 C C . GLY B 1 100 ? -4.245 -0.227 12.61 1 91.29 100 GLY B C 1
ATOM 3068 O O . GLY B 1 100 ? -4.864 -0.141 13.673 1 91.29 100 GLY B O 1
ATOM 3069 N N . PRO B 1 101 ? -4.798 -0.568 11.466 1 88.71 101 PRO B N 1
ATOM 3070 C CA . PRO B 1 101 ? -6.241 -0.82 11.425 1 88.71 101 PRO B CA 1
ATOM 3071 C C . PRO B 1 101 ? -6.668 -1.952 12.356 1 88.71 101 PRO B C 1
ATOM 3073 O O . PRO B 1 101 ? -7.751 -1.897 12.945 1 88.71 101 PRO B O 1
ATOM 3076 N N . ALA B 1 102 ? -5.863 -3.01 12.48 1 83.4 102 ALA B N 1
ATOM 3077 C CA . ALA B 1 102 ? -6.2 -4.133 13.351 1 83.4 102 ALA B CA 1
ATOM 3078 C C . ALA B 1 102 ? -6.314 -3.684 14.805 1 83.4 102 ALA B C 1
ATOM 3080 O O . ALA B 1 102 ? -7.261 -4.054 15.503 1 83.4 102 ALA B O 1
ATOM 3081 N N . ILE B 1 103 ? -5.372 -2.929 15.221 1 89.69 103 ILE B N 1
ATOM 3082 C CA . ILE B 1 103 ? -5.392 -2.419 16.588 1 89.69 103 ILE B CA 1
ATOM 3083 C C . ILE B 1 103 ? -6.583 -1.483 16.772 1 89.69 103 ILE B C 1
ATOM 3085 O O . ILE B 1 103 ? -7.261 -1.525 17.801 1 89.69 103 ILE B O 1
ATOM 3089 N N . ALA B 1 104 ? -6.813 -0.635 15.802 1 92.93 104 ALA B N 1
ATOM 3090 C CA . ALA B 1 104 ? -7.926 0.309 15.872 1 92.93 104 ALA B CA 1
ATOM 3091 C C . ALA B 1 104 ? -9.257 -0.423 16.015 1 92.93 104 ALA B C 1
ATOM 3093 O O . ALA B 1 104 ? -10.074 -0.078 16.872 1 92.93 104 ALA B O 1
ATOM 3094 N N . VAL B 1 105 ? -9.497 -1.366 15.203 1 86.28 105 VAL B N 1
ATOM 3095 C CA . VAL B 1 105 ? -10.741 -2.129 15.233 1 86.28 105 VAL B CA 1
ATOM 3096 C C . VAL B 1 105 ? -10.876 -2.844 16.576 1 86.28 105 VAL B C 1
ATOM 3098 O O . VAL B 1 105 ? -11.958 -2.867 17.167 1 86.28 105 VAL B O 1
ATOM 3101 N N . PHE B 1 106 ? -9.77 -3.421 17.044 1 85.56 106 PHE B N 1
ATOM 3102 C CA . PHE B 1 106 ? -9.765 -4.152 18.306 1 85.56 106 PHE B CA 1
ATOM 3103 C C . PHE B 1 106 ? -10.165 -3.241 19.461 1 85.56 106 PHE B C 1
ATOM 3105 O O . PHE B 1 106 ? -11.083 -3.559 20.219 1 85.56 106 PHE B O 1
ATOM 3112 N N . ILE B 1 107 ? -9.517 -2.147 19.554 1 92.51 107 ILE B N 1
ATOM 3113 C CA . ILE B 1 107 ? -9.763 -1.248 20.676 1 92.51 107 ILE B CA 1
ATOM 3114 C C . ILE B 1 107 ? -11.15 -0.624 20.543 1 92.51 107 ILE B C 1
ATOM 3116 O O . ILE B 1 107 ? -11.844 -0.419 21.542 1 92.51 107 ILE B O 1
ATOM 3120 N N . SER B 1 108 ? -11.552 -0.313 19.362 1 92.37 108 SER B N 1
ATOM 3121 C CA . SER B 1 108 ? -12.874 0.265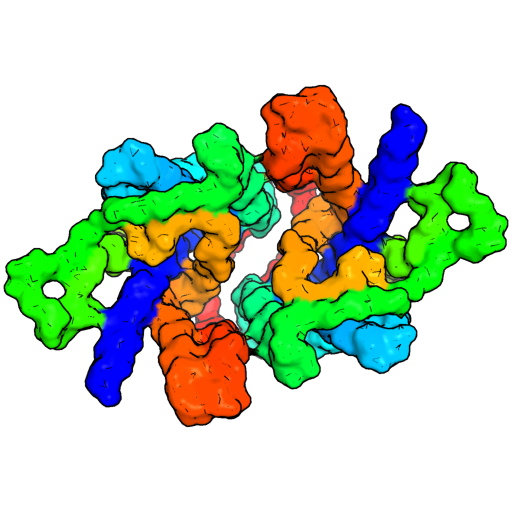 19.143 1 92.37 108 SER B CA 1
ATOM 3122 C C . SER B 1 108 ? -13.975 -0.686 19.599 1 92.37 108 SER B C 1
ATOM 3124 O O . SER B 1 108 ? -14.944 -0.264 20.233 1 92.37 108 SER B O 1
ATOM 3126 N N . THR B 1 109 ? -13.867 -1.895 19.265 1 87.67 109 THR B N 1
ATOM 3127 C CA . THR B 1 109 ? -14.861 -2.892 19.649 1 87.67 109 THR B CA 1
ATOM 3128 C C . THR B 1 109 ? -14.905 -3.056 21.165 1 87.67 109 THR B C 1
ATOM 3130 O O . THR B 1 109 ? -15.967 -3.31 21.737 1 87.67 109 THR B O 1
ATOM 3133 N N . LEU B 1 110 ? -13.782 -2.948 21.787 1 87.58 110 LEU B N 1
ATOM 3134 C CA . LEU B 1 110 ? -13.71 -3.061 23.24 1 87.58 110 LEU B CA 1
ATOM 3135 C C . LEU B 1 110 ? -14.393 -1.875 23.912 1 87.58 110 LEU B C 1
ATOM 3137 O O . LEU B 1 110 ? -15.09 -2.041 24.916 1 87.58 110 LEU B O 1
ATOM 3141 N N . ILE B 1 111 ? -14.224 -0.742 23.282 1 93.86 111 ILE B N 1
ATOM 3142 C CA . ILE B 1 111 ? -14.68 0.483 23.93 1 93.86 111 ILE B CA 1
ATOM 3143 C C . ILE B 1 111 ? -16.116 0.786 23.508 1 93.86 111 ILE B C 1
ATOM 3145 O O . ILE B 1 111 ? -16.944 1.177 24.334 1 93.86 111 ILE B O 1
ATOM 3149 N N . PHE B 1 112 ? -16.399 0.572 22.237 1 94.54 112 PHE B N 1
ATOM 3150 C CA . PHE B 1 112 ? -17.667 1.062 21.709 1 94.54 112 PHE B CA 1
ATOM 3151 C C . PHE B 1 112 ? -18.553 -0.097 21.268 1 94.54 112 PHE B C 1
ATOM 3153 O O . PHE B 1 112 ? -19.658 0.117 20.766 1 94.54 112 PHE B O 1
ATOM 3160 N N . SER B 1 113 ? -18.088 -1.371 21.321 1 90.03 113 SER B N 1
ATOM 3161 C CA . SER B 1 113 ? -18.808 -2.546 20.84 1 90.03 113 SER B CA 1
ATOM 3162 C C . SER B 1 113 ? -19.125 -2.429 19.353 1 90.03 113 SER B C 1
ATOM 3164 O O . SER B 1 113 ? -20.178 -2.882 18.899 1 90.03 113 SER B O 1
ATOM 3166 N N . SER B 1 114 ? -18.363 -1.611 18.783 1 88.98 114 SER B N 1
ATOM 3167 C CA . SER B 1 114 ? -18.472 -1.366 17.348 1 88.98 114 SER B CA 1
ATOM 3168 C C . SER B 1 114 ? -17.103 -1.108 16.727 1 88.98 114 SER B C 1
ATOM 3170 O O . SER B 1 114 ? -16.181 -0.655 17.408 1 88.98 114 SER B O 1
ATOM 3172 N N . ILE B 1 115 ? -16.966 -1.403 15.453 1 87.79 115 ILE B N 1
ATOM 3173 C CA . ILE B 1 115 ? -15.708 -1.176 14.75 1 87.79 115 ILE B CA 1
ATOM 3174 C C . ILE B 1 115 ? -15.55 0.311 14.442 1 87.79 115 ILE B C 1
ATOM 3176 O O . ILE B 1 115 ? -14.469 0.759 14.051 1 87.79 115 ILE B O 1
ATOM 3180 N N . SER B 1 116 ? -16.63 1.038 14.626 1 92.93 116 SER B N 1
ATOM 3181 C CA . SER B 1 116 ? -16.643 2.479 14.396 1 92.93 116 SER B CA 1
ATOM 3182 C C . SER B 1 116 ? -16.907 3.242 15.69 1 92.93 116 SER B C 1
ATOM 3184 O O . SER B 1 116 ? -17.452 2.685 16.645 1 92.93 116 SER B O 1
ATOM 3186 N N . THR B 1 117 ? -16.443 4.451 15.731 1 96.04 117 THR B N 1
ATOM 3187 C CA . THR B 1 117 ? -16.77 5.303 16.869 1 96.04 117 THR B CA 1
ATOM 3188 C C . THR B 1 117 ? -18.099 6.019 16.643 1 96.04 117 THR B C 1
ATOM 3190 O O . THR B 1 117 ? -18.533 6.188 15.502 1 96.04 117 THR B O 1
ATOM 3193 N N . PRO B 1 118 ? -18.736 6.338 17.742 1 95.94 118 PRO B N 1
ATOM 3194 C CA . PRO B 1 118 ? -19.883 7.234 17.576 1 95.94 118 PRO B CA 1
ATOM 3195 C C . PRO B 1 118 ? -19.491 8.593 16.999 1 95.94 118 PRO B C 1
ATOM 3197 O O . PRO B 1 118 ? -18.306 8.932 16.959 1 95.94 118 PRO B O 1
ATOM 3200 N N . PRO B 1 119 ? -20.474 9.324 16.532 1 95.8 119 PRO B N 1
ATOM 3201 C CA . PRO B 1 119 ? -20.18 10.648 15.978 1 95.8 119 PRO B CA 1
ATOM 3202 C C . PRO B 1 119 ? -19.623 11.613 17.022 1 95.8 119 PRO B C 1
ATOM 3204 O O . PRO B 1 119 ? -20.026 11.568 18.187 1 95.8 119 PRO B O 1
ATOM 3207 N N . ILE B 1 120 ? -18.719 12.382 16.558 1 94.16 120 ILE B N 1
ATOM 3208 C CA . ILE B 1 120 ? -18.096 13.404 17.392 1 94.16 120 ILE B CA 1
ATOM 3209 C C . ILE B 1 120 ? -18.863 14.718 17.257 1 94.16 120 ILE B C 1
ATOM 3211 O O . ILE B 1 120 ? -19.113 15.186 16.144 1 94.16 120 ILE B O 1
ATOM 3215 N N . GLU B 1 121 ? -19.143 15.38 18.295 1 89.51 121 GLU B N 1
ATOM 3216 C CA . GLU B 1 121 ? -20.015 16.551 18.309 1 89.51 121 GLU B CA 1
ATOM 3217 C C . GLU B 1 121 ? -19.205 17.843 18.272 1 89.51 121 GLU B C 1
ATOM 3219 O O . GLU B 1 121 ? -19.701 18.881 17.829 1 89.51 121 GLU B O 1
ATOM 3224 N N . ILE B 1 122 ? -18 17.778 18.726 1 85.37 122 ILE B N 1
ATOM 3225 C CA . ILE B 1 122 ? -17.221 19.007 18.836 1 85.37 122 ILE B CA 1
ATOM 3226 C C . ILE B 1 122 ? -16.114 19.012 17.784 1 85.37 122 ILE B C 1
ATOM 3228 O O . ILE B 1 122 ? -15.493 17.98 17.523 1 85.37 122 ILE B O 1
ATOM 3232 N N . LYS B 1 123 ? -15.892 20.278 17.222 1 87.15 123 LYS B N 1
ATOM 3233 C CA . LYS B 1 123 ? -14.872 20.468 16.196 1 87.15 123 LYS B CA 1
ATOM 3234 C C . LYS B 1 123 ? -13.968 21.651 16.531 1 87.15 123 LYS B C 1
ATOM 3236 O O . LYS B 1 123 ? -14.297 22.464 17.396 1 87.15 123 LYS B O 1
ATOM 3241 N N . LEU B 1 124 ? -12.862 21.731 15.886 1 90.31 124 LEU B N 1
ATOM 3242 C CA . LEU B 1 124 ? -11.941 22.855 16.019 1 90.31 124 LEU B CA 1
ATOM 3243 C C . LEU B 1 124 ? -12.599 24.153 15.564 1 90.31 124 LEU B C 1
ATOM 3245 O O . LEU B 1 124 ? -13.468 24.141 14.69 1 90.31 124 LEU B O 1
ATOM 3249 N N . PRO B 1 125 ? -12.164 25.255 16.174 1 89.32 125 PRO B N 1
ATOM 3250 C CA . PRO B 1 125 ? -12.702 26.55 15.751 1 89.32 125 PRO B CA 1
ATOM 3251 C C . PRO B 1 125 ? -12.353 26.89 14.304 1 89.32 125 PRO B C 1
ATOM 3253 O O . PRO B 1 125 ? -11.382 26.359 13.758 1 89.32 125 PRO B O 1
ATOM 3256 N N . ILE B 1 126 ? -13.212 27.741 13.756 1 91.32 126 ILE B N 1
ATOM 3257 C CA . ILE B 1 126 ? -13.047 28.191 12.378 1 91.32 126 ILE B CA 1
ATOM 3258 C C . ILE B 1 126 ? -12.409 29.578 12.36 1 91.32 126 ILE B C 1
ATOM 3260 O O . ILE B 1 126 ? -12.808 30.462 13.121 1 91.32 126 ILE B O 1
ATOM 3264 N N . LEU B 1 127 ? -11.439 29.726 11.571 1 86.61 127 LEU B N 1
ATOM 3265 C CA . LEU B 1 127 ? -10.785 31.022 11.43 1 86.61 127 LEU B CA 1
ATOM 3266 C C . LEU B 1 127 ? -11.756 32.066 10.888 1 86.61 127 LEU B C 1
ATOM 3268 O O . LEU B 1 127 ? -12.513 31.789 9.956 1 86.61 127 LEU B O 1
ATOM 3272 N N . PHE B 1 128 ? -11.815 33.241 11.464 1 85.67 128 PHE B N 1
ATOM 3273 C CA . PHE B 1 128 ? -12.585 34.409 11.055 1 85.67 128 PHE B CA 1
ATOM 3274 C C . PHE B 1 128 ? -14.05 34.257 11.447 1 85.67 128 PHE B C 1
ATOM 3276 O O . PHE B 1 128 ? -14.881 35.098 11.099 1 85.67 128 PHE B O 1
ATOM 3283 N N . ASN B 1 129 ? -14.283 33.104 12.085 1 84.15 129 ASN B N 1
ATOM 3284 C CA . ASN B 1 129 ? -15.664 32.938 12.524 1 84.15 129 ASN B CA 1
ATOM 3285 C C . ASN B 1 129 ? -16.092 34.059 13.466 1 84.15 129 ASN B C 1
ATOM 3287 O O . ASN B 1 129 ? -15.437 34.308 14.48 1 84.15 129 ASN B O 1
ATOM 3291 N N . GLY B 1 130 ? -17.159 34.688 13.12 1 85.22 130 GLY B N 1
ATOM 3292 C CA . GLY B 1 130 ? -17.659 35.784 13.933 1 85.22 130 GLY B CA 1
ATOM 3293 C C . GLY B 1 130 ? -17.017 37.117 13.598 1 85.22 130 GLY B C 1
ATOM 3294 O O . GLY B 1 130 ? -17.474 38.166 14.059 1 85.22 130 GLY B O 1
ATOM 3295 N N . ILE B 1 131 ? -16.004 37.117 12.799 1 86.74 131 ILE B N 1
ATOM 3296 C CA . ILE B 1 131 ? -15.299 38.337 12.425 1 86.74 131 ILE B CA 1
ATOM 3297 C C . ILE B 1 131 ? -15.748 38.788 11.037 1 86.74 131 ILE B C 1
ATOM 3299 O O . ILE B 1 131 ? -16.063 39.962 10.83 1 86.74 131 ILE B O 1
ATOM 3303 N N . LEU B 1 132 ? -15.825 37.841 10.179 1 87.42 132 LEU B N 1
ATOM 3304 C CA . LEU B 1 132 ? -16.265 38.114 8.815 1 87.42 132 LEU B CA 1
ATOM 3305 C C . LEU B 1 132 ? -17.6 37.435 8.528 1 87.42 132 LEU B C 1
ATOM 3307 O O . LEU B 1 132 ? -17.914 36.399 9.119 1 87.42 132 LEU B O 1
ATOM 3311 N N . SER B 1 133 ? -18.312 38.047 7.632 1 87.15 133 SER B N 1
ATOM 3312 C CA . SER B 1 133 ? -19.576 37.444 7.222 1 87.15 133 SER B CA 1
ATOM 3313 C C . SER B 1 133 ? -19.348 36.124 6.494 1 87.15 133 SER B C 1
ATOM 3315 O O . SER B 1 133 ? -18.413 36.001 5.7 1 87.15 133 SER B O 1
ATOM 3317 N N . LYS B 1 134 ? -20.138 35.218 6.725 1 86.49 134 LYS B N 1
ATOM 3318 C CA . LYS B 1 134 ? -20.043 33.892 6.12 1 86.49 134 LYS B CA 1
ATOM 3319 C C . LYS B 1 134 ? -20.257 33.959 4.611 1 86.49 134 LYS B C 1
ATOM 3321 O O . LYS B 1 134 ? -19.859 33.049 3.881 1 86.49 134 LYS B O 1
ATOM 3326 N N . THR B 1 135 ? -20.82 35.031 4.184 1 84.69 135 THR B N 1
ATOM 3327 C CA . THR B 1 135 ? -21.118 35.174 2.764 1 84.69 135 THR B CA 1
ATOM 3328 C C . THR B 1 135 ? -19.964 35.854 2.034 1 84.69 135 THR B C 1
ATOM 3330 O O . THR B 1 135 ? -19.92 35.863 0.802 1 84.69 135 THR B O 1
ATOM 3333 N N . SER B 1 136 ? -19.107 36.39 2.837 1 87.14 136 SER B N 1
ATOM 3334 C CA . SER B 1 136 ? -17.965 37.065 2.229 1 87.14 136 SER B CA 1
ATOM 3335 C C . SER B 1 136 ? -17.065 36.076 1.495 1 87.14 136 SER B C 1
ATOM 3337 O O . SER B 1 136 ? -16.925 34.926 1.916 1 87.14 136 SER B O 1
ATOM 3339 N N . PHE B 1 137 ? -16.494 36.596 0.452 1 87.61 137 PHE B N 1
ATOM 3340 C CA . PHE B 1 137 ? -15.6 35.799 -0.379 1 87.61 137 PHE B CA 1
ATOM 3341 C C . PHE B 1 137 ? -14.414 35.293 0.433 1 87.61 137 PHE B C 1
ATOM 3343 O O . PHE B 1 137 ? -14.028 34.128 0.319 1 87.61 137 PHE B O 1
ATOM 3350 N N . ILE B 1 138 ? -13.87 36.096 1.211 1 87.45 138 ILE B N 1
ATOM 3351 C CA . ILE B 1 138 ? -12.704 35.756 2.02 1 87.45 138 ILE B CA 1
ATOM 3352 C C . ILE B 1 138 ? -13.067 34.651 3.009 1 87.45 138 ILE B C 1
ATOM 3354 O O . ILE B 1 138 ? -12.296 33.709 3.207 1 87.45 138 ILE B O 1
ATOM 3358 N N . PHE B 1 139 ? -14.181 34.764 3.582 1 88.42 139 PHE B N 1
ATOM 3359 C CA . PHE B 1 139 ? -14.603 33.768 4.558 1 88.42 139 PHE B CA 1
ATOM 3360 C C . PHE B 1 139 ? -14.906 32.438 3.879 1 88.42 139 PHE B C 1
ATOM 3362 O O . PHE B 1 139 ? -14.607 31.374 4.425 1 88.42 139 PHE B O 1
ATOM 3369 N N . GLN B 1 140 ? -15.434 32.541 2.747 1 88.72 140 GLN B N 1
ATOM 3370 C CA . GLN B 1 140 ? -15.811 31.316 2.05 1 88.72 140 GLN B CA 1
ATOM 3371 C C . GLN B 1 140 ? -14.579 30.515 1.638 1 88.72 140 GLN B C 1
ATOM 3373 O O . GLN B 1 140 ? -14.612 29.283 1.613 1 88.72 140 GLN B O 1
ATOM 3378 N N . ILE B 1 141 ? -13.545 31.18 1.427 1 88.83 141 ILE B N 1
ATOM 3379 C CA . ILE B 1 141 ? -12.336 30.504 0.97 1 88.83 141 ILE B CA 1
ATOM 3380 C C . ILE B 1 141 ? -11.443 30.179 2.165 1 88.83 141 ILE B C 1
ATOM 3382 O O . ILE B 1 141 ? -10.917 29.069 2.271 1 88.83 141 ILE B O 1
ATOM 3386 N N . PHE B 1 142 ? -11.369 31.092 3.134 1 90.36 142 PHE B N 1
ATOM 3387 C CA . PHE B 1 142 ? -10.342 30.953 4.16 1 90.36 142 PHE B CA 1
ATOM 3388 C C . PHE B 1 142 ? -10.97 30.663 5.518 1 90.36 142 PHE B C 1
ATOM 3390 O O . PHE B 1 142 ? -10.262 30.38 6.487 1 90.36 142 PHE B O 1
ATOM 3397 N N . GLY B 1 143 ? -12.32 30.824 5.596 1 91.22 143 GLY B N 1
ATOM 3398 C CA . GLY B 1 143 ? -12.995 30.444 6.827 1 91.22 143 GLY B CA 1
ATOM 3399 C C . GLY B 1 143 ? -12.987 28.948 7.075 1 91.22 143 GLY B C 1
ATOM 3400 O O . GLY B 1 143 ? -14.024 28.29 6.968 1 91.22 143 GLY B O 1
ATOM 3401 N N . LYS B 1 144 ? -11.79 28.447 7.403 1 92.11 144 LYS B N 1
ATOM 3402 C CA . LYS B 1 144 ? -11.595 27.016 7.62 1 92.11 144 LYS B CA 1
ATOM 3403 C C . LYS B 1 144 ? -11.126 26.735 9.044 1 92.11 144 LYS B C 1
ATOM 3405 O O . LYS B 1 144 ? -10.765 27.657 9.778 1 92.11 144 LYS B O 1
ATOM 3410 N N . ARG B 1 145 ? -11.204 25.545 9.389 1 93.51 145 ARG B N 1
ATOM 3411 C CA . ARG B 1 145 ? -10.789 25.133 10.726 1 93.51 145 ARG B CA 1
ATOM 3412 C C . ARG B 1 145 ? -9.283 25.295 10.907 1 93.51 145 ARG B C 1
ATOM 3414 O O . ARG B 1 145 ? -8.529 25.269 9.932 1 93.51 145 ARG B O 1
ATOM 3421 N N . TYR B 1 146 ? -8.771 25.406 12.07 1 94.37 146 TYR B N 1
ATOM 3422 C CA . TYR B 1 146 ? -7.389 25.704 12.427 1 94.37 146 TYR B CA 1
ATOM 3423 C C . TYR B 1 146 ? -6.445 24.628 11.903 1 94.37 146 TYR B C 1
ATOM 3425 O O . TYR B 1 146 ? -5.266 24.894 11.658 1 94.37 146 TYR B O 1
ATOM 3433 N N . SER B 1 147 ? -7.005 23.477 11.703 1 95.65 147 SER B N 1
ATOM 3434 C CA . SER B 1 147 ? -6.152 22.37 11.281 1 95.65 147 SER B CA 1
ATOM 3435 C C . SER B 1 147 ? -5.528 22.643 9.917 1 95.65 147 SER B C 1
ATOM 3437 O O . SER B 1 147 ? -4.389 22.247 9.659 1 95.65 147 SER B O 1
ATOM 3439 N N . VAL B 1 148 ? -6.222 23.352 9.071 1 96.6 148 VAL B N 1
ATOM 3440 C CA . VAL B 1 148 ? -5.709 23.693 7.748 1 96.6 148 VAL B CA 1
ATOM 3441 C C . VAL B 1 148 ? -4.478 24.586 7.886 1 96.6 148 VAL B C 1
ATOM 3443 O O . VAL B 1 148 ? -3.462 24.36 7.226 1 96.6 148 VAL B O 1
ATOM 3446 N N . TYR B 1 149 ? -4.519 25.47 8.719 1 95.83 149 TYR B N 1
ATOM 3447 C CA . TYR B 1 149 ? -3.445 26.442 8.895 1 95.83 149 TYR B CA 1
ATOM 3448 C C . TYR B 1 149 ? -2.268 25.824 9.64 1 95.83 149 TYR B C 1
ATOM 3450 O O . TYR B 1 149 ? -1.114 26.191 9.404 1 95.83 149 TYR B O 1
ATOM 3458 N N . ILE B 1 150 ? -2.579 24.909 10.517 1 96.13 150 ILE B N 1
ATOM 3459 C CA . ILE B 1 150 ? -1.508 24.168 11.176 1 96.13 150 ILE B CA 1
ATOM 3460 C C . ILE B 1 150 ? -0.703 23.391 10.137 1 96.13 150 ILE B C 1
ATOM 3462 O O . ILE B 1 150 ? 0.528 23.359 10.195 1 96.13 150 ILE B O 1
ATOM 3466 N N . ALA B 1 151 ? -1.44 22.786 9.215 1 97.94 151 ALA B N 1
ATOM 3467 C CA . ALA B 1 151 ? -0.773 22.042 8.15 1 97.94 151 ALA B CA 1
ATOM 3468 C C . ALA B 1 151 ? 0.108 22.961 7.308 1 97.94 151 ALA B C 1
ATOM 3470 O O . ALA B 1 151 ? 1.264 22.635 7.025 1 97.94 151 ALA B O 1
ATOM 3471 N N . ILE B 1 152 ? -0.378 24.119 6.933 1 97.51 152 ILE B N 1
ATOM 3472 C CA . ILE B 1 152 ? 0.357 25.066 6.102 1 97.51 152 ILE B CA 1
ATOM 3473 C C . ILE B 1 152 ? 1.55 25.617 6.879 1 97.51 152 ILE B C 1
ATOM 3475 O O . ILE B 1 152 ? 2.647 25.754 6.331 1 97.51 152 ILE B O 1
ATOM 3479 N N . LEU B 1 153 ? 1.343 25.907 8.122 1 97.8 153 LEU B N 1
ATOM 3480 C CA . LEU B 1 153 ? 2.424 26.373 8.983 1 97.8 153 LEU B CA 1
ATOM 3481 C C . LEU B 1 153 ? 3.518 25.317 9.101 1 97.8 153 LEU B C 1
ATOM 3483 O O . LEU B 1 153 ? 4.701 25.651 9.196 1 97.8 153 LEU B O 1
ATOM 3487 N N . GLY B 1 154 ? 3.034 24.095 9.136 1 98.3 154 GLY B N 1
ATOM 3488 C CA . GLY B 1 154 ? 4.006 23.014 9.156 1 98.3 154 GLY B CA 1
ATOM 3489 C C . GLY B 1 154 ? 4.945 23.035 7.965 1 98.3 154 GLY B C 1
ATOM 3490 O O . GLY B 1 154 ? 6.143 22.779 8.108 1 98.3 154 GLY B O 1
ATOM 3491 N N . VAL B 1 155 ? 4.405 23.337 6.841 1 98.62 155 VAL B N 1
ATOM 3492 C CA . VAL B 1 155 ? 5.211 23.397 5.626 1 98.62 155 VAL B CA 1
ATOM 3493 C C . VAL B 1 155 ? 6.288 24.47 5.772 1 98.62 155 VAL B C 1
ATOM 3495 O O . VAL B 1 155 ? 7.456 24.233 5.454 1 98.62 155 VAL B O 1
ATOM 3498 N N . VAL B 1 156 ? 5.924 25.613 6.252 1 98.26 156 VAL B N 1
ATOM 3499 C CA . VAL B 1 156 ? 6.847 26.728 6.436 1 98.26 156 VAL B CA 1
ATOM 3500 C C . VAL B 1 156 ? 7.903 26.36 7.475 1 98.26 156 VAL B C 1
ATOM 3502 O O . VAL B 1 156 ? 9.095 26.607 7.273 1 98.26 156 VAL B O 1
ATOM 3505 N N . LEU B 1 157 ? 7.468 25.76 8.498 1 98.35 157 LEU B N 1
ATOM 3506 C CA . LEU B 1 157 ? 8.38 25.367 9.566 1 98.35 157 LEU B CA 1
ATOM 3507 C C . LEU B 1 157 ? 9.403 24.355 9.063 1 98.35 157 LEU B C 1
ATOM 3509 O O . LEU B 1 157 ? 10.595 24.474 9.353 1 98.35 157 LEU B O 1
ATOM 3513 N N . PHE B 1 158 ? 8.918 23.349 8.39 1 98.58 158 PHE B N 1
ATOM 3514 C CA . PHE B 1 158 ? 9.826 22.339 7.861 1 98.58 158 PHE B CA 1
ATOM 3515 C C . PHE B 1 158 ? 10.809 22.959 6.875 1 98.58 158 PHE B C 1
ATOM 3517 O O . PHE B 1 158 ? 11.989 22.603 6.86 1 98.58 158 PHE B O 1
ATOM 3524 N N . HIS B 1 159 ? 10.314 23.894 6.067 1 97.86 159 HIS B N 1
ATOM 3525 C CA . HIS B 1 159 ? 11.19 24.575 5.121 1 97.86 159 HIS B CA 1
ATOM 3526 C C . HIS B 1 159 ? 12.304 25.326 5.843 1 97.86 159 HIS B C 1
ATOM 3528 O O . HIS B 1 159 ? 13.474 25.22 5.467 1 97.86 159 HIS B O 1
ATOM 3534 N N . ILE B 1 160 ? 11.975 26.034 6.858 1 97.79 160 ILE B N 1
ATOM 3535 C CA . ILE B 1 160 ? 12.934 26.811 7.636 1 97.79 160 ILE B CA 1
ATOM 3536 C C . ILE B 1 160 ? 13.912 25.87 8.336 1 97.79 160 ILE B C 1
ATOM 3538 O O . ILE B 1 160 ? 15.125 26.095 8.311 1 97.79 160 ILE B O 1
ATOM 3542 N N . VAL B 1 161 ? 13.417 24.78 8.873 1 97.6 161 VAL B N 1
ATOM 3543 C CA . VAL B 1 161 ? 14.249 23.843 9.62 1 97.6 161 VAL B CA 1
ATOM 3544 C C . VAL B 1 161 ? 15.262 23.19 8.682 1 97.6 161 VAL B C 1
ATOM 3546 O O . VAL B 1 161 ? 16.458 23.154 8.978 1 97.6 161 VAL B O 1
ATOM 3549 N N . PHE B 1 162 ? 14.864 22.717 7.549 1 96.94 162 PHE B N 1
ATOM 3550 C CA . PHE B 1 162 ? 15.733 21.983 6.637 1 96.94 162 PHE B CA 1
ATOM 3551 C C . PHE B 1 162 ? 16.77 22.909 6.014 1 96.94 162 PHE B C 1
ATOM 3553 O O . PHE B 1 162 ? 17.9 22.494 5.746 1 96.94 162 PHE B O 1
ATOM 3560 N N . LYS B 1 163 ? 16.391 24.154 5.838 1 95.34 163 LYS B N 1
ATOM 3561 C CA . LYS B 1 163 ? 17.244 25.047 5.06 1 95.34 163 LYS B CA 1
ATOM 3562 C C . LYS B 1 163 ? 18.168 25.854 5.967 1 95.34 163 LYS B C 1
ATOM 3564 O O . LYS B 1 163 ? 19.315 26.128 5.608 1 95.34 163 LYS B O 1
ATOM 3569 N N . TYR B 1 164 ? 17.708 26.133 7.202 1 96.75 164 TYR B N 1
ATOM 3570 C CA . TYR B 1 164 ? 18.42 27.187 7.916 1 96.75 164 TYR B CA 1
ATOM 3571 C C . TYR B 1 164 ? 18.893 26.698 9.28 1 96.75 164 TYR B C 1
ATOM 3573 O O . TYR B 1 164 ? 19.552 27.436 10.017 1 96.75 164 TYR B O 1
ATOM 3581 N N . THR B 1 165 ? 18.651 25.471 9.659 1 97.58 165 THR B N 1
ATOM 3582 C CA . THR B 1 165 ? 19.015 25.06 11.01 1 97.58 165 THR B CA 1
ATOM 3583 C C . THR B 1 165 ? 20.033 23.924 10.974 1 97.58 165 THR B C 1
ATOM 3585 O O . THR B 1 165 ? 20.156 23.226 9.965 1 97.58 165 THR B O 1
ATOM 3588 N N . LYS B 1 166 ? 20.711 23.755 12.089 1 97.09 166 LYS B N 1
ATOM 3589 C CA . LYS B 1 166 ? 21.686 22.68 12.249 1 97.09 166 LYS B CA 1
ATOM 3590 C C . LYS B 1 166 ? 21.006 21.314 12.229 1 97.09 166 LYS B C 1
ATOM 3592 O O . LYS B 1 166 ? 21.547 20.354 11.675 1 97.09 166 LYS B O 1
ATOM 3597 N N . ILE B 1 167 ? 19.866 21.283 12.783 1 97.26 167 ILE B N 1
ATOM 3598 C CA . ILE B 1 167 ? 19.124 20.029 12.838 1 97.26 167 ILE B CA 1
ATOM 3599 C C . ILE B 1 167 ? 18.76 19.581 11.424 1 97.26 167 ILE B C 1
ATOM 3601 O O . ILE B 1 167 ? 18.858 18.396 11.097 1 97.26 167 ILE B O 1
ATOM 3605 N N . GLY B 1 168 ? 18.316 20.52 10.671 1 97.85 168 GLY B N 1
ATOM 3606 C CA . GLY B 1 168 ? 17.986 20.214 9.288 1 97.85 168 GLY B CA 1
ATOM 3607 C C . GLY B 1 168 ? 19.172 19.706 8.49 1 97.85 168 GLY B C 1
ATOM 3608 O O . GLY B 1 168 ? 19.038 18.777 7.691 1 97.85 168 GLY B O 1
ATOM 3609 N N . LEU B 1 169 ? 20.314 20.26 8.722 1 96.86 169 LEU B N 1
ATOM 3610 C CA . LEU B 1 169 ? 21.531 19.832 8.04 1 96.86 169 LEU B CA 1
ATOM 3611 C C . LEU B 1 169 ? 21.91 18.411 8.444 1 96.86 169 LEU B C 1
ATOM 3613 O O . LEU B 1 169 ? 22.346 17.618 7.606 1 96.86 169 LEU B O 1
ATOM 3617 N N . ARG B 1 170 ? 21.769 18.169 9.676 1 97.88 170 ARG B N 1
ATOM 3618 C CA . ARG B 1 170 ? 22.095 16.838 10.178 1 97.88 170 ARG B CA 1
ATOM 3619 C C . ARG B 1 170 ? 21.147 15.789 9.606 1 97.88 170 ARG B C 1
ATOM 3621 O O . ARG B 1 170 ? 21.566 14.676 9.282 1 97.88 170 ARG B O 1
ATOM 3628 N N . ILE B 1 171 ? 19.887 16.159 9.497 1 98.23 171 ILE B N 1
ATOM 3629 C CA . ILE B 1 171 ? 18.9 15.248 8.926 1 98.23 171 ILE B CA 1
ATOM 3630 C C . ILE B 1 171 ? 19.244 14.966 7.465 1 98.23 171 ILE B C 1
ATOM 3632 O O . ILE B 1 171 ? 19.314 13.806 7.051 1 98.23 171 ILE B O 1
ATOM 3636 N N . ASN B 1 172 ? 19.528 15.992 6.736 1 97.27 172 ASN B N 1
ATOM 3637 C CA . ASN B 1 172 ? 19.89 15.836 5.331 1 97.27 172 ASN B CA 1
ATOM 3638 C C . ASN B 1 172 ? 21.151 14.991 5.167 1 97.27 172 ASN B C 1
ATOM 3640 O O . ASN B 1 172 ? 21.218 14.133 4.285 1 97.27 172 ASN B O 1
ATOM 3644 N N . ALA B 1 173 ? 22.102 15.22 5.982 1 97.14 173 ALA B N 1
ATOM 3645 C CA . ALA B 1 173 ? 23.361 14.483 5.912 1 97.14 173 ALA B CA 1
ATOM 3646 C C . ALA B 1 173 ? 23.15 13.004 6.225 1 97.14 173 ALA B C 1
ATOM 3648 O O . ALA B 1 173 ? 23.826 12.141 5.659 1 97.14 173 ALA B O 1
ATOM 3649 N N . SER B 1 174 ? 22.214 12.753 7.125 1 97.14 174 SER B N 1
ATOM 3650 C CA . SER B 1 174 ? 21.942 11.37 7.502 1 97.14 174 SER B CA 1
ATOM 3651 C C . SER B 1 174 ? 21.406 10.57 6.319 1 97.14 174 SER B C 1
ATOM 3653 O O . SER B 1 174 ? 21.61 9.357 6.24 1 97.14 174 SER B O 1
ATOM 3655 N N . GLY B 1 175 ? 20.654 11.263 5.471 1 96.16 175 GLY B N 1
ATOM 3656 C CA . GLY B 1 175 ? 20.116 10.598 4.295 1 96.16 175 GLY B CA 1
ATOM 3657 C C . GLY B 1 175 ? 21.042 10.666 3.095 1 96.16 175 GLY B C 1
ATOM 3658 O O . GLY B 1 175 ? 20.978 9.814 2.206 1 96.16 175 GLY B O 1
ATOM 3659 N N . GLU B 1 176 ? 22.038 11.619 3.071 1 95.99 176 GLU B N 1
ATOM 3660 C CA . GLU B 1 176 ? 22.897 11.834 1.91 1 95.99 176 GLU B CA 1
ATOM 3661 C C . GLU B 1 176 ? 24.277 11.22 2.122 1 95.99 176 GLU B C 1
ATOM 3663 O O . GLU B 1 176 ? 24.852 10.638 1.2 1 95.99 176 GLU B O 1
ATOM 3668 N N . ASN B 1 177 ? 24.803 11.456 3.282 1 95.84 177 ASN B N 1
ATOM 3669 C CA . ASN B 1 177 ? 26.147 10.99 3.608 1 95.84 177 ASN B CA 1
ATOM 3670 C C . ASN B 1 177 ? 26.272 10.632 5.087 1 95.84 177 ASN B C 1
ATOM 3672 O O . ASN B 1 177 ? 26.974 11.312 5.837 1 95.84 177 ASN B O 1
ATOM 3676 N N . PRO B 1 178 ? 25.716 9.506 5.419 1 96.38 178 PRO B N 1
ATOM 3677 C CA . PRO B 1 178 ? 25.708 9.137 6.837 1 96.38 178 PRO B CA 1
ATOM 3678 C C . PRO B 1 178 ? 27.113 8.966 7.41 1 96.38 178 PRO B C 1
ATOM 3680 O O . PRO B 1 178 ? 27.344 9.26 8.586 1 96.38 178 PRO B O 1
ATOM 3683 N N . GLU B 1 179 ? 28.044 8.544 6.611 1 95.07 179 GLU B N 1
ATOM 3684 C CA . GLU B 1 179 ? 29.411 8.344 7.082 1 95.07 179 GLU B CA 1
ATOM 3685 C C . GLU B 1 179 ? 30.057 9.668 7.479 1 95.07 179 GLU B C 1
ATOM 3687 O O . GLU B 1 179 ? 30.78 9.738 8.475 1 95.07 179 GLU B O 1
ATOM 3692 N N . VAL B 1 180 ? 29.845 10.611 6.684 1 94.5 180 VAL B N 1
ATOM 3693 C CA . VAL B 1 180 ? 30.387 11.937 6.963 1 94.5 180 VAL B CA 1
ATOM 3694 C C . VAL B 1 180 ? 29.766 12.491 8.243 1 94.5 180 VAL B C 1
ATOM 3696 O O . VAL B 1 180 ? 30.455 13.109 9.058 1 94.5 180 VAL B O 1
ATOM 3699 N N . LEU B 1 181 ? 28.494 12.301 8.397 1 95.69 181 LEU B N 1
ATOM 3700 C CA . LEU B 1 181 ? 27.809 12.751 9.604 1 95.69 181 LEU B CA 1
ATOM 3701 C C . LEU B 1 181 ? 28.398 12.086 10.843 1 95.69 181 LEU B C 1
ATOM 3703 O O . LEU B 1 181 ? 28.631 12.749 11.857 1 95.69 181 LEU B O 1
ATOM 3707 N N . GLU B 1 182 ? 28.652 10.902 10.763 1 94.73 182 GLU B N 1
ATOM 3708 C CA . GLU B 1 182 ? 29.24 10.162 11.875 1 94.73 182 GLU B CA 1
ATOM 3709 C C . GLU B 1 182 ? 30.659 10.641 12.167 1 94.73 182 GLU B C 1
ATOM 3711 O O . GLU B 1 182 ? 31.089 10.657 13.322 1 94.73 182 GLU B O 1
ATOM 3716 N N . SER B 1 183 ? 31.379 10.97 11.147 1 94.6 183 SER B N 1
ATOM 3717 C CA . SER B 1 183 ? 32.767 11.398 11.289 1 94.6 183 SER B CA 1
ATOM 3718 C C . SER B 1 183 ? 32.87 12.679 12.109 1 94.6 183 SER B C 1
ATOM 3720 O O . SER B 1 183 ? 33.909 12.954 12.713 1 94.6 183 SER B O 1
ATOM 3722 N N . VAL B 1 184 ? 31.865 13.441 12.155 1 95.14 184 VAL B N 1
ATOM 3723 C CA . VAL B 1 184 ? 31.906 14.69 12.909 1 95.14 184 VAL B CA 1
ATOM 3724 C C . VAL B 1 184 ? 31.259 14.489 14.278 1 95.14 184 VAL B C 1
ATOM 3726 O O . VAL B 1 184 ? 30.933 15.459 14.966 1 95.14 184 VAL B O 1
ATOM 3729 N N . GLY B 1 185 ? 30.862 13.25 14.654 1 94.42 185 GLY B N 1
ATOM 3730 C CA . GLY B 1 185 ? 30.475 12.906 16.013 1 94.42 185 GLY B CA 1
ATOM 3731 C C . GLY B 1 185 ? 28.972 12.868 16.214 1 94.42 185 GLY B C 1
ATOM 3732 O O . GLY B 1 185 ? 28.494 12.812 17.349 1 94.42 185 GLY B O 1
ATOM 3733 N N . VAL B 1 186 ? 28.226 12.988 15.204 1 95.91 186 VAL B N 1
ATOM 3734 C CA . VAL B 1 186 ? 26.772 12.956 15.324 1 95.91 186 VAL B CA 1
ATOM 3735 C C . VAL B 1 186 ? 26.259 11.551 15.015 1 95.91 186 VAL B C 1
ATOM 3737 O O . VAL B 1 186 ? 26.654 10.944 14.017 1 95.91 186 VAL B O 1
ATOM 3740 N N . SER B 1 187 ? 25.397 11.082 15.87 1 97.06 187 SER B N 1
ATOM 3741 C CA . SER B 1 187 ? 24.888 9.725 15.699 1 97.06 187 SER B CA 1
ATOM 3742 C C . SER B 1 187 ? 23.817 9.669 14.616 1 97.06 187 SER B C 1
ATOM 3744 O O . SER B 1 187 ? 22.746 10.262 14.763 1 97.06 187 SER B O 1
ATOM 3746 N N . VAL B 1 188 ? 24.08 8.908 13.641 1 97.56 188 VAL B N 1
ATOM 3747 C CA . VAL B 1 188 ? 23.142 8.735 12.537 1 97.56 188 VAL B CA 1
ATOM 3748 C C . VAL B 1 188 ? 21.876 8.043 13.038 1 97.56 188 VAL B C 1
ATOM 3750 O O . VAL B 1 188 ? 20.762 8.467 12.719 1 97.56 188 VAL B O 1
ATOM 3753 N N . ASN B 1 189 ? 21.995 7.034 13.919 1 97.23 189 ASN B N 1
ATOM 3754 C CA . ASN B 1 189 ? 20.867 6.258 14.42 1 97.23 189 ASN B CA 1
ATOM 3755 C C . ASN B 1 189 ? 19.925 7.115 15.26 1 97.23 189 ASN B C 1
ATOM 3757 O O . ASN B 1 189 ? 18.704 6.961 15.185 1 97.23 189 ASN B O 1
ATOM 3761 N N . LYS B 1 190 ? 20.489 8.003 15.981 1 97.73 190 LYS B N 1
ATOM 3762 C CA . LYS B 1 190 ? 19.655 8.869 16.809 1 97.73 190 LYS B CA 1
ATOM 3763 C C . LYS B 1 190 ? 18.826 9.819 15.95 1 97.73 190 LYS B C 1
ATOM 3765 O O . LYS B 1 190 ? 17.641 10.031 16.216 1 97.73 190 LYS B O 1
ATOM 3770 N N . ILE B 1 191 ? 19.48 10.372 14.974 1 98.11 191 ILE B N 1
ATOM 3771 C CA . ILE B 1 191 ? 18.79 11.296 14.081 1 98.11 191 ILE B CA 1
ATOM 3772 C C . ILE B 1 191 ? 17.661 10.567 13.356 1 98.11 191 ILE B C 1
ATOM 3774 O O . ILE B 1 191 ? 16.522 11.038 13.334 1 98.11 191 ILE B O 1
ATOM 3778 N N . ARG B 1 192 ? 17.956 9.428 12.795 1 98.44 192 ARG B N 1
ATOM 3779 C CA . ARG B 1 192 ? 16.965 8.656 12.052 1 98.44 192 ARG B CA 1
ATOM 3780 C C . ARG B 1 192 ? 15.82 8.217 12.958 1 98.44 192 ARG B C 1
ATOM 3782 O O . ARG B 1 192 ? 14.654 8.264 12.562 1 98.44 192 ARG B O 1
ATOM 3789 N N . PHE B 1 193 ? 16.234 7.86 14.154 1 98.42 193 PHE B N 1
ATOM 3790 C CA . PHE B 1 193 ? 15.225 7.43 15.115 1 98.42 193 PHE B CA 1
ATOM 3791 C C . PHE B 1 193 ? 14.247 8.559 15.415 1 98.42 193 PHE B C 1
ATOM 3793 O O . PHE B 1 193 ? 13.031 8.364 15.363 1 98.42 193 PHE B O 1
ATOM 3800 N N . CYS B 1 194 ? 14.734 9.679 15.679 1 98.56 194 CYS B N 1
ATOM 3801 C CA . CYS B 1 194 ? 13.9 10.832 15.995 1 98.56 194 CYS B CA 1
ATOM 3802 C C . CYS B 1 194 ? 13.037 11.225 14.802 1 98.56 194 CYS B C 1
ATOM 3804 O O . CYS B 1 194 ? 11.874 11.597 14.967 1 98.56 194 CYS B O 1
ATOM 3806 N N . CYS B 1 195 ? 13.597 11.159 13.641 1 98.76 195 CYS B N 1
ATOM 3807 C CA . CYS B 1 195 ? 12.873 11.535 12.431 1 98.76 195 CYS B CA 1
ATOM 3808 C C . CYS B 1 195 ? 11.718 10.577 12.167 1 98.76 195 CYS B C 1
ATOM 3810 O O . CYS B 1 195 ? 10.625 11.004 11.792 1 98.76 195 CYS B O 1
ATOM 3812 N N . VAL B 1 196 ? 11.921 9.297 12.415 1 98.76 196 VAL B N 1
ATOM 3813 C CA . VAL B 1 196 ? 10.863 8.312 12.213 1 98.76 196 VAL B CA 1
ATOM 3814 C C . VAL B 1 196 ? 9.757 8.523 13.244 1 98.76 196 VAL B C 1
ATOM 3816 O O . VAL B 1 196 ? 8.572 8.384 12.929 1 98.76 196 VAL B O 1
ATOM 3819 N N . LEU B 1 197 ? 10.127 8.87 14.427 1 98.84 197 LEU B N 1
ATOM 3820 C CA . LEU B 1 197 ? 9.133 9.142 15.46 1 98.84 197 LEU B CA 1
ATOM 3821 C C . LEU B 1 197 ? 8.286 10.357 15.092 1 98.84 197 LEU B C 1
ATOM 3823 O O . LEU B 1 197 ? 7.062 10.334 15.242 1 98.84 197 LEU B O 1
ATOM 3827 N N . LEU B 1 198 ? 8.965 11.36 14.65 1 98.77 198 LEU B N 1
ATOM 3828 C CA . LEU B 1 198 ? 8.243 12.56 14.24 1 98.77 198 LEU B CA 1
ATOM 3829 C C . LEU B 1 198 ? 7.346 12.271 13.041 1 98.77 198 LEU B C 1
ATOM 3831 O O . LEU B 1 198 ? 6.258 12.839 12.924 1 98.77 198 LEU B O 1
ATOM 3835 N N . SER B 1 199 ? 7.856 11.452 12.16 1 98.81 199 SER B N 1
ATOM 3836 C CA . SER B 1 199 ? 7.046 10.988 11.039 1 98.81 199 SER B CA 1
ATOM 3837 C C . SER B 1 199 ? 5.745 10.355 11.521 1 98.81 199 SER B C 1
ATOM 3839 O O . SER B 1 199 ? 4.67 10.661 11.001 1 98.81 199 SER B O 1
ATOM 3841 N N . GLY B 1 200 ? 5.886 9.505 12.506 1 98.87 200 GLY B N 1
ATOM 3842 C CA . GLY B 1 200 ? 4.711 8.868 13.079 1 98.87 200 GLY B CA 1
ATOM 3843 C C . GLY B 1 200 ? 3.764 9.849 13.742 1 98.87 200 GLY B C 1
ATOM 3844 O O . GLY B 1 200 ? 2.545 9.737 13.598 1 98.87 200 GLY B O 1
ATOM 3845 N N . PHE B 1 201 ? 4.328 10.746 14.446 1 98.89 201 PHE B N 1
ATOM 3846 C CA . PHE B 1 201 ? 3.519 11.753 15.124 1 98.89 201 PHE B CA 1
ATOM 3847 C C . PHE B 1 201 ? 2.694 12.551 14.121 1 98.89 201 PHE B C 1
ATOM 3849 O O . PHE B 1 201 ? 1.485 12.717 14.295 1 98.89 201 PHE B O 1
ATOM 3856 N N . LEU B 1 202 ? 3.323 13.039 13.086 1 98.85 202 LEU B N 1
ATOM 3857 C CA . LEU B 1 202 ? 2.639 13.858 12.092 1 98.85 202 LEU B CA 1
ATOM 3858 C C . LEU B 1 202 ? 1.592 13.041 11.341 1 98.85 202 LEU B C 1
ATOM 3860 O O . LEU B 1 202 ? 0.5 13.537 11.056 1 98.85 202 LEU B O 1
ATOM 3864 N N . ALA B 1 203 ? 1.921 11.807 10.989 1 98.81 203 ALA B N 1
ATOM 3865 C CA . ALA B 1 203 ? 0.946 10.933 10.342 1 98.81 203 ALA B CA 1
ATOM 3866 C C . ALA B 1 203 ? -0.253 10.68 11.25 1 98.81 203 ALA B C 1
ATOM 3868 O O . ALA B 1 203 ? -1.397 10.658 10.788 1 98.81 203 ALA B O 1
ATOM 3869 N N . GLY B 1 204 ? 0.042 10.462 12.536 1 98.85 204 GLY B N 1
ATOM 3870 C CA . GLY B 1 204 ? -1.037 10.299 13.497 1 98.85 204 GLY B CA 1
ATOM 3871 C C . GLY B 1 204 ? -1.921 11.526 13.616 1 98.85 204 GLY B C 1
ATOM 3872 O O . GLY B 1 204 ? -3.147 11.412 13.671 1 98.85 204 GLY B O 1
ATOM 3873 N N . VAL B 1 205 ? -1.303 12.648 13.657 1 98.76 205 VAL B N 1
ATOM 3874 C CA . VAL B 1 205 ? -2.045 13.903 13.685 1 98.76 205 VAL B CA 1
ATOM 3875 C C . VAL B 1 205 ? -2.929 14.009 12.444 1 98.76 205 VAL B C 1
ATOM 3877 O O . VAL B 1 205 ? -4.092 14.409 12.535 1 98.76 205 VAL B O 1
ATOM 3880 N N . SER B 1 206 ? -2.348 13.704 11.289 1 98.67 206 SER B N 1
ATOM 3881 C CA . SER B 1 206 ? -3.099 13.713 10.038 1 98.67 206 SER B CA 1
ATOM 3882 C C . SER B 1 206 ? -4.345 12.84 10.135 1 98.67 206 SER B C 1
ATOM 3884 O O . SER B 1 206 ? -5.432 13.253 9.723 1 98.67 206 SER B O 1
ATOM 3886 N N . GLY B 1 207 ? -4.216 11.687 10.682 1 98.51 207 GLY B N 1
ATOM 3887 C CA . GLY B 1 207 ? -5.352 10.801 10.878 1 98.51 207 GLY B CA 1
ATOM 3888 C C . GLY B 1 207 ? -6.399 11.371 11.817 1 98.51 207 GLY B C 1
ATOM 3889 O O . GLY B 1 207 ? -7.597 11.292 11.54 1 98.51 207 GLY B O 1
ATOM 3890 N N . ALA B 1 208 ? -5.909 11.917 12.869 1 98.48 208 ALA B N 1
ATOM 3891 C CA . ALA B 1 208 ? -6.825 12.499 13.846 1 98.48 208 ALA B CA 1
ATOM 3892 C C . ALA B 1 208 ? -7.605 13.663 13.241 1 98.48 208 ALA B C 1
ATOM 3894 O O . ALA B 1 208 ? -8.798 13.825 13.508 1 98.48 208 ALA B O 1
ATOM 3895 N N . VAL B 1 209 ? -6.923 14.453 12.497 1 97.92 209 VAL B N 1
ATOM 3896 C CA . VAL B 1 209 ? -7.584 15.567 11.824 1 97.92 209 VAL B CA 1
ATOM 3897 C C . VAL B 1 209 ? -8.668 15.036 10.89 1 97.92 209 VAL B C 1
ATOM 3899 O O . VAL B 1 209 ? -9.764 15.598 10.817 1 97.92 209 VAL B O 1
ATOM 3902 N N . LEU B 1 210 ? -8.401 14.005 10.267 1 97.1 210 LEU B N 1
ATOM 3903 C CA . LEU B 1 210 ? -9.345 13.401 9.334 1 97.1 210 LEU B CA 1
ATOM 3904 C C . LEU B 1 210 ? -10.645 13.031 10.039 1 97.1 210 LEU B C 1
ATOM 3906 O O . LEU B 1 210 ? -11.733 13.297 9.523 1 97.1 210 LEU B O 1
ATOM 3910 N N . THR B 1 211 ? -10.545 12.462 11.225 1 97.19 211 THR B N 1
ATOM 3911 C CA . THR B 1 211 ? -11.737 11.914 11.863 1 97.19 211 THR B CA 1
ATOM 3912 C C . THR B 1 211 ? -12.375 12.942 12.793 1 97.19 211 THR B C 1
ATOM 3914 O O . THR B 1 211 ? -13.567 12.858 13.095 1 97.19 211 THR B O 1
ATOM 3917 N N . THR B 1 212 ? -11.597 13.921 13.277 1 96.14 212 THR B N 1
ATOM 3918 C CA . THR B 1 212 ? -12.169 14.881 14.215 1 96.14 212 THR B CA 1
ATOM 3919 C C . THR B 1 212 ? -12.653 16.129 13.483 1 96.14 212 THR B C 1
ATOM 3921 O O . THR B 1 212 ? -13.532 16.841 13.974 1 96.14 212 THR B O 1
ATOM 3924 N N . VAL B 1 213 ? -12.065 16.396 12.326 1 94.18 213 VAL B N 1
ATOM 3925 C CA . VAL B 1 213 ? -12.356 17.661 11.66 1 94.18 213 VAL B CA 1
ATOM 3926 C C . VAL B 1 213 ? -13.155 17.402 10.384 1 94.18 213 VAL B C 1
ATOM 3928 O O . VAL B 1 213 ? -14.123 18.109 10.097 1 94.18 213 VAL B O 1
ATOM 3931 N N . ILE B 1 214 ? -12.812 16.361 9.671 1 92.94 214 ILE B N 1
ATOM 3932 C CA . ILE B 1 214 ? -13.385 16.161 8.344 1 92.94 214 ILE B CA 1
ATOM 3933 C C . ILE B 1 214 ? -14.539 15.165 8.424 1 92.94 214 ILE B C 1
ATOM 3935 O O . ILE B 1 214 ? -15.679 15.498 8.088 1 92.94 214 ILE B O 1
ATOM 3939 N N . ALA B 1 215 ? -14.289 14.017 8.991 1 92.85 215 ALA B N 1
ATOM 3940 C CA . ALA B 1 215 ? -15.276 12.941 8.956 1 92.85 215 ALA B CA 1
ATOM 3941 C C . ALA B 1 215 ? -16.149 12.956 10.208 1 92.85 215 ALA B C 1
ATOM 3943 O O . ALA B 1 215 ? -17.262 12.425 10.203 1 92.85 215 ALA B O 1
ATOM 3944 N N . SER B 1 216 ? -15.717 13.403 11.363 1 94.46 216 SER B N 1
ATOM 3945 C CA . SER B 1 216 ? -16.424 13.511 12.634 1 94.46 216 SER B CA 1
ATOM 3946 C C . SER B 1 216 ? -16.732 12.134 13.214 1 94.46 216 SER B C 1
ATOM 3948 O O . SER B 1 216 ? -17.703 11.97 13.956 1 94.46 216 SER B O 1
ATOM 3950 N N . SER B 1 217 ? -16.07 11.141 12.797 1 96.49 217 SER B N 1
ATOM 3951 C CA . SER B 1 217 ? -16.11 9.794 13.358 1 96.49 217 SER B CA 1
ATOM 3952 C C . SER B 1 217 ? -15.05 8.899 12.725 1 96.49 217 SER B C 1
ATOM 3954 O O . SER B 1 217 ? -14.475 9.246 11.691 1 96.49 217 SER B O 1
ATOM 3956 N N . TYR B 1 218 ? -14.803 7.833 13.376 1 97.22 218 TYR B N 1
ATOM 3957 C CA . TYR B 1 218 ? -13.923 6.814 12.815 1 97.22 218 TYR B CA 1
ATOM 3958 C C . TYR B 1 218 ? -14.726 5.636 12.277 1 97.22 218 TYR B C 1
ATOM 3960 O O . TYR B 1 218 ? -15.559 5.069 12.987 1 97.22 218 TYR B O 1
ATOM 3968 N N . VAL B 1 219 ? -14.536 5.363 11.089 1 94.08 219 VAL B N 1
ATOM 3969 C CA . VAL B 1 219 ? -15.031 4.138 10.47 1 94.08 219 VAL B CA 1
ATOM 3970 C C . VAL B 1 219 ? -13.872 3.382 9.823 1 94.08 219 VAL B C 1
ATOM 3972 O O . VAL B 1 219 ? -12.874 3.987 9.423 1 94.08 219 VAL B O 1
ATOM 3975 N N . GLN B 1 220 ? -14.029 2.099 9.758 1 87.04 220 GLN B N 1
ATOM 3976 C CA . GLN B 1 220 ? -12.978 1.305 9.13 1 87.04 220 GLN B CA 1
ATOM 3977 C C . GLN B 1 220 ? -12.731 1.758 7.694 1 87.04 220 GLN B C 1
ATOM 3979 O O . GLN B 1 220 ? -13.675 1.915 6.916 1 87.04 220 GLN B O 1
ATOM 3984 N N . GLY B 1 221 ? -11.467 2.031 7.389 1 86.16 221 GLY B N 1
ATOM 3985 C CA . GLY B 1 221 ? -11.128 2.437 6.035 1 86.16 221 GLY B CA 1
ATOM 3986 C C . GLY B 1 221 ? -11.206 3.938 5.825 1 86.16 221 GLY B C 1
ATOM 3987 O O . GLY B 1 221 ? -11.042 4.422 4.703 1 86.16 221 GLY B O 1
ATOM 3988 N N . VAL B 1 222 ? -11.396 4.672 6.848 1 92.19 222 VAL B N 1
ATOM 3989 C CA . VAL B 1 222 ? -11.644 6.107 6.753 1 92.19 222 VAL B CA 1
ATOM 3990 C C . VAL B 1 222 ? -10.45 6.794 6.095 1 92.19 222 VAL B C 1
ATOM 3992 O O . VAL B 1 222 ? -10.609 7.811 5.416 1 92.19 222 VAL B O 1
ATOM 3995 N N . THR B 1 223 ? -9.231 6.3 6.241 1 94.05 223 THR B N 1
ATOM 3996 C CA . THR B 1 223 ? -8.05 6.93 5.66 1 94.05 223 THR B CA 1
ATOM 3997 C C . THR B 1 223 ? -8.061 6.798 4.14 1 94.05 223 THR B C 1
ATOM 3999 O O . THR B 1 223 ? -7.5 7.64 3.435 1 94.05 223 THR B O 1
ATOM 4002 N N . GLY B 1 224 ? -8.64 5.722 3.69 1 86.34 224 GLY B N 1
ATOM 4003 C CA . GLY B 1 224 ? -8.897 5.575 2.266 1 86.34 224 GLY B CA 1
ATOM 4004 C C . GLY B 1 224 ? -7.633 5.595 1.427 1 86.34 224 GLY B C 1
ATOM 4005 O O . GLY B 1 224 ? -7.632 6.117 0.31 1 86.34 224 GLY B O 1
ATOM 4006 N N . GLY B 1 225 ? -6.493 5.257 1.954 1 87.79 225 GLY B N 1
ATOM 4007 C CA . GLY B 1 225 ? -5.25 5.216 1.201 1 87.79 225 GLY B CA 1
ATOM 4008 C C . GLY B 1 225 ? -4.506 6.538 1.204 1 87.79 225 GLY B C 1
ATOM 4009 O O . GLY B 1 225 ? -3.476 6.678 0.541 1 87.79 225 GLY B O 1
ATOM 4010 N N . GLN B 1 226 ? -4.951 7.457 1.882 1 92.21 226 GLN B N 1
ATOM 4011 C CA . GLN B 1 226 ? -4.35 8.787 1.89 1 92.21 226 GLN B CA 1
ATOM 4012 C C . GLN B 1 226 ? -2.893 8.729 2.34 1 92.21 226 GLN B C 1
ATOM 4014 O O . GLN B 1 226 ? -2.072 9.539 1.905 1 92.21 226 GLN B O 1
ATOM 4019 N N . GLY B 1 227 ? -2.586 7.826 3.219 1 93.66 227 GLY B N 1
ATOM 4020 C CA . GLY B 1 227 ? -1.192 7.649 3.594 1 93.66 227 GLY B CA 1
ATOM 4021 C C . GLY B 1 227 ? -0.296 7.312 2.417 1 93.66 227 GLY B C 1
ATOM 4022 O O . GLY B 1 227 ? 0.819 7.829 2.311 1 93.66 227 GLY B O 1
ATOM 4023 N N . PHE B 1 228 ? -0.779 6.492 1.564 1 88.61 228 PHE B N 1
ATOM 4024 C CA . PHE B 1 228 ? -0.034 6.129 0.365 1 88.61 228 PHE B CA 1
ATOM 4025 C C . PHE B 1 228 ? 0.035 7.303 -0.605 1 88.61 228 PHE B C 1
ATOM 4027 O O . PHE B 1 228 ? 1.061 7.52 -1.253 1 88.61 228 PHE B O 1
ATOM 4034 N N . ILE B 1 229 ? -1.05 7.984 -0.686 1 88.03 229 ILE B N 1
ATOM 4035 C CA . ILE B 1 229 ? -1.082 9.147 -1.566 1 88.03 229 ILE B CA 1
ATOM 4036 C C . ILE B 1 229 ? -0.075 10.188 -1.082 1 88.03 229 ILE B C 1
ATOM 4038 O O . ILE B 1 229 ? 0.601 10.829 -1.89 1 88.03 229 ILE B O 1
ATOM 4042 N N . ALA B 1 230 ? -0.017 10.298 0.186 1 93.62 230 ALA B N 1
ATOM 4043 C CA . ALA B 1 230 ? 0.934 11.244 0.765 1 93.62 230 ALA B CA 1
ATOM 4044 C C . ALA B 1 230 ? 2.363 10.91 0.347 1 93.62 230 ALA B C 1
ATOM 4046 O O . ALA B 1 230 ? 3.168 11.809 0.093 1 93.62 230 ALA B O 1
ATOM 4047 N N . ILE B 1 231 ? 2.686 9.687 0.324 1 90.09 231 ILE B N 1
ATOM 4048 C CA . ILE B 1 231 ? 4.013 9.255 -0.1 1 90.09 231 ILE B CA 1
ATOM 4049 C C . ILE B 1 231 ? 4.243 9.65 -1.557 1 90.09 231 ILE B C 1
ATOM 4051 O O . ILE B 1 231 ? 5.325 10.12 -1.917 1 90.09 231 ILE B O 1
ATOM 4055 N N 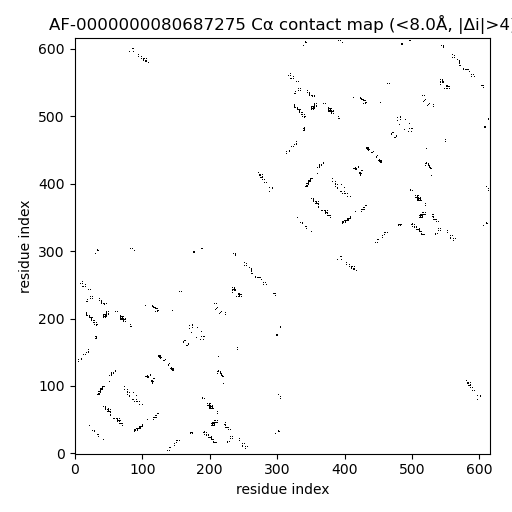. VAL B 1 232 ? 3.203 9.472 -2.337 1 84.54 232 VAL B N 1
ATOM 4056 C CA . VAL B 1 232 ? 3.298 9.831 -3.749 1 84.54 232 VAL B CA 1
ATOM 4057 C C . VAL B 1 232 ? 3.538 11.333 -3.885 1 84.54 232 VAL B C 1
ATOM 4059 O O . VAL B 1 232 ? 4.332 11.767 -4.723 1 84.54 232 VAL B O 1
ATOM 4062 N N . MET B 1 233 ? 2.921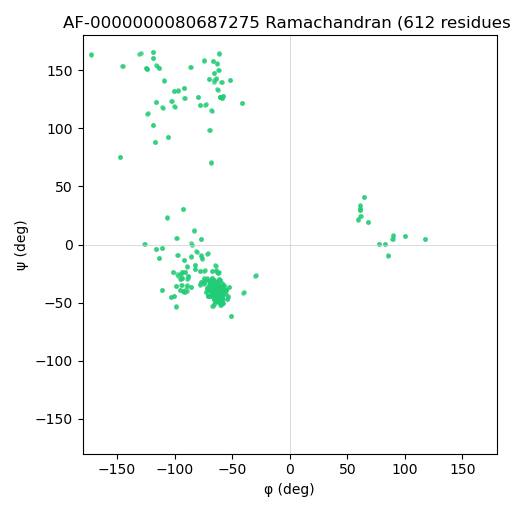 12.055 -3.04 1 87.9 233 MET B N 1
ATOM 4063 C CA . MET B 1 233 ? 3.056 13.506 -3.126 1 87.9 233 MET B CA 1
ATOM 4064 C C . MET B 1 233 ? 4.449 13.95 -2.693 1 87.9 233 MET B C 1
ATOM 4066 O O . MET B 1 233 ? 4.987 14.925 -3.221 1 87.9 233 MET B O 1
ATOM 4070 N N . LEU B 1 234 ? 4.924 13.291 -1.734 1 89.21 234 LEU B N 1
ATOM 4071 C CA . LEU B 1 234 ? 6.27 13.633 -1.287 1 89.21 234 LEU B CA 1
ATOM 4072 C C . LEU B 1 234 ? 7.295 13.344 -2.378 1 89.21 234 LEU B C 1
ATOM 4074 O O . LEU B 1 234 ? 8.25 14.103 -2.555 1 89.21 234 LEU B O 1
ATOM 4078 N N . ILE B 1 235 ? 7.077 12.289 -3.091 1 84.47 235 ILE B N 1
ATOM 4079 C CA . ILE B 1 235 ? 7.983 11.932 -4.177 1 84.47 235 ILE B CA 1
ATOM 4080 C C . ILE B 1 235 ? 7.82 12.918 -5.331 1 84.47 235 ILE B C 1
ATOM 4082 O O . ILE B 1 235 ? 8.807 13.44 -5.854 1 84.47 235 ILE B O 1
ATOM 4086 N N . PHE B 1 236 ? 6.618 13.151 -5.553 1 81.13 236 PHE B N 1
ATOM 4087 C CA . PHE B 1 236 ? 6.307 14.138 -6.581 1 81.13 236 PHE B CA 1
ATOM 4088 C C . PHE B 1 236 ? 6.888 15.499 -6.219 1 81.13 236 PHE B C 1
ATOM 4090 O O . PHE B 1 236 ? 7.291 16.262 -7.099 1 81.13 236 PHE B O 1
ATOM 4097 N N . GLY B 1 237 ? 6.808 15.796 -5.028 1 87.81 237 GLY B N 1
ATOM 4098 C CA . GLY B 1 237 ? 7.284 17.074 -4.524 1 87.81 237 GLY B CA 1
ATOM 4099 C C . GLY B 1 237 ? 8.793 17.137 -4.386 1 87.81 237 GLY B C 1
ATOM 4100 O O . GLY B 1 237 ? 9.333 18.107 -3.851 1 87.81 237 GLY B O 1
ATOM 4101 N N . LYS B 1 238 ? 9.515 16.09 -4.823 1 89.3 238 LYS B N 1
ATOM 4102 C CA . LYS B 1 238 ? 10.973 16.032 -4.872 1 89.3 238 LYS B CA 1
ATOM 4103 C C . LYS B 1 238 ? 11.576 16.18 -3.478 1 89.3 238 LYS B C 1
ATOM 4105 O O . LYS B 1 238 ? 12.587 16.863 -3.302 1 89.3 238 LYS B O 1
ATOM 4110 N N . TRP B 1 239 ? 10.887 15.736 -2.524 1 93.31 239 TRP B N 1
ATOM 4111 C CA . TRP B 1 239 ? 11.348 15.672 -1.141 1 93.31 239 TRP B CA 1
ATOM 4112 C C . TRP B 1 239 ? 11.593 17.071 -0.585 1 93.31 239 TRP B C 1
ATOM 4114 O O . TRP B 1 239 ? 12.617 17.321 0.055 1 93.31 239 TRP B O 1
ATOM 4124 N N . THR B 1 240 ? 10.724 17.981 -0.895 1 95.84 240 THR B N 1
ATOM 4125 C CA . THR B 1 240 ? 10.742 19.314 -0.303 1 95.84 240 THR B CA 1
ATOM 4126 C C . THR B 1 240 ? 9.4 19.636 0.347 1 95.84 240 THR B C 1
ATOM 4128 O O . THR B 1 240 ? 8.362 19.122 -0.073 1 95.84 240 THR B O 1
ATOM 4131 N N . PRO B 1 241 ? 9.475 20.442 1.333 1 97.75 241 PRO B N 1
ATOM 4132 C CA . PRO B 1 241 ? 8.219 20.792 1.999 1 97.75 241 PRO B CA 1
ATOM 4133 C C . PRO B 1 241 ? 7.229 21.485 1.065 1 97.75 241 PRO B C 1
ATOM 4135 O O . PRO B 1 241 ? 6.044 21.143 1.052 1 97.75 241 PRO B O 1
ATOM 4138 N N . PHE B 1 242 ? 7.683 22.372 0.297 1 97.19 242 PHE B N 1
ATOM 4139 C CA . PHE B 1 242 ? 6.808 23.08 -0.631 1 97.19 242 PHE B CA 1
ATOM 4140 C C . PHE B 1 242 ? 6.324 22.149 -1.736 1 97.19 242 PHE B C 1
ATOM 4142 O O . PHE B 1 242 ? 5.209 22.302 -2.239 1 97.19 242 PHE B O 1
ATOM 4149 N N . GLY B 1 243 ? 7.155 21.258 -2.103 1 93.94 243 GLY B N 1
ATOM 4150 C CA . GLY B 1 243 ? 6.709 20.243 -3.044 1 93.94 243 GLY B CA 1
ATOM 4151 C C . GLY B 1 243 ? 5.553 19.412 -2.521 1 93.94 243 GLY B C 1
ATOM 4152 O O . GLY B 1 243 ? 4.608 19.121 -3.258 1 93.94 243 GLY B O 1
ATOM 4153 N N . VAL B 1 244 ? 5.675 19.018 -1.285 1 95.79 244 VAL B N 1
ATOM 4154 C CA . VAL B 1 244 ? 4.603 18.264 -0.642 1 95.79 244 VAL B CA 1
ATOM 4155 C C . VAL B 1 244 ? 3.314 19.083 -0.657 1 95.79 244 VAL B C 1
ATOM 4157 O O . VAL B 1 244 ? 2.238 18.553 -0.946 1 95.79 244 VAL B O 1
ATOM 4160 N N . LEU B 1 245 ? 3.463 20.381 -0.355 1 97.25 245 LEU B N 1
ATOM 4161 C CA . LEU B 1 245 ? 2.314 21.281 -0.369 1 97.25 245 LEU B CA 1
ATOM 4162 C C . LEU B 1 245 ? 1.669 21.317 -1.75 1 97.25 245 LEU B C 1
ATOM 4164 O O . LEU B 1 245 ? 0.455 21.141 -1.878 1 97.25 245 LEU B O 1
ATOM 4168 N N . MET B 1 246 ? 2.432 21.525 -2.736 1 92.93 246 MET B N 1
ATOM 4169 C CA . MET B 1 246 ? 1.927 21.638 -4.101 1 92.93 246 MET B CA 1
ATOM 4170 C C . MET B 1 246 ? 1.3 20.326 -4.56 1 92.93 246 MET B C 1
ATOM 4172 O O . MET B 1 246 ? 0.255 20.327 -5.213 1 92.93 246 MET B O 1
ATOM 4176 N N . GLY B 1 247 ? 1.997 19.275 -4.274 1 89.88 247 GLY B N 1
ATOM 4177 C CA . GLY B 1 247 ? 1.437 17.978 -4.617 1 89.88 247 GLY B CA 1
ATOM 4178 C C . GLY B 1 247 ? 0.109 17.703 -3.939 1 89.88 247 GLY B C 1
ATOM 4179 O O . GLY B 1 247 ? -0.822 17.194 -4.567 1 89.88 247 GLY B O 1
ATOM 4180 N N . SER B 1 248 ? 0.037 18.006 -2.656 1 94.29 248 SER B N 1
ATOM 4181 C CA . SER B 1 248 ? -1.186 17.785 -1.89 1 94.29 248 SER B CA 1
ATOM 4182 C C . SER B 1 248 ? -2.336 18.629 -2.43 1 94.29 248 SER B C 1
ATOM 4184 O O . SER B 1 248 ? -3.472 18.158 -2.516 1 94.29 248 SER B O 1
ATOM 4186 N N . PHE B 1 249 ? -2.042 19.832 -2.824 1 93.26 249 PHE B N 1
ATOM 4187 C CA . PHE B 1 249 ? -3.056 20.7 -3.41 1 93.26 249 PHE B CA 1
ATOM 4188 C C . PHE B 1 249 ? -3.503 20.172 -4.768 1 93.26 249 PHE B C 1
ATOM 4190 O O . PHE B 1 249 ? -4.694 20.19 -5.085 1 93.26 249 PHE B O 1
ATOM 4197 N N . LEU B 1 250 ? -2.621 19.79 -5.489 1 87.25 250 LEU B N 1
ATOM 4198 C CA . LEU B 1 250 ? -2.945 19.28 -6.817 1 87.25 250 LEU B CA 1
ATOM 4199 C C . LEU B 1 250 ? -3.868 18.07 -6.724 1 87.25 250 LEU B C 1
ATOM 4201 O O . LEU B 1 250 ? -4.885 18.005 -7.418 1 87.25 250 LEU B O 1
ATOM 4205 N N . PHE B 1 251 ? -3.499 17.149 -5.919 1 88.23 251 PHE B N 1
ATOM 4206 C CA . PHE B 1 251 ? -4.315 15.949 -5.778 1 88.23 251 PHE B CA 1
ATOM 4207 C C . PHE B 1 251 ? -5.712 16.299 -5.281 1 88.23 251 PHE B C 1
ATOM 4209 O O . PHE B 1 251 ? -6.708 15.803 -5.812 1 88.23 251 PHE B O 1
ATOM 4216 N N . SER B 1 252 ? -5.718 17.095 -4.241 1 91.95 252 SER B N 1
ATOM 4217 C CA . SER B 1 252 ? -7.002 17.465 -3.654 1 91.95 252 SER B CA 1
ATOM 4218 C C . SER B 1 252 ? -7.859 18.244 -4.646 1 91.95 252 SER B C 1
ATOM 4220 O O . SER B 1 252 ? -9.084 18.102 -4.661 1 91.95 252 SER B O 1
ATOM 4222 N N . PHE B 1 253 ? -7.275 19.078 -5.398 1 90.28 253 PHE B N 1
ATOM 4223 C CA . PHE B 1 253 ? -7.992 19.829 -6.422 1 90.28 253 PHE B CA 1
ATOM 4224 C C . PHE B 1 253 ? -8.604 18.889 -7.453 1 90.28 253 PHE B C 1
ATOM 4226 O O . PHE B 1 253 ? -9.779 19.023 -7.802 1 90.28 253 PHE B O 1
ATOM 4233 N N . VAL B 1 254 ? -7.791 18.001 -7.889 1 85.45 254 VAL B N 1
ATOM 4234 C CA . VAL B 1 254 ? -8.257 17.067 -8.909 1 85.45 254 VAL B CA 1
ATOM 4235 C C . VAL B 1 254 ? -9.384 16.206 -8.344 1 85.45 254 VAL B C 1
ATOM 4237 O O . VAL B 1 254 ? -10.365 15.924 -9.036 1 85.45 254 VAL B O 1
ATOM 4240 N N . LYS B 1 255 ? -9.207 15.77 -7.162 1 85.01 255 LYS B N 1
ATOM 4241 C CA . LYS B 1 255 ? -10.243 14.977 -6.506 1 85.01 255 LYS B CA 1
ATOM 4242 C C . LYS B 1 255 ? -11.547 15.762 -6.395 1 85.01 255 LYS B C 1
ATOM 4244 O O . LYS B 1 255 ? -12.623 15.23 -6.675 1 85.01 255 LYS B O 1
ATOM 4249 N N . THR B 1 256 ? -11.427 17.012 -5.947 1 86.74 256 THR B N 1
ATOM 4250 C CA . THR B 1 256 ? -12.601 17.865 -5.801 1 86.74 256 THR B CA 1
ATOM 4251 C C . THR B 1 256 ? -13.23 18.157 -7.16 1 86.74 256 THR B C 1
ATOM 4253 O O . THR B 1 256 ? -14.456 18.195 -7.286 1 86.74 256 THR B O 1
ATOM 4256 N N . LEU B 1 257 ? -12.44 18.403 -8.1 1 83.8 257 LEU B N 1
ATOM 4257 C CA . LEU B 1 257 ? -12.926 18.653 -9.453 1 83.8 257 LEU B CA 1
ATOM 4258 C C . LEU B 1 257 ? -13.714 17.458 -9.977 1 83.8 257 LEU B C 1
ATOM 4260 O O . LEU B 1 257 ? -14.744 17.627 -10.633 1 83.8 257 LEU B O 1
ATOM 4264 N N . ALA B 1 258 ? -13.188 16.306 -9.699 1 78.93 258 ALA B N 1
ATOM 4265 C CA . ALA B 1 258 ? -13.874 15.089 -10.124 1 78.93 258 ALA B CA 1
ATOM 4266 C C . ALA B 1 258 ? -15.262 14.994 -9.498 1 78.93 258 ALA B C 1
ATOM 4268 O O . ALA B 1 258 ? -16.222 14.589 -10.159 1 78.93 258 ALA B O 1
ATOM 4269 N N . ILE B 1 259 ? -15.351 15.361 -8.317 1 76.18 259 ILE B N 1
ATOM 4270 C CA . ILE B 1 259 ? -16.619 15.317 -7.598 1 76.18 259 ILE B CA 1
ATOM 4271 C C . ILE B 1 259 ? -17.579 16.353 -8.181 1 76.18 259 ILE B C 1
ATOM 4273 O O . ILE B 1 259 ? -18.767 16.076 -8.36 1 76.18 259 ILE B O 1
ATOM 4277 N N . VAL B 1 260 ? -17.053 17.518 -8.437 1 79.28 260 VAL B N 1
ATOM 4278 C CA . VAL B 1 260 ? -17.868 18.596 -8.987 1 79.28 260 VAL B CA 1
ATOM 4279 C C . VAL B 1 260 ? -18.359 18.214 -10.382 1 79.28 260 VAL B C 1
ATOM 4281 O O . VAL B 1 260 ? -19.518 18.456 -10.727 1 79.28 260 VAL B O 1
ATOM 4284 N N . LEU B 1 261 ? -17.53 17.695 -11.097 1 76.36 261 LEU B N 1
ATOM 4285 C CA . LEU B 1 261 ? -17.89 17.302 -12.455 1 76.36 261 LEU B CA 1
ATOM 4286 C C . LEU B 1 261 ? -18.913 16.171 -12.441 1 76.36 261 LEU B C 1
ATOM 4288 O O . LEU B 1 261 ? -19.781 16.102 -13.314 1 76.36 261 LEU B O 1
ATOM 4292 N N . ALA B 1 262 ? -18.732 15.35 -11.478 1 71.79 262 ALA B N 1
ATOM 4293 C CA . ALA B 1 262 ? -19.672 14.239 -11.353 1 71.79 262 ALA B CA 1
ATOM 4294 C C . ALA B 1 262 ? -21.072 14.74 -11.011 1 71.79 262 ALA B C 1
ATOM 4296 O O . ALA B 1 262 ? -22.067 14.082 -11.323 1 71.79 262 ALA B O 1
ATOM 4297 N N . GLN B 1 263 ? -21.127 15.79 -10.335 1 68.19 263 GLN B N 1
ATOM 4298 C CA . GLN B 1 263 ? -22.407 16.348 -9.912 1 68.19 263 GLN B CA 1
ATOM 4299 C C . GLN B 1 263 ? -22.996 17.252 -10.992 1 68.19 263 GLN B C 1
ATOM 4301 O O . GLN B 1 263 ? -24.15 17.675 -10.892 1 68.19 263 GLN B O 1
ATOM 4306 N N . SER B 1 264 ? -22.263 17.564 -11.96 1 65.83 264 SER B N 1
ATOM 4307 C CA . SER B 1 264 ? -22.78 18.439 -13.007 1 65.83 264 SER B CA 1
ATOM 4308 C C . SER B 1 264 ? -23.788 17.709 -13.889 1 65.83 264 SER B C 1
ATOM 4310 O O . SER B 1 264 ? -23.597 16.537 -14.22 1 65.83 264 SER B O 1
ATOM 4312 N N . PRO B 1 265 ? -24.94 18.234 -13.906 1 59.7 265 PRO B N 1
ATOM 4313 C CA . PRO B 1 265 ? -26.022 17.643 -14.698 1 59.7 265 PRO B CA 1
ATOM 4314 C C . PRO B 1 265 ? -25.548 17.139 -16.059 1 59.7 265 PRO B C 1
ATOM 4316 O O . PRO B 1 265 ? -26.037 16.117 -16.547 1 59.7 265 PRO B O 1
ATOM 4319 N N . PHE B 1 266 ? -24.741 17.868 -16.677 1 52.86 266 PHE B N 1
ATOM 4320 C CA . PHE B 1 266 ? -24.328 17.499 -18.026 1 52.86 266 PHE B CA 1
ATOM 4321 C C . PHE B 1 266 ? -23.536 16.197 -18.013 1 52.86 266 PHE B C 1
ATOM 4323 O O . PHE B 1 266 ? -23.731 15.338 -18.875 1 52.86 266 PHE B O 1
ATOM 4330 N N . LEU B 1 267 ? -22.695 16.072 -17.144 1 55.33 267 LEU B N 1
ATOM 4331 C CA . LEU B 1 267 ? -21.847 14.885 -17.119 1 55.33 267 LEU B CA 1
ATOM 4332 C C . LEU B 1 267 ? -22.498 13.768 -16.311 1 55.33 267 LEU B C 1
ATOM 4334 O O . LEU B 1 267 ? -22.165 12.594 -16.486 1 55.33 267 LEU B O 1
ATOM 4338 N N . SER B 1 268 ? -23.321 14.205 -15.315 1 54.44 268 SER B N 1
ATOM 4339 C CA . SER B 1 268 ? -24.076 13.212 -14.558 1 54.44 268 SER B CA 1
ATOM 4340 C C . SER B 1 268 ? -24.866 12.293 -15.484 1 54.44 268 SER B C 1
ATOM 4342 O O . SER B 1 268 ? -25.304 11.217 -15.073 1 54.44 268 SER B O 1
ATOM 4344 N N . LEU B 1 269 ? -25.35 12.933 -16.534 1 50.74 269 LEU B N 1
ATOM 4345 C CA . LEU B 1 269 ? -26.133 12.148 -17.483 1 50.74 269 LEU B CA 1
ATOM 4346 C C . LEU B 1 269 ? -25.282 11.05 -18.112 1 50.74 269 LEU B C 1
ATOM 4348 O O . LEU B 1 269 ? -25.797 9.987 -18.467 1 50.74 269 LEU B O 1
ATOM 4352 N N . ILE B 1 270 ? -24.18 11.443 -18.409 1 49.91 270 ILE B N 1
ATOM 4353 C CA . ILE B 1 270 ? -23.42 10.511 -19.235 1 49.91 270 ILE B CA 1
ATOM 4354 C C . ILE B 1 270 ? -22.63 9.556 -18.343 1 49.91 270 ILE B C 1
ATOM 4356 O O . ILE B 1 270 ? -22.439 8.388 -18.689 1 49.91 270 ILE B O 1
ATOM 4360 N N . MET B 1 271 ? -22.043 10.153 -17.198 1 51.88 271 MET B N 1
ATOM 4361 C CA . MET B 1 271 ? -21.172 9.228 -16.479 1 51.88 271 MET B CA 1
ATOM 4362 C C . MET B 1 271 ? -21.615 9.08 -15.027 1 51.88 271 MET B C 1
ATOM 4364 O O . MET B 1 271 ? -21.85 10.076 -14.34 1 51.88 271 MET B O 1
ATOM 4368 N N . PRO B 1 272 ? -22.102 7.896 -14.636 1 53.03 272 PRO B N 1
ATOM 4369 C CA . PRO B 1 272 ? -22.415 7.696 -13.219 1 53.03 272 PRO B CA 1
ATOM 4370 C C . PRO B 1 272 ? -21.357 8.291 -12.291 1 53.03 272 PRO B C 1
ATOM 4372 O O . PRO B 1 272 ? -20.172 8.31 -12.633 1 53.03 272 PRO B O 1
ATOM 4375 N N . PRO B 1 273 ? -21.706 9.284 -11.327 1 52.72 273 PRO B N 1
ATOM 4376 C CA . PRO B 1 273 ? -20.832 9.947 -10.356 1 52.72 273 PRO B CA 1
ATOM 4377 C C . PRO B 1 273 ? -19.665 9.067 -9.914 1 52.72 273 PRO B C 1
ATOM 4379 O O . PRO B 1 273 ? -18.586 9.576 -9.601 1 52.72 273 PRO B O 1
ATOM 4382 N N . LYS B 1 274 ? -19.869 7.802 -9.998 1 53.43 274 LYS B N 1
ATOM 4383 C CA . LYS B 1 274 ? -18.901 6.855 -9.452 1 53.43 274 LYS B CA 1
ATOM 4384 C C . LYS B 1 274 ? -17.666 6.756 -10.343 1 53.43 274 LYS B C 1
ATOM 4386 O O . LYS B 1 274 ? -16.574 6.441 -9.867 1 53.43 274 LYS B O 1
ATOM 4391 N N . MET B 1 275 ? -17.85 7.149 -11.713 1 54.38 275 MET B N 1
ATOM 4392 C CA . MET B 1 275 ? -16.731 7.052 -12.646 1 54.38 275 MET B CA 1
ATOM 4393 C C . MET B 1 275 ? -15.716 8.162 -12.395 1 54.38 275 MET B C 1
ATOM 4395 O O . MET B 1 275 ? -14.525 7.993 -12.662 1 54.38 275 MET B O 1
ATOM 4399 N N . LEU B 1 276 ? -16.183 9.242 -11.919 1 56.71 276 LEU B N 1
ATOM 4400 C CA . LEU B 1 276 ? -15.313 10.407 -11.807 1 56.71 276 LEU B CA 1
ATOM 4401 C C . LEU B 1 276 ? -14.368 10.268 -10.618 1 56.71 276 LEU B C 1
ATOM 4403 O O . LEU B 1 276 ? -13.362 10.976 -10.534 1 56.71 276 LEU B O 1
ATOM 4407 N N . VAL B 1 277 ? -14.624 9.312 -9.868 1 56.21 277 VAL B N 1
ATOM 4408 C CA . VAL B 1 277 ? -13.755 9.099 -8.715 1 56.21 277 VAL B CA 1
ATOM 4409 C C . VAL B 1 277 ? -12.397 8.578 -9.181 1 56.21 277 VAL B C 1
ATOM 4411 O O . VAL B 1 277 ? -11.395 8.724 -8.478 1 56.21 277 VAL B O 1
ATOM 4414 N N . ILE B 1 278 ? -12.3 8.245 -10.527 1 60 278 ILE B N 1
ATOM 4415 C CA . ILE B 1 278 ? -11.087 7.625 -11.05 1 60 278 ILE B CA 1
ATOM 4416 C C . ILE B 1 278 ? -10.121 8.705 -11.531 1 60 278 ILE B C 1
ATOM 4418 O O . ILE B 1 278 ? -8.911 8.477 -11.603 1 60 278 ILE B O 1
ATOM 4422 N N . THR B 1 279 ? -10.604 9.814 -11.841 1 63.43 279 THR B N 1
ATOM 4423 C CA . THR B 1 279 ? -9.87 10.862 -12.542 1 63.43 279 THR B CA 1
ATOM 4424 C C . THR B 1 279 ? -8.673 11.328 -11.719 1 63.43 279 THR B C 1
ATOM 4426 O O . THR B 1 279 ? -7.573 11.491 -12.25 1 63.43 279 THR B O 1
ATOM 4429 N N . PRO B 1 280 ? -8.795 11.369 -10.384 1 63.89 280 PRO B N 1
ATOM 4430 C CA . PRO B 1 280 ? -7.629 11.861 -9.646 1 63.89 280 PRO B CA 1
ATOM 4431 C C . PRO B 1 280 ? -6.44 10.905 -9.717 1 63.89 280 PRO B C 1
ATOM 4433 O O . PRO B 1 280 ? -5.292 11.347 -9.807 1 63.89 280 PRO B O 1
ATOM 4436 N N . TYR B 1 281 ? -6.723 9.72 -9.818 1 64.56 281 TYR B N 1
ATOM 4437 C CA . TYR B 1 281 ? -5.646 8.737 -9.803 1 64.56 281 TYR B CA 1
ATOM 4438 C C . TYR B 1 281 ? -4.935 8.684 -11.15 1 64.56 281 TYR B C 1
ATOM 4440 O O . TYR B 1 281 ? -3.715 8.514 -11.209 1 64.56 281 TYR B O 1
ATOM 4448 N N . LEU B 1 282 ? -5.723 8.89 -12.15 1 66.09 282 LEU B N 1
ATOM 4449 C CA . LEU B 1 282 ? -5.134 8.96 -13.483 1 66.09 282 LEU B CA 1
ATOM 4450 C C . LEU B 1 282 ? -4.243 10.19 -13.619 1 66.09 282 LEU B C 1
ATOM 4452 O O . LEU B 1 282 ? -3.154 10.113 -14.191 1 66.09 282 LEU B O 1
ATOM 4456 N N . ILE B 1 283 ? -4.702 11.255 -13.082 1 66.64 283 ILE B N 1
ATOM 4457 C CA . ILE B 1 283 ? -3.961 12.507 -13.196 1 66.64 283 ILE B CA 1
ATOM 4458 C C . ILE B 1 283 ? -2.663 12.413 -12.397 1 66.64 283 ILE B C 1
ATOM 4460 O O . ILE B 1 283 ? -1.621 12.908 -12.833 1 66.64 283 ILE B O 1
ATOM 4464 N N . ILE B 1 284 ? -2.741 11.708 -11.27 1 63.79 284 ILE B N 1
ATOM 4465 C CA . ILE B 1 284 ? -1.534 11.544 -10.467 1 63.79 284 ILE B CA 1
ATOM 4466 C C . ILE B 1 284 ? -0.495 10.748 -11.253 1 63.79 284 ILE B C 1
ATOM 4468 O O . ILE B 1 284 ? 0.682 11.115 -11.286 1 63.79 284 ILE B O 1
ATOM 4472 N N . ILE B 1 285 ? -0.977 9.799 -11.964 1 62.85 285 ILE B N 1
ATOM 4473 C CA . ILE B 1 285 ? -0.081 8.979 -12.772 1 62.85 285 ILE B CA 1
ATOM 4474 C C . ILE B 1 285 ? 0.541 9.829 -13.878 1 62.85 285 ILE B C 1
ATOM 4476 O O . ILE B 1 285 ? 1.752 9.778 -14.101 1 62.85 285 ILE B O 1
ATOM 4480 N N . VAL B 1 286 ? -0.294 10.533 -14.488 1 65.49 286 VAL B N 1
ATOM 4481 C CA . VAL B 1 286 ? 0.172 11.351 -15.604 1 65.49 286 VAL B CA 1
ATOM 4482 C C . VAL B 1 286 ? 1.142 12.415 -15.095 1 65.49 286 VAL B C 1
ATOM 4484 O O . VAL B 1 286 ? 2.178 12.667 -15.715 1 65.49 286 VAL B O 1
ATOM 4487 N N . SER B 1 287 ? 0.783 13.108 -13.995 1 64.31 287 SER B N 1
ATOM 4488 C CA . SER B 1 287 ? 1.642 14.149 -13.441 1 64.31 287 SER B CA 1
ATOM 4489 C C . SER B 1 287 ? 3.011 13.592 -13.062 1 64.31 287 SER B C 1
ATOM 4491 O O . SER B 1 287 ? 4.029 14.267 -13.229 1 64.31 287 SER B O 1
ATOM 4493 N N . LEU B 1 288 ? 3.001 12.428 -12.58 1 59.4 288 LEU B N 1
ATOM 4494 C CA . LEU B 1 288 ? 4.251 11.79 -12.182 1 59.4 288 LEU B CA 1
ATOM 4495 C C . LEU B 1 288 ? 5.141 11.537 -13.394 1 59.4 288 LEU B C 1
ATOM 4497 O O . LEU B 1 288 ? 6.366 11.651 -13.305 1 59.4 288 LEU B O 1
ATOM 4501 N N . VAL B 1 289 ? 4.546 11.113 -14.452 1 58.57 289 VAL B N 1
ATOM 4502 C CA . VAL B 1 289 ? 5.257 10.873 -15.703 1 58.57 289 VAL B CA 1
ATOM 4503 C C . VAL B 1 289 ? 5.995 12.139 -16.13 1 58.57 289 VAL B C 1
ATOM 4505 O O . VAL B 1 289 ? 7.14 12.075 -16.583 1 58.57 289 VAL B O 1
ATOM 4508 N N . PHE B 1 290 ? 5.35 13.16 -15.911 1 59.41 290 PHE B N 1
ATOM 4509 C CA . PHE B 1 290 ? 5.884 14.391 -16.483 1 59.41 290 PHE B CA 1
ATOM 4510 C C . PHE B 1 290 ? 6.875 15.046 -15.529 1 59.41 290 PHE B C 1
ATOM 4512 O O . PHE B 1 290 ? 7.823 15.702 -15.965 1 59.41 290 PHE B O 1
ATOM 4519 N N . PHE B 1 291 ? 6.691 14.787 -14.241 1 58.45 291 PHE B N 1
ATOM 4520 C CA . PHE B 1 291 ? 7.493 15.576 -13.312 1 58.45 291 PHE B CA 1
ATOM 4521 C C . PHE B 1 291 ? 8.531 14.703 -12.617 1 58.45 291 PHE B C 1
ATOM 4523 O O . PHE B 1 291 ? 9.338 15.199 -11.828 1 58.45 291 PHE B O 1
ATOM 4530 N N . SER B 1 292 ? 8.579 13.414 -12.843 1 55.4 292 SER B N 1
ATOM 4531 C CA . SER B 1 292 ? 9.442 12.522 -12.075 1 55.4 292 SER B CA 1
ATOM 4532 C C . SER B 1 292 ? 10.855 12.493 -12.647 1 55.4 292 SER B C 1
ATOM 4534 O O . SER B 1 292 ? 11.725 11.786 -12.132 1 55.4 292 SER B O 1
ATOM 4536 N N . LYS B 1 293 ? 11.266 13.159 -13.68 1 56.35 293 LYS B N 1
ATOM 4537 C CA . LYS B 1 293 ? 12.58 13.015 -14.3 1 56.35 293 LYS B CA 1
ATOM 4538 C C . LYS B 1 293 ? 13.695 13.279 -13.292 1 56.35 293 LYS B C 1
ATOM 4540 O O . LYS B 1 293 ? 14.804 12.76 -13.436 1 56.35 293 LYS B O 1
ATOM 4545 N N . ARG B 1 294 ? 13.609 14.117 -12.39 1 57.46 294 ARG B N 1
ATOM 4546 C CA . ARG B 1 294 ? 14.748 14.402 -11.524 1 57.46 294 ARG B CA 1
ATOM 4547 C C . ARG B 1 294 ? 14.546 13.799 -10.138 1 57.46 294 ARG B C 1
ATOM 4549 O O . ARG B 1 294 ? 13.72 14.281 -9.36 1 57.46 294 ARG B O 1
ATOM 4556 N N . ASN B 1 295 ? 15.051 12.538 -9.933 1 63.98 295 ASN B N 1
ATOM 4557 C CA . ASN B 1 295 ? 14.957 11.866 -8.641 1 63.98 295 ASN B CA 1
ATOM 4558 C C . ASN B 1 295 ? 15.868 12.515 -7.604 1 63.98 295 ASN B C 1
ATOM 4560 O O . ASN B 1 295 ? 17.092 12.488 -7.744 1 63.98 295 ASN B O 1
ATOM 4564 N N . ASN B 1 296 ? 15.283 13.378 -6.754 1 80.27 296 ASN B N 1
ATOM 4565 C CA . ASN B 1 296 ? 16.001 14.045 -5.673 1 80.27 296 ASN B CA 1
ATOM 4566 C C . ASN B 1 296 ? 15.91 13.257 -4.37 1 80.27 296 ASN B C 1
ATOM 4568 O O . ASN B 1 296 ? 15.929 13.839 -3.284 1 80.27 296 ASN B O 1
ATOM 4572 N N . ALA B 1 297 ? 15.81 11.948 -4.552 1 85.39 297 ALA B N 1
ATOM 4573 C CA . ALA B 1 297 ? 15.758 11.116 -3.353 1 85.39 297 ALA B CA 1
ATOM 4574 C C . ALA B 1 297 ? 17.108 11.096 -2.641 1 85.39 297 ALA B C 1
ATOM 4576 O O . ALA B 1 297 ? 18.158 11.163 -3.285 1 85.39 297 ALA B O 1
ATOM 4577 N N . PRO B 1 298 ? 17.029 11.1 -1.304 1 91.57 298 PRO B N 1
ATOM 4578 C CA . PRO B 1 298 ? 18.304 10.937 -0.602 1 91.57 298 PRO B CA 1
ATOM 4579 C C . PRO B 1 298 ? 19.092 9.721 -1.087 1 91.57 298 PRO B C 1
ATOM 4581 O O . PRO B 1 298 ? 18.506 8.673 -1.367 1 91.57 298 PRO B O 1
ATOM 4584 N N . LYS B 1 299 ? 20.349 9.849 -1.171 1 89.37 299 LYS B N 1
ATOM 4585 C CA . LYS B 1 299 ? 21.224 8.844 -1.769 1 89.37 299 LYS B CA 1
ATOM 4586 C C . LYS B 1 299 ? 21.164 7.531 -0.994 1 89.37 299 LYS B C 1
ATOM 4588 O O . LYS B 1 299 ? 21.283 6.453 -1.579 1 89.37 299 LYS B O 1
ATOM 4593 N N . PHE B 1 300 ? 21.013 7.616 0.295 1 90.02 300 PHE B N 1
ATOM 4594 C CA . PHE B 1 300 ? 21.052 6.413 1.117 1 90.02 300 PHE B CA 1
ATOM 4595 C C . PHE B 1 300 ? 19.657 6.051 1.614 1 90.02 300 PHE B C 1
ATOM 4597 O O . PHE B 1 300 ? 19.512 5.371 2.632 1 90.02 300 PHE B O 1
ATOM 4604 N N . LEU B 1 301 ? 18.704 6.536 0.882 1 90.08 301 LEU B N 1
ATOM 4605 C CA . LEU B 1 301 ? 17.326 6.235 1.254 1 90.08 301 LEU B CA 1
ATOM 4606 C C . LEU B 1 301 ? 17.071 4.732 1.224 1 90.08 301 LEU B C 1
ATOM 4608 O O . LEU B 1 301 ? 17.375 4.066 0.231 1 90.08 301 LEU B O 1
ATOM 4612 N N . GLY B 1 302 ? 16.555 4.247 2.348 1 86.75 302 GLY B N 1
ATOM 4613 C CA . GLY B 1 302 ? 16.164 2.847 2.41 1 86.75 302 GLY B CA 1
ATOM 4614 C C . GLY B 1 302 ? 17.324 1.915 2.7 1 86.75 302 GLY B C 1
ATOM 4615 O O . GLY B 1 302 ? 17.141 0.7 2.802 1 86.75 302 GLY B O 1
ATOM 4616 N N . ILE B 1 303 ? 18.517 2.443 2.87 1 83.95 303 ILE B N 1
ATOM 4617 C CA . ILE B 1 303 ? 19.704 1.637 3.135 1 83.95 303 ILE B CA 1
ATOM 4618 C C . ILE B 1 303 ? 20.023 1.663 4.628 1 83.95 303 ILE B C 1
ATOM 4620 O O . ILE B 1 303 ? 20.228 2.732 5.207 1 83.95 303 ILE B O 1
ATOM 4624 N N . PRO B 1 304 ? 19.99 0.483 5.193 1 84.14 304 PRO B N 1
ATOM 4625 C CA . PRO B 1 304 ? 20.359 0.453 6.61 1 84.14 304 PRO B CA 1
ATOM 4626 C C . PRO B 1 304 ? 21.773 0.97 6.863 1 84.14 304 PRO B C 1
ATOM 4628 O O . PRO B 1 304 ? 22.685 0.694 6.079 1 84.14 304 PRO B O 1
ATOM 4631 N N . TYR B 1 305 ? 21.919 1.702 7.898 1 86.8 305 TYR B N 1
ATOM 4632 C CA . TYR B 1 305 ? 23.229 2.251 8.229 1 86.8 305 TYR B CA 1
ATOM 4633 C C . TYR B 1 305 ? 23.99 1.32 9.165 1 86.8 305 TYR B C 1
ATOM 4635 O O . TYR B 1 305 ? 23.439 0.843 10.16 1 86.8 305 TYR B O 1
ATOM 4643 N N . LYS B 1 306 ? 25.224 0.937 8.776 1 82.04 306 LYS B N 1
ATOM 4644 C CA . LYS B 1 306 ? 26.139 0.14 9.589 1 82.04 306 LYS B CA 1
ATOM 4645 C C . LYS B 1 306 ? 27.334 0.971 10.047 1 82.04 306 LYS B C 1
ATOM 4647 O O . LYS B 1 306 ? 28.062 1.527 9.222 1 82.04 306 LYS B O 1
ATOM 4652 N N . LYS B 1 307 ? 27.372 1.052 11.357 1 76.17 307 LYS B N 1
ATOM 4653 C CA . LYS B 1 307 ? 28.489 1.807 11.917 1 76.17 307 LYS B CA 1
ATOM 4654 C C . LYS B 1 307 ? 29.811 1.079 11.696 1 76.17 307 LYS B C 1
ATOM 4656 O O . LYS B 1 307 ? 29.892 -0.139 11.873 1 76.17 307 LYS B O 1
ATOM 4661 N N . HIS B 1 308 ? 30.67 1.616 10.965 1 60.17 308 HIS B N 1
ATOM 4662 C CA . HIS B 1 308 ? 32.006 1.04 10.862 1 60.17 308 HIS B CA 1
ATOM 4663 C C . HIS B 1 308 ? 32.891 1.492 12.019 1 60.17 308 HIS B C 1
ATOM 4665 O O . HIS B 1 308 ? 32.725 2.597 12.539 1 60.17 308 HIS B O 1
#

Radius of gyration: 24.37 Å; Cα contacts (8 Å, |Δi|>4): 1294; chains: 2; bounding box: 59×79×52 Å

pLDDT: mean 88.87, std 12.08, range [49.91, 98.89]

Solvent-accessible surface area (backbone atoms only — not comparable to full-atom values): 28327 Å² total; per-residue (Å²): 107,70,64,55,52,45,45,46,54,24,51,14,51,63,56,15,26,40,31,28,27,26,10,52,11,43,37,47,15,28,39,22,12,41,51,59,66,18,34,38,6,26,14,36,28,0,13,34,44,6,23,54,42,22,56,77,65,61,34,45,70,61,11,26,51,47,0,10,51,48,3,21,56,57,22,45,56,46,33,47,38,28,65,74,64,52,35,62,36,62,50,46,12,48,38,33,41,50,41,19,49,36,51,34,34,38,52,28,32,72,74,61,73,26,62,36,53,70,74,43,89,56,61,63,63,46,44,57,64,88,74,49,56,77,82,36,69,64,32,53,53,59,47,38,43,52,64,42,55,51,30,54,48,46,34,54,49,50,43,48,36,51,73,74,35,72,66,23,45,51,34,43,29,33,2,57,37,41,67,63,39,40,73,74,72,42,60,49,66,59,52,38,41,52,27,29,29,49,17,14,21,32,12,0,27,19,17,4,43,43,10,38,64,71,63,26,27,28,47,84,66,69,63,71,55,44,32,57,50,11,50,44,21,19,58,66,17,46,66,36,44,64,27,18,46,52,33,21,40,50,49,25,35,39,44,45,48,23,53,52,47,22,66,31,69,76,41,36,70,76,37,61,53,74,46,30,69,34,50,34,45,53,48,50,47,52,51,41,69,71,60,45,82,67,80,57,65,40,74,37,47,62,49,69,80,75,88,126,107,69,63,54,51,44,47,45,56,24,50,13,50,64,55,16,26,40,31,30,27,26,10,52,10,41,37,46,14,28,39,23,12,40,52,58,67,17,35,38,6,26,15,34,28,0,13,36,45,7,23,53,42,22,57,75,65,61,35,45,69,60,11,27,50,48,0,10,50,47,3,21,54,58,22,46,54,45,34,47,39,27,64,73,62,53,35,63,35,64,50,46,13,49,40,34,42,50,40,20,48,36,51,34,36,37,52,29,33,72,74,61,74,26,61,36,52,70,74,42,88,54,61,63,63,47,42,56,66,88,75,50,55,75,81,36,69,65,31,53,54,58,46,38,42,52,63,43,54,52,30,54,49,45,36,54,50,49,43,48,36,51,73,73,35,71,66,24,47,52,34,44,29,34,2,57,38,39,66,62,39,41,71,75,71,42,60,50,66,58,51,38,40,51,27,28,30,49,17,14,22,32,13,0,27,20,17,4,42,42,11,40,64,71,63,25,28,27,46,83,68,69,61,72,56,43,33,56,50,12,49,45,19,19,58,66,17,43,67,35,45,65,26,17,45,52,34,20,40,49,50,24,35,40,44,43,48,24,53,52,47,22,65,32,68,76,42,36,70,74,39,61,52,73,48,30,69,34,50,35,45,53,49,51,48,52,50,41,69,71,59,45,81,68,80,59,65,40,75,37,47,63,49,66,78,75,88,127

InterPro domains:
  IPR001851 ABC transporter, permease [PF02653] (9-285)

Sequence (616 aa):
MSNIIIFLISETLINSQTLILAGLGGLISEKSGIINIGLEGIMTIGAFSGAAVAYFTHDPLFSIFVGGLAGLVLAILHAVFTIFLKSDQIITGMALNFLGPAIAVFISTLIFSSISTPPIEIKLPILFNGILSKTSFIFQIFGKRYSVYIAILGVVLFHIVFKYTKIGLRINASGENPEVLESVGVSVNKIRFCCVLLSGFLAGVSGAVLTTVIASSYVQGVTGGQGFIAIVMLIFGKWTPFGVLMGSFLFSFVKTLAIVLAQSPFLSLIMPPKMLVITPYLIIIVSLVFFSKRNNAPKFLGIPYKKHMSNIIIFLISETLINSQTLILAGLGGLISEKSGIINIGLEGIMTIGAFSGAAVAYFTHDPLFSIFVGGLAGLVLAILHAVFTIFLKSDQIITGMALNFLGPAIAVFISTLIFSSISTPPIEIKLPILFNGILSKTSFIFQIFGKRYSVYIAILGVVLFHIVFKYTKIGLRINASGENPEVLESVGVSVNKIRFCCVLLSGFLAGVSGAVLTTVIASSYVQGVTGGQGFIAIVMLIFGKWTPFGVLMGSFLFSFVKTLAIVLAQSPFLSLIMPPKMLVITPYLIIIVSLVFFSKRNNAPKFLGIPYKKH

Organism: Borreliella afzelii (strain PKo) (NCBI:txid390236)